Protein 8ZA7 (pdb70)

Secondary structure (DSSP, 8-state):
-TTGGGGGHHHHHHHHHHHHHHHHHHHHHHHHHHHHHHHHGGGTT--HHHHHHS---S---SSGGG--TT---HHHHHHHHHHHHHTT---HHHHHHHHHHHHHH-TT-SSS------HHHHHHHHHHHTT--TTT-SB-SGGG-BSTTGGG-THHHHHHTT---HHHHHHHHHHHHHTTB-SHHHHHHHHHHHHHHHHHHTT--HHHHHHHHHHHHHHHS-STTTTTTGGGGHHHHSS-GGG--GGG---SSBHHHHHHHHHHHHHT-SSHHHHHHHHHTT-SSHHHHHHHHHHHHHHHH-GGGS-HHHHTTSTTHHHHHHHHHHHHHHH-/--HHHHHHHHHHHHHHHHHT--HHHHHHHHHHTSHHHHHHHHHHHHTSS----HHHHHHHHHHHHHHHT---SS-EEEEEEE-GGGGGGGS-TTS--GGGGTT-EEEE-S-EEEES--SS--SSSEEEEEEEPTT-SEEEE-SSSS-TT--EEEEPTTEEEEEEEEEEETTEEEEEEEE-

B-factor: mean 31.27, std 11.16, range [12.21, 93.85]

Foldseek 3Di:
DVCPPVVVVVVVVVLVVLLVLLCQQLPLLLLLLLLLQLQQQQQAQPALVVCVVVARQDFDALHHLRGHRQFGAVLSQLQLLQLVQPLVHDDLVSSLVSLVCCVPFVRRGLVGDHSDDDDLSVQLSVQVVVPQDLQGSADADPVLQFQSLLSRCQVVLVLCPPVPDDDVCLVVLQSSSRSRHNHVLNSLLSLLLSQLLNLLSVPDDNVVSQQVSLVVSVVPQCDPPRVVNVVLQCCRNPDDLLVDDLVPQDPARRSNSLVSLLSNLQVNDDASSSSSSSQQSNHHRRSRSSSSNSSNRSSNRGDVRDDPSSLVRHRPSVVVVVSSSSSSVSSD/DDLVVLVVQQCVACVVLVVPQDPLLLVLLLLCLPVVLVCLLQCCLVVVDPDDDPVSVSSLVSPQVSLQSHWRQFKAKWKDADECVQCVVVAPVVDGDVQSLQFPKGKRSGKDKTFRDPPDDGPYQEMEIEGEGTGARWHWDAPSYPPRSGTIIIHRGIWMWHWHGWDDDPSRIYTYTYTD

Radius of gyration: 26.47 Å; Cα contacts (8 Å, |Δi|>4): 977; chains: 2; bounding box: 45×54×80 Å

InterPro domains:
  IPR005502 ADP-ribosylation/Crystallin J1 [PF03747] (24-302)
  IPR036705 ADP-ribosylation/Crystallin J1 superfamily [G3DSA:1.10.4080.10] (17-326)
  IPR036705 ADP-ribosylation/Crystallin J1 superfamily [SSF101478] (18-324)
  IPR050792 ADP-ribosylglycohydrolase-like [PTHR16222] (18-322)

Solvent-accessible surface area: 20642 Å² total; per-residue (Å²): 58,25,10,16,36,16,104,40,8,23,114,40,1,96,66,16,32,53,27,30,10,9,42,65,7,0,18,0,0,0,1,0,0,0,0,0,0,1,0,0,2,6,3,12,142,64,79,34,107,99,0,134,152,74,73,8,101,53,0,73,22,140,30,28,55,103,32,49,113,0,2,0,3,10,0,0,1,2,1,0,0,6,0,39,9,3,49,88,24,43,51,17,75,121,3,0,87,26,4,21,30,2,29,73,115,11,69,28,2,5,108,44,127,50,44,37,24,31,62,25,3,93,86,0,0,60,86,60,109,129,66,54,53,5,97,98,0,4,4,114,87,91,185,26,5,23,13,9,3,2,6,4,0,2,0,0,0,3,62,12,16,90,56,46,65,82,44,94,5,36,96,0,0,59,32,0,0,56,0,0,2,8,15,37,28,3,6,0,0,0,7,0,1,1,5,0,0,0,2,2,2,0,43,6,73,19,101,59,0,0,75,66,0,12,77,42,0,87,171,48,8,46,111,194,47,19,123,88,18,33,106,84,0,76,54,0,4,94,54,59,1,64,121,46,148,70,107,78,5,126,13,54,25,70,1,8,9,0,0,6,0,0,0,7,0,0,13,40,0,117,36,0,100,88,0,0,25,64,0,0,32,3,0,23,17,0,1,5,0,0,1,0,0,0,0,0,0,0,0,56,31,55,81,164,62,5,33,102,84,4,16,85,52,7,16,83,51,118,75,0,42,82,0,0,54,84,0,5,129,43,30,72,128,44,60,138,102,5,72,130,36,3,88,98,29,6,46,130,16,53,130,64,14,37,95,140,12,45,93,3,0,89,20,6,37,67,73,168,27,1,13,54,0,0,0,64,31,9,29,23,65,114,183,82,54,111,108,15,34,76,60,20,116,9,0,24,43,0,0,103,104,2,98,0,49,59,118,36,80,0,29,17,15,0,2,14,24,27,0,4,86,64,10,34,11,54,75,94,70,38,101,97,0,72,49,78,52,11,75,9,106,0,1,0,6,1,0,6,11,48,119,34,117,26,41,36,48,2,26,2,52,0,50,2,53,133,35,13,68,0,0,6,12,20,130,5,16,168,34,116,62,15,0,4,0,1,0,12,75,29,19,99,3,47,1,95,93,11,65,74,114,159,41,63,0,67,0,32,0,39,4,116

Structure (mmCIF, N/CA/C/O backbone):
data_8ZA7
#
_entry.id   8ZA7
#
_cell.length_a   84.020
_cell.length_b   84.020
_cell.length_c   82.810
_cell.angle_alpha   90.00
_cell.angle_beta   90.00
_cell.angle_gamma   120.00
#
_symmetry.space_group_name_H-M   'P 31'
#
loop_
_entity.id
_entity.type
_entity.pdbx_description
1 polymer 'Lmo0067 protein'
2 polymer 'Lmo0066 protein'
3 non-polymer '[(2R,3S,4R,5R)-5-(6-AMINOPURIN-9-YL)-3,4-DIHYDROXY-OXOLAN-2-YL]METHYL[HYDROXY-[[(2R,3S,4R,5S)-3,4,5-TRIHYDROXYOXOLAN-2-YL]METHOXY]PHOSPHORYL] HYDROGEN PHOSPHATE'
4 non-polymer 'MAGNESIUM ION'
5 water water
#
loop_
_atom_site.group_PDB
_atom_site.id
_atom_site.type_symbol
_atom_site.label_atom_id
_atom_site.label_alt_id
_atom_site.label_comp_id
_atom_site.label_asym_id
_atom_site.label_entity_id
_atom_site.label_seq_id
_atom_site.pdbx_PDB_ins_code
_atom_site.Cartn_x
_atom_site.Cartn_y
_atom_site.Cartn_z
_atom_site.occupancy
_atom_site.B_iso_or_equiv
_atom_site.auth_seq_id
_atom_site.auth_comp_id
_atom_site.auth_asym_id
_atom_site.auth_atom_id
_atom_site.pdbx_PDB_model_num
ATOM 1 N N . GLY A 1 1 ? 6.308 0.787 40.072 1.00 38.71 -4 GLY A N 1
ATOM 2 C CA . GLY A 1 1 ? 6.944 1.592 41.098 1.00 39.84 -4 GLY A CA 1
ATOM 3 C C . GLY A 1 1 ? 6.052 2.729 41.564 1.00 43.44 -4 GLY A C 1
ATOM 4 O O . GLY A 1 1 ? 4.857 2.747 41.268 1.00 44.88 -4 GLY A O 1
ATOM 5 N N . PRO A 1 2 ? 6.634 3.672 42.310 1.00 42.45 -3 PRO A N 1
ATOM 6 C CA . PRO A 1 2 ? 5.838 4.806 42.823 1.00 46.91 -3 PRO A CA 1
ATOM 7 C C . PRO A 1 2 ? 5.154 5.648 41.742 1.00 43.96 -3 PRO A C 1
ATOM 8 O O . PRO A 1 2 ? 4.169 6.323 42.046 1.00 30.59 -3 PRO A O 1
ATOM 12 N N . LEU A 1 3 ? 5.651 5.663 40.503 1.00 42.90 -2 LEU A N 1
ATOM 13 C CA . LEU A 1 3 ? 4.930 6.381 39.453 1.00 45.22 -2 LEU A CA 1
ATOM 14 C C . LEU A 1 3 ? 3.614 5.680 39.129 1.00 45.56 -2 LEU A C 1
ATOM 15 O O . LEU A 1 3 ? 2.582 6.337 38.920 1.00 34.83 -2 LEU A O 1
ATOM 20 N N . GLY A 1 4 ? 3.626 4.348 39.127 1.00 41.58 -1 GLY A N 1
ATOM 21 C CA . GLY A 1 4 ? 2.398 3.578 39.018 1.00 42.95 -1 GLY A CA 1
ATOM 22 C C . GLY A 1 4 ? 1.575 3.947 37.799 1.00 46.30 -1 GLY A C 1
ATOM 23 O O . GLY A 1 4 ? 2.098 4.066 36.683 1.00 38.37 -1 GLY A O 1
ATOM 24 N N . SER A 1 5 ? 0.270 4.152 38.033 1.00 41.06 0 SER A N 1
ATOM 25 C CA . SER A 1 5 ? -0.687 4.435 36.964 1.00 43.81 0 SER A CA 1
ATOM 26 C C . SER A 1 5 ? -0.390 5.732 36.223 1.00 47.99 0 SER A C 1
ATOM 27 O O . SER A 1 5 ? -0.909 5.934 35.118 1.00 44.18 0 SER A O 1
ATOM 30 N N . MET A 1 6 ? 0.397 6.633 36.814 1.00 41.35 1 MET A N 1
ATOM 31 C CA . MET A 1 6 ? 0.739 7.878 36.139 1.00 38.92 1 MET A CA 1
ATOM 32 C C . MET A 1 6 ? 1.645 7.653 34.936 1.00 40.67 1 MET A C 1
ATOM 33 O O . MET A 1 6 ? 1.723 8.522 34.061 1.00 36.32 1 MET A O 1
ATOM 47 N N . ARG A 1 7 ? 2.284 6.487 34.844 1.00 37.92 2 ARG A N 1
ATOM 48 C CA . ARG A 1 7 ? 3.276 6.272 33.793 1.00 43.46 2 ARG A CA 1
ATOM 49 C C . ARG A 1 7 ? 2.656 6.341 32.406 1.00 35.11 2 ARG A C 1
ATOM 50 O O . ARG A 1 7 ? 3.281 6.858 31.473 1.00 38.57 2 ARG A O 1
ATOM 71 N N . GLY A 1 8 ? 1.430 5.793 32.265 1.00 38.57 3 GLY A N 1
ATOM 72 C CA . GLY A 1 8 ? 0.579 5.744 31.059 1.00 37.78 3 GLY A CA 1
ATOM 73 C C . GLY A 1 8 ? 0.142 7.099 30.523 1.00 33.76 3 GLY A C 1
ATOM 74 O O . GLY A 1 8 ? -0.237 7.229 29.352 1.00 27.33 3 GLY A O 1
ATOM 78 N N . GLN A 1 9 ? 0.164 8.120 31.375 1.00 36.24 4 GLN A N 1
ATOM 79 C CA . GLN A 1 9 ? -0.462 9.376 31.011 1.00 31.48 4 GLN A CA 1
ATOM 80 C C . GLN A 1 9 ? 0.346 10.086 29.954 1.00 28.74 4 GLN A C 1
ATOM 81 O O . GLN A 1 9 ? -0.217 10.845 29.155 1.00 26.01 4 GLN A O 1
ATOM 95 N N . GLU A 1 10 ? 1.664 9.864 29.943 1.00 26.47 5 GLU A N 1
ATOM 96 C CA . GLU A 1 10 ? 2.539 10.661 29.097 1.00 31.96 5 GLU A CA 1
ATOM 97 C C . GLU A 1 10 ? 2.191 10.477 27.623 1.00 28.49 5 GLU A C 1
ATOM 98 O O . GLU A 1 10 ? 2.245 11.438 26.852 1.00 28.03 5 GLU A O 1
ATOM 110 N N . GLU A 1 11 ? 1.836 9.258 27.204 1.00 28.65 6 GLU A N 1
ATOM 111 C CA . GLU A 1 11 ? 1.513 9.034 25.793 1.00 27.01 6 GLU A CA 1
ATOM 112 C C . GLU A 1 11 ? 0.204 9.721 25.404 1.00 26.34 6 GLU A C 1
ATOM 113 O O . GLU A 1 11 ? 0.060 10.219 24.279 1.00 25.01 6 GLU A O 1
ATOM 121 N N . ILE A 1 12 ? -0.764 9.746 26.316 1.00 23.03 7 ILE A N 1
ATOM 122 C CA . ILE A 1 12 ? -2.006 10.462 26.078 1.00 22.36 7 ILE A CA 1
ATOM 123 C C . ILE A 1 12 ? -1.746 11.952 26.024 1.00 23.21 7 ILE A C 1
ATOM 124 O O . ILE A 1 12 ? -2.272 12.661 25.145 1.00 24.53 7 ILE A O 1
ATOM 140 N N . ASP A 1 13 ? -0.919 12.453 26.942 1.00 21.81 8 ASP A N 1
ATOM 141 C CA . ASP A 1 13 ? -0.600 13.877 26.974 1.00 21.17 8 ASP A CA 1
ATOM 142 C C . ASP A 1 13 ? 0.042 14.306 25.668 1.00 22.41 8 ASP A C 1
ATOM 143 O O . ASP A 1 13 ? -0.345 15.318 25.064 1.00 24.43 8 ASP A O 1
ATOM 152 N N . LYS A 1 14 ? 1.016 13.525 25.196 1.00 22.54 9 LYS A N 1
ATOM 153 C CA . LYS A 1 14 ? 1.667 13.828 23.926 1.00 25.45 9 LYS A CA 1
ATOM 154 C C . LYS A 1 14 ? 0.645 13.974 22.797 1.00 21.99 9 LYS A C 1
ATOM 155 O O . LYS A 1 14 ? 0.714 14.910 21.983 1.00 23.92 9 LYS A O 1
ATOM 174 N N . GLU A 1 15 ? -0.300 13.038 22.723 1.00 21.19 10 GLU A N 1
ATOM 175 C CA . GLU A 1 15 ? -1.298 13.060 21.660 1.00 22.12 10 GLU A CA 1
ATOM 176 C C . GLU A 1 15 ? -2.194 14.286 21.760 1.00 23.23 10 GLU A C 1
ATOM 177 O O . GLU A 1 15 ? -2.509 14.932 20.748 1.00 21.13 10 GLU A O 1
ATOM 189 N N . GLN A 1 16 ? -2.661 14.585 22.971 1.00 19.88 11 GLN A N 1
ATOM 190 C CA . GLN A 1 16 ? -3.560 15.714 23.185 1.00 17.95 11 GLN A CA 1
ATOM 191 C C . GLN A 1 16 ? -2.866 17.032 22.913 1.00 18.80 11 GLN A C 1
ATOM 192 O O . GLN A 1 16 ? -3.462 17.933 22.309 1.00 20.06 11 GLN A O 1
ATOM 206 N N . TYR A 1 17 ? -1.620 17.184 23.360 1.00 20.04 12 TYR A N 1
ATOM 207 C CA . TYR A 1 17 ? -0.947 18.441 23.071 1.00 20.10 12 TYR A CA 1
ATOM 208 C C . TYR A 1 17 ? -0.563 18.543 21.588 1.00 21.51 12 TYR A C 1
ATOM 209 O O . TYR A 1 17 ? -0.508 19.655 21.042 1.00 20.70 12 TYR A O 1
ATOM 227 N N . GLN A 1 18 ? -0.349 17.409 20.900 1.00 17.84 13 GLN A N 1
ATOM 228 C CA . GLN A 1 18 ? -0.183 17.479 19.441 1.00 20.74 13 GLN A CA 1
ATOM 229 C C . GLN A 1 18 ? -1.469 17.936 18.759 1.00 22.13 13 GLN A C 1
ATOM 230 O O . GLN A 1 18 ? -1.426 18.794 17.866 1.00 21.21 13 GLN A O 1
ATOM 244 N N . VAL A 1 19 ? -2.631 17.456 19.206 1.00 19.99 14 VAL A N 1
ATOM 245 C CA . VAL A 1 19 ? -3.891 17.936 18.626 1.00 20.30 14 VAL A CA 1
ATOM 246 C C . VAL A 1 19 ? -3.979 19.451 18.739 1.00 22.32 14 VAL A C 1
ATOM 247 O O . VAL A 1 19 ? -4.366 20.153 17.793 1.00 21.62 14 VAL A O 1
ATOM 260 N N . LEU A 1 20 ? -3.653 19.977 19.912 1.00 21.41 15 LEU A N 1
ATOM 261 C CA . LEU A 1 20 ? -3.790 21.409 20.128 1.00 20.35 15 LEU A CA 1
ATOM 262 C C . LEU A 1 20 ? -2.820 22.199 19.266 1.00 20.31 15 LEU A C 1
ATOM 263 O O . LEU A 1 20 ? -3.180 23.264 18.731 1.00 20.83 15 LEU A O 1
ATOM 279 N N . PHE A 1 21 ? -1.590 21.711 19.145 1.00 19.61 16 PHE A N 1
ATOM 280 C CA . PHE A 1 21 ? -0.572 22.400 18.366 1.00 21.82 16 PHE A CA 1
ATOM 281 C C . PHE A 1 21 ? -1.008 22.507 16.920 1.00 20.73 16 PHE A C 1
ATOM 282 O O . PHE A 1 21 ? -0.965 23.582 16.303 1.00 20.26 16 PHE A O 1
ATOM 299 N N . ILE A 1 22 ? -1.480 21.396 16.381 1.00 19.30 17 ILE A N 1
ATOM 300 C CA . ILE A 1 22 ? -1.904 21.386 14.987 1.00 18.58 17 ILE A CA 1
ATOM 301 C C . ILE A 1 22 ? -3.148 22.237 14.802 1.00 17.01 17 ILE A C 1
ATOM 302 O O . ILE A 1 22 ? -3.254 23.025 13.845 1.00 19.76 17 ILE A O 1
ATOM 318 N N . LYS A 1 23 ? -4.126 22.074 15.696 1.00 17.20 18 LYS A N 1
ATOM 319 C CA . LYS A 1 23 ? -5.400 22.751 15.539 1.00 19.80 18 LYS A CA 1
ATOM 320 C C . LYS A 1 23 ? -5.218 24.255 15.550 1.00 22.70 18 LYS A C 1
ATOM 321 O O . LYS A 1 23 ? -5.878 24.977 14.777 1.00 21.14 18 LYS A O 1
ATOM 340 N N . GLU A 1 24 ? -4.307 24.736 16.394 1.00 16.15 19 GLU A N 1
ATOM 341 C CA . GLU A 1 24 ? -4.047 26.158 16.532 1.00 16.44 19 GLU A CA 1
ATOM 342 C C . GLU A 1 24 ? -3.517 26.768 15.248 1.00 18.06 19 GLU A C 1
ATOM 343 O O . GLU A 1 24 ? -3.617 27.978 15.074 1.00 18.28 19 GLU A O 1
ATOM 355 N N . ARG A 1 25 ? -2.911 25.959 14.391 1.00 17.60 20 ARG A N 1
ATOM 356 C CA . ARG A 1 25 ? -2.329 26.413 13.142 1.00 17.54 20 ARG A CA 1
ATOM 357 C C . ARG A 1 25 ? -3.204 26.048 11.964 1.00 19.51 20 ARG A C 1
ATOM 358 O O . ARG A 1 25 ? -3.426 26.885 11.076 1.00 17.87 20 ARG A O 1
ATOM 379 N N . LEU A 1 26 ? -3.727 24.822 11.951 1.00 18.18 21 LEU A N 1
ATOM 380 C CA . LEU A 1 26 ? -4.454 24.335 10.781 1.00 18.08 21 LEU A CA 1
ATOM 381 C C . LEU A 1 26 ? -5.765 25.087 10.561 1.00 18.04 21 LEU A C 1
ATOM 382 O O . LEU A 1 26 ? -6.058 25.532 9.441 1.00 17.40 21 LEU A O 1
ATOM 398 N N . ILE A 1 27 ? -6.565 25.268 11.598 1.00 15.19 22 ILE A N 1
ATOM 399 C CA . ILE A 1 27 ? -7.894 25.842 11.406 1.00 15.21 22 ILE A CA 1
ATOM 400 C C . ILE A 1 27 ? -7.774 27.288 10.915 1.00 16.64 22 ILE A C 1
ATOM 401 O O . ILE A 1 27 ? -8.448 27.629 9.924 1.00 16.92 22 ILE A O 1
ATOM 417 N N . PRO A 1 28 ? -6.933 28.157 11.484 1.00 14.90 23 PRO A N 1
ATOM 418 C CA . PRO A 1 28 ? -6.871 29.526 10.920 1.00 16.14 23 PRO A CA 1
ATOM 419 C C . PRO A 1 28 ? -6.181 29.596 9.565 1.00 16.25 23 PRO A C 1
ATOM 420 O O . PRO A 1 28 ? -6.457 30.513 8.781 1.00 18.05 23 PRO A O 1
ATOM 431 N N . CYS A 1 29 ? -5.278 28.655 9.266 1.00 15.14 24 CYS A N 1
ATOM 432 C CA . CYS A 1 29 ? -4.687 28.605 7.942 1.00 16.45 24 CYS A CA 1
ATOM 433 C C . CYS A 1 29 ? -5.742 28.271 6.894 1.00 18.57 24 CYS A C 1
ATOM 434 O O . CYS A 1 29 ? -5.890 28.978 5.887 1.00 17.11 24 CYS A O 1
ATOM 442 N N . VAL A 1 30 ? -6.524 27.221 7.132 1.00 16.97 25 VAL A N 1
ATOM 443 C CA . VAL A 1 30 ? -7.585 26.846 6.193 1.00 15.32 25 VAL A CA 1
ATOM 444 C C . VAL A 1 30 ? -8.647 27.948 6.112 1.00 14.10 25 VAL A C 1
ATOM 445 O O . VAL A 1 30 ? -9.040 28.375 5.022 1.00 17.20 25 VAL A O 1
ATOM 458 N N . LEU A 1 31 ? -9.172 28.398 7.262 1.00 15.52 26 LEU A N 1
ATOM 459 C CA . LEU A 1 31 ? -10.231 29.399 7.206 1.00 15.55 26 LEU A CA 1
ATOM 460 C C . LEU A 1 31 ? -9.709 30.688 6.605 1.00 16.25 26 LEU A C 1
ATOM 461 O O . LEU A 1 31 ? -10.425 31.376 5.859 1.00 15.68 26 LEU A O 1
ATOM 477 N N . GLY A 1 32 ? -8.476 31.042 6.934 1.00 16.43 27 GLY A N 1
ATOM 478 C CA . GLY A 1 32 ? -7.908 32.273 6.417 1.00 15.34 27 GLY A CA 1
ATOM 479 C C . GLY A 1 32 ? -7.769 32.260 4.908 1.00 15.07 27 GLY A C 1
ATOM 480 O O . GLY A 1 32 ? -8.015 33.273 4.247 1.00 16.37 27 GLY A O 1
ATOM 484 N N . ALA A 1 33 ? -7.346 31.127 4.358 1.00 14.97 28 ALA A N 1
ATOM 485 C CA . ALA A 1 33 ? -7.259 30.938 2.902 1.00 12.21 28 ALA A CA 1
ATOM 486 C C . ALA A 1 33 ? -8.637 30.939 2.256 1.00 15.65 28 ALA A C 1
ATOM 487 O O . ALA A 1 33 ? -8.882 31.656 1.269 1.00 15.40 28 ALA A O 1
ATOM 494 N N . VAL A 1 34 ? -9.547 30.120 2.769 1.00 13.77 29 VAL A N 1
ATOM 495 C CA . VAL A 1 34 ? -10.898 30.034 2.225 1.00 13.50 29 VAL A CA 1
ATOM 496 C C . VAL A 1 34 ? -11.573 31.401 2.207 1.00 17.41 29 VAL A C 1
ATOM 497 O O . VAL A 1 34 ? -12.281 31.766 1.249 1.00 16.97 29 VAL A O 1
ATOM 510 N N . ILE A 1 35 ? -11.425 32.163 3.281 1.00 15.71 30 ILE A N 1
ATOM 511 C CA . ILE A 1 35 ? -12.038 33.489 3.283 1.00 14.49 30 ILE A CA 1
ATOM 512 C C . ILE A 1 35 ? -11.461 34.359 2.183 1.00 15.97 30 ILE A C 1
ATOM 513 O O . ILE A 1 35 ? -12.182 35.143 1.551 1.00 17.24 30 ILE A O 1
ATOM 529 N N . GLY A 1 36 ? -10.150 34.283 1.955 1.00 15.97 31 GLY A N 1
ATOM 530 C CA . GLY A 1 36 ? -9.569 35.063 0.880 1.00 14.85 31 GLY A CA 1
ATOM 531 C C . GLY A 1 36 ? -10.161 34.691 -0.468 1.00 15.93 31 GLY A C 1
ATOM 532 O O . GLY A 1 36 ? -10.447 35.558 -1.304 1.00 15.75 31 GLY A O 1
ATOM 536 N N . ASP A 1 37 ? -10.317 33.385 -0.708 1.00 16.28 32 ASP A N 1
ATOM 537 C CA . ASP A 1 37 ? -10.993 32.881 -1.906 1.00 15.34 32 ASP A CA 1
ATOM 538 C C . ASP A 1 37 ? -12.378 33.483 -2.023 1.00 17.40 32 ASP A C 1
ATOM 539 O O . ASP A 1 37 ? -12.725 34.067 -3.058 1.00 17.25 32 ASP A O 1
ATOM 548 N N . CYS A 1 38 ? -13.167 33.411 -0.955 1.00 16.77 33 CYS A N 1
ATOM 549 C CA . CYS A 1 38 ? -14.520 33.977 -0.965 1.00 17.72 33 CYS A CA 1
ATOM 550 C C . CYS A 1 38 ? -14.509 35.471 -1.261 1.00 16.67 33 CYS A C 1
ATOM 551 O O . CYS A 1 38 ? -15.411 35.978 -1.961 1.00 18.81 33 CYS A O 1
ATOM 559 N N . LEU A 1 39 ? -13.541 36.209 -0.680 1.00 16.01 34 LEU A N 1
ATOM 560 C CA . LEU A 1 39 ? -13.488 37.651 -0.891 1.00 13.86 34 LEU A CA 1
ATOM 561 C C . LEU A 1 39 ? -13.170 37.967 -2.342 1.00 18.87 34 LEU A C 1
ATOM 562 O O . LEU A 1 39 ? -13.690 38.938 -2.903 1.00 17.76 34 LEU A O 1
ATOM 578 N N . GLY A 1 40 ? -12.321 37.166 -2.970 1.00 16.52 35 GLY A N 1
ATOM 579 C CA . GLY A 1 40 ? -11.858 37.484 -4.298 1.00 15.90 35 GLY A CA 1
ATOM 580 C C . GLY A 1 40 ? -12.655 36.916 -5.444 1.00 17.75 35 GLY A C 1
ATOM 581 O O . GLY A 1 40 ? -12.565 37.455 -6.550 1.00 17.93 35 GLY A O 1
ATOM 585 N N . VAL A 1 41 ? -13.417 35.827 -5.214 1.00 15.39 36 VAL A N 1
ATOM 586 C CA . VAL A 1 41 ? -14.191 35.228 -6.297 1.00 16.62 36 VAL A CA 1
ATOM 587 C C . VAL A 1 41 ? -14.999 36.262 -7.059 1.00 18.38 36 VAL A C 1
ATOM 588 O O . VAL A 1 41 ? -14.918 36.285 -8.298 1.00 17.88 36 VAL A O 1
ATOM 601 N N . PRO A 1 42 ? -15.767 37.143 -6.419 1.00 15.92 37 PRO A N 1
ATOM 602 C CA . PRO A 1 42 ? -16.651 38.035 -7.202 1.00 16.70 37 PRO A CA 1
ATOM 603 C C . PRO A 1 42 ? -15.936 39.144 -7.937 1.00 18.33 37 PRO A C 1
ATOM 604 O O . PRO A 1 42 ? -16.580 39.816 -8.759 1.00 20.03 37 PRO A O 1
ATOM 615 N N . VAL A 1 43 ? -14.637 39.340 -7.710 1.00 16.59 38 VAL A N 1
ATOM 616 C CA . VAL A 1 43 ? -13.900 40.321 -8.484 1.00 15.98 38 VAL A CA 1
ATOM 617 C C . VAL A 1 43 ? -12.769 39.679 -9.298 1.00 18.24 38 VAL A C 1
ATOM 618 O O . VAL A 1 43 ? -11.905 40.385 -9.816 1.00 18.11 38 VAL A O 1
ATOM 631 N N . GLU A 1 44 ? -12.773 38.361 -9.486 1.00 16.95 39 GLU A N 1
ATOM 632 C CA . GLU A 1 44 ? -11.718 37.767 -10.305 1.00 16.40 39 GLU A CA 1
ATOM 633 C C . GLU A 1 44 ? -11.766 38.365 -11.710 1.00 19.97 39 GLU A C 1
ATOM 634 O O . GLU A 1 44 ? -12.842 38.583 -12.275 1.00 20.71 39 GLU A O 1
ATOM 646 N N . PHE A 1 45 ? -10.585 38.732 -12.208 1.00 18.37 40 PHE A N 1
ATOM 647 C CA . PHE A 1 45 ? -10.294 39.344 -13.488 1.00 20.48 40 PHE A CA 1
ATOM 648 C C . PHE A 1 45 ? -10.601 40.825 -13.536 1.00 24.63 40 PHE A C 1
ATOM 649 O O . PHE A 1 45 ? -10.313 41.448 -14.574 1.00 27.66 40 PHE A O 1
ATOM 666 N N . LYS A 1 46 ? -11.105 41.430 -12.477 1.00 19.28 41 LYS A N 1
ATOM 667 C CA . LYS A 1 46 ? -11.328 42.867 -12.501 1.00 20.29 41 LYS A CA 1
ATOM 668 C C . LYS A 1 46 ? -10.003 43.589 -12.376 1.00 25.38 41 LYS A C 1
ATOM 669 O O . LYS A 1 46 ? -9.086 43.132 -11.676 1.00 22.73 41 LYS A O 1
ATOM 688 N N . ASP A 1 47 ? -9.935 44.786 -12.952 1.00 20.09 42 ASP A N 1
ATOM 689 C CA . ASP A 1 47 ? -8.664 45.496 -12.955 1.00 19.78 42 ASP A CA 1
ATOM 690 C C . ASP A 1 47 ? -8.441 46.248 -11.646 1.00 18.38 42 ASP A C 1
ATOM 691 O O . ASP A 1 47 ? -9.367 46.605 -10.917 1.00 18.48 42 ASP A O 1
ATOM 700 N N . ARG A 1 48 ? -7.170 46.511 -11.371 1.00 17.99 43 ARG A N 1
ATOM 701 C CA . ARG A 1 48 ? -6.779 47.163 -10.140 1.00 16.63 43 ARG A CA 1
ATOM 702 C C . ARG A 1 48 ? -7.350 48.557 -10.032 1.00 20.16 43 ARG A C 1
ATOM 703 O O . ARG A 1 48 ? -7.614 49.043 -8.942 1.00 19.45 43 ARG A O 1
ATOM 724 N N . GLU A 1 49 ? -7.488 49.253 -11.151 1.00 21.12 44 GLU A N 1
ATOM 725 C CA . GLU A 1 49 ? -7.952 50.626 -11.080 1.00 18.03 44 GLU A CA 1
ATOM 726 C C . GLU A 1 49 ? -9.434 50.694 -10.734 1.00 18.76 44 GLU A C 1
ATOM 727 O O . GLU A 1 49 ? -9.868 51.582 -9.985 1.00 21.86 44 GLU A O 1
ATOM 739 N N . TYR A 1 50 ? -10.225 49.742 -11.244 1.00 19.02 45 TYR A N 1
ATOM 740 C CA . TYR A 1 50 ? -11.621 49.649 -10.843 1.00 16.74 45 TYR A CA 1
ATOM 741 C C . TYR A 1 50 ? -11.713 49.397 -9.348 1.00 19.14 45 TYR A C 1
ATOM 742 O O . TYR A 1 50 ? -12.513 50.025 -8.660 1.00 19.42 45 TYR A O 1
ATOM 760 N N . LEU A 1 51 ? -10.875 48.496 -8.828 1.00 17.78 46 LEU A N 1
ATOM 761 C CA . LEU A 1 51 ? -10.908 48.212 -7.386 1.00 16.14 46 LEU A CA 1
ATOM 762 C C . LEU A 1 51 ? -10.416 49.370 -6.533 1.00 20.99 46 LEU A C 1
ATOM 763 O O . LEU A 1 51 ? -10.857 49.496 -5.390 1.00 20.74 46 LEU A O 1
ATOM 779 N N . LYS A 1 52 ? -9.543 50.241 -7.041 1.00 19.85 47 LYS A N 1
ATOM 780 C CA . LYS A 1 52 ? -9.188 51.419 -6.263 1.00 18.44 47 LYS A CA 1
ATOM 781 C C . LYS A 1 52 ? -10.402 52.310 -6.046 1.00 20.61 47 LYS A C 1
ATOM 782 O O . LYS A 1 52 ? -10.579 52.901 -4.970 1.00 21.87 47 LYS A O 1
ATOM 790 N N . GLN A 1 53 ? -11.270 52.397 -7.045 1.00 18.75 48 GLN A N 1
ATOM 791 C CA . GLN A 1 5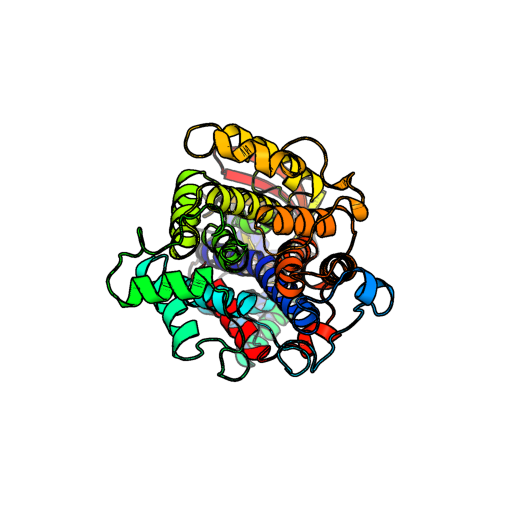3 ? -12.500 53.158 -6.918 1.00 18.91 48 GLN A CA 1
ATOM 792 C C . GLN A 1 53 ? -13.612 52.412 -6.192 1.00 22.50 48 GLN A C 1
ATOM 793 O O . GLN A 1 53 ? -14.510 53.065 -5.644 1.00 22.08 48 GLN A O 1
ATOM 807 N N . ASN A 1 54 ? -13.569 51.083 -6.175 1.00 21.82 49 ASN A N 1
ATOM 808 C CA . ASN A 1 54 ? -14.601 50.238 -5.569 1.00 22.95 49 ASN A CA 1
ATOM 809 C C . ASN A 1 54 ? -13.945 49.126 -4.776 1.00 22.88 49 ASN A C 1
ATOM 810 O O . ASN A 1 54 ? -14.040 47.949 -5.139 1.00 21.65 49 ASN A O 1
ATOM 821 N N . PRO A 1 55 ? -13.250 49.471 -3.685 1.00 22.40 50 PRO A N 1
ATOM 822 C CA . PRO A 1 55 ? -12.442 48.462 -2.989 1.00 22.49 50 PRO A CA 1
ATOM 823 C C . PRO A 1 55 ? -13.293 47.443 -2.244 1.00 21.49 50 PRO A C 1
ATOM 824 O O . PRO A 1 55 ? -14.363 47.751 -1.713 1.00 23.30 50 PRO A O 1
ATOM 835 N N . ILE A 1 56 ? -12.792 46.216 -2.223 1.00 19.73 51 ILE A N 1
ATOM 836 C CA . ILE A 1 56 ? -13.368 45.159 -1.405 1.00 17.81 51 ILE A CA 1
ATOM 837 C C . ILE A 1 56 ? -13.033 45.449 0.042 1.00 17.74 51 ILE A C 1
ATOM 838 O O . ILE A 1 56 ? -11.855 45.636 0.393 1.00 18.10 51 ILE A O 1
ATOM 854 N N . VAL A 1 57 ? -14.077 45.488 0.874 1.00 18.06 52 VAL A N 1
ATOM 855 C CA . VAL A 1 57 ? -13.975 45.625 2.319 1.00 18.17 52 VAL A CA 1
ATOM 856 C C . VAL A 1 57 ? -14.735 44.545 3.069 1.00 20.65 52 VAL A C 1
ATOM 857 O O . VAL A 1 57 ? -14.663 44.494 4.312 1.00 20.25 52 VAL A O 1
ATOM 870 N N . GLU A 1 58 ? -15.446 43.663 2.365 1.00 18.92 53 GLU A N 1
ATOM 871 C CA . GLU A 1 58 ? -16.411 42.718 2.907 1.00 20.35 53 GLU A CA 1
ATOM 872 C C . GLU A 1 58 ? -16.714 41.732 1.792 1.00 17.99 53 GLU A C 1
ATOM 873 O O . GLU A 1 58 ? -16.410 41.967 0.611 1.00 18.35 53 GLU A O 1
ATOM 885 N N . MET A 1 59 ? -17.327 40.629 2.170 1.00 18.30 54 MET A N 1
ATOM 886 C CA . MET A 1 59 ? -17.813 39.699 1.180 1.00 19.92 54 MET A CA 1
ATOM 887 C C . MET A 1 59 ? -18.972 40.299 0.363 1.00 20.19 54 MET A C 1
ATOM 888 O O . MET A 1 59 ? -19.968 40.790 0.912 1.00 20.28 54 MET A O 1
ATOM 902 N N . ILE A 1 60 ? -18.809 40.290 -0.959 1.00 19.20 55 ILE A N 1
ATOM 903 C CA . ILE A 1 60 ? -19.866 40.667 -1.885 1.00 19.31 55 ILE A CA 1
ATOM 904 C C . ILE A 1 60 ? -20.246 39.466 -2.746 1.00 21.01 55 ILE A C 1
ATOM 905 O O . ILE A 1 60 ? -19.546 38.444 -2.799 1.00 18.76 55 ILE A O 1
ATOM 921 N N . GLY A 1 61 ? -21.392 39.591 -3.412 1.00 21.47 56 GLY A N 1
ATOM 922 C CA . GLY A 1 61 ? -21.924 38.501 -4.193 1.00 20.55 56 GLY A CA 1
ATOM 923 C C . GLY A 1 61 ? -22.267 38.905 -5.610 1.00 21.46 56 GLY A C 1
ATOM 924 O O . GLY A 1 61 ? -22.348 40.084 -5.961 1.00 21.30 56 GLY A O 1
ATOM 928 N N . TYR A 1 62 ? -22.450 37.886 -6.417 1.00 19.09 57 TYR A N 1
ATOM 929 C CA . TYR A 1 62 ? -23.003 38.051 -7.745 1.00 21.28 57 TYR A CA 1
ATOM 930 C C . TYR A 1 62 ? -22.174 39.026 -8.556 1.00 21.85 57 TYR A C 1
ATOM 931 O O . TYR A 1 62 ? -22.686 39.947 -9.183 1.00 24.02 57 TYR A O 1
ATOM 949 N N . GLY A 1 63 ? -20.874 38.741 -8.610 1.00 19.28 58 GLY A N 1
ATOM 950 C CA . GLY A 1 63 ? -19.962 39.365 -9.545 1.00 21.18 58 GLY A CA 1
ATOM 951 C C . GLY A 1 63 ? -19.500 38.321 -10.537 1.00 21.27 58 GLY A C 1
ATOM 952 O O . GLY A 1 63 ? -20.334 37.642 -11.160 1.00 21.81 58 GLY A O 1
ATOM 956 N N . THR A 1 64 ? -18.185 38.167 -10.695 1.00 20.28 59 THR A N 1
ATOM 957 C CA . THR A 1 64 ? -17.662 37.114 -11.553 1.00 20.17 59 THR A CA 1
ATOM 958 C C . THR A 1 64 ? -18.216 35.764 -11.099 1.00 21.08 59 THR A C 1
ATOM 959 O O . THR A 1 64 ? -18.219 35.447 -9.909 1.00 20.99 59 THR A O 1
ATOM 970 N N . TYR A 1 65 ? -18.716 34.981 -12.045 1.00 23.37 60 TYR A N 1
ATOM 971 C CA . TYR A 1 65 ? -19.298 33.659 -11.852 1.00 21.36 60 TYR A CA 1
ATOM 972 C C . TYR A 1 65 ? -20.702 33.710 -11.270 1.00 22.10 60 TYR A C 1
ATOM 973 O O . TYR A 1 65 ? -21.343 32.654 -11.130 1.00 22.74 60 TYR A O 1
ATOM 991 N N . ASN A 1 66 ? -21.203 34.885 -10.906 1.00 21.91 61 ASN A N 1
ATOM 992 C CA . ASN A 1 66 ? -22.567 35.076 -10.419 1.00 22.67 61 ASN A CA 1
ATOM 993 C C . ASN A 1 66 ? -22.938 34.129 -9.286 1.00 23.98 61 ASN A C 1
ATOM 994 O O . ASN A 1 66 ? -23.932 33.404 -9.382 1.00 22.63 61 ASN A O 1
ATOM 1005 N N . GLN A 1 67 ? -22.163 34.179 -8.191 1.00 20.69 62 GLN A N 1
ATOM 1006 C CA . GLN A 1 67 ? -22.306 33.301 -7.036 1.00 22.05 62 GLN A CA 1
ATOM 1007 C C . GLN A 1 67 ? -22.712 34.095 -5.786 1.00 20.41 62 GLN A C 1
ATOM 1008 O O . GLN A 1 67 ? -22.404 35.294 -5.656 1.00 21.66 62 GLN A O 1
ATOM 1022 N N . PRO A 1 68 ? -23.390 33.451 -4.845 1.00 21.49 63 PRO A N 1
ATOM 1023 C CA . PRO A 1 68 ? -23.706 34.113 -3.572 1.00 23.43 63 PRO A CA 1
ATOM 1024 C C . PRO A 1 68 ? -22.471 34.600 -2.823 1.00 18.36 63 PRO A C 1
ATOM 1025 O O . PRO A 1 68 ? -21.351 34.173 -3.078 1.00 19.46 63 PRO A O 1
ATOM 1036 N N . LYS A 1 69 ? -22.688 35.510 -1.880 1.00 17.54 64 LYS A N 1
ATOM 1037 C CA . LYS A 1 69 ? -21.611 35.828 -0.951 1.00 20.61 64 LYS A CA 1
ATOM 1038 C C . LYS A 1 69 ? -21.091 34.557 -0.262 1.00 20.79 64 LYS A C 1
ATOM 1039 O O . LYS A 1 69 ? -21.844 33.642 0.070 1.00 20.33 64 LYS A O 1
ATOM 1058 N N . GLY A 1 70 ? -19.785 34.527 0.004 1.00 20.77 65 GLY A N 1
ATOM 1059 C CA . GLY A 1 70 ? -19.195 33.432 0.742 1.00 20.99 65 GLY A CA 1
ATOM 1060 C C . GLY A 1 70 ? -18.981 32.191 -0.070 1.00 18.31 65 GLY A C 1
ATOM 1061 O O . GLY A 1 70 ? -18.884 31.101 0.495 1.00 19.70 65 GLY A O 1
ATOM 1065 N N . THR A 1 71 ? -18.914 32.316 -1.381 1.00 17.04 66 THR A N 1
ATOM 1066 C CA . THR A 1 71 ? -18.698 31.185 -2.277 1.00 18.65 66 THR A CA 1
ATOM 1067 C C . THR A 1 71 ? -17.226 31.078 -2.630 1.00 18.29 66 THR A C 1
ATOM 1068 O O . THR A 1 71 ? -16.680 31.974 -3.293 1.00 19.58 66 THR A O 1
ATOM 1079 N N . TRP A 1 72 ? -16.615 29.951 -2.273 1.00 17.89 67 TRP A N 1
ATOM 1080 C CA . TRP A 1 72 ? -15.225 29.652 -2.573 1.00 16.33 67 TRP A CA 1
ATOM 1081 C C . TRP A 1 72 ? -15.147 28.799 -3.834 1.00 20.51 67 TRP A C 1
ATOM 1082 O O . TRP A 1 72 ? -16.135 28.194 -4.262 1.00 19.79 67 TRP A O 1
ATOM 1103 N N . SER A 1 73 ? -13.949 28.736 -4.401 1.00 16.82 68 SER A N 1
ATOM 1104 C CA . SER A 1 73 ? -13.773 28.308 -5.784 1.00 17.85 68 SER A CA 1
ATOM 1105 C C . SER A 1 73 ? -12.883 27.075 -5.803 1.00 19.27 68 SER A C 1
ATOM 1106 O O . SER A 1 73 ? -12.779 26.363 -4.798 1.00 17.59 68 SER A O 1
ATOM 1114 N N . ASP A 1 74 ? -12.249 26.809 -6.942 1.00 17.64 69 ASP A N 1
ATOM 1115 C CA . ASP A 1 74 ? -11.388 25.648 -7.097 1.00 17.65 69 ASP A CA 1
ATOM 1116 C C . ASP A 1 74 ? -10.197 25.655 -6.135 1.00 17.26 69 ASP A C 1
ATOM 1117 O O . ASP A 1 74 ? -9.682 24.588 -5.769 1.00 17.98 69 ASP A O 1
ATOM 1126 N N . ASP A 1 75 ? -9.718 26.839 -5.723 1.00 17.00 70 ASP A N 1
ATOM 1127 C CA . ASP A 1 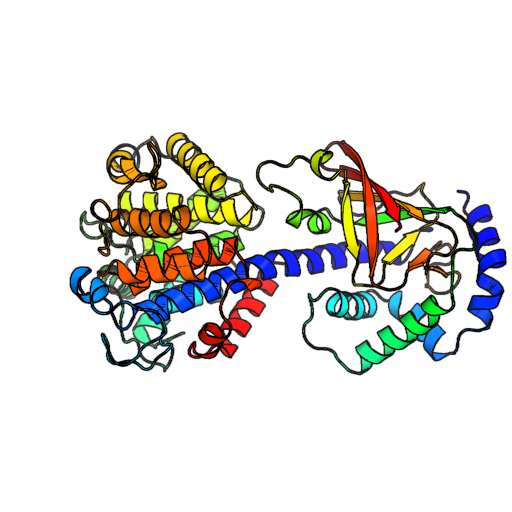75 ? -8.607 26.900 -4.779 1.00 18.31 70 ASP A CA 1
ATOM 1128 C C . ASP A 1 75 ? -8.936 26.141 -3.511 1.00 17.06 70 ASP A C 1
ATOM 1129 O O . ASP A 1 75 ? -8.198 25.235 -3.091 1.00 18.92 70 ASP A O 1
ATOM 1138 N N . SER A 1 76 ? -10.067 26.477 -2.911 1.00 16.30 71 SER A N 1
ATOM 1139 C CA . SER A 1 76 ? -10.516 25.796 -1.701 1.00 14.35 71 SER A CA 1
ATOM 1140 C C . SER A 1 76 ? -10.943 24.351 -1.981 1.00 14.92 71 SER A C 1
ATOM 1141 O O . SER A 1 76 ? -10.573 23.432 -1.246 1.00 17.17 71 SER A O 1
ATOM 1149 N N . SER A 1 77 ? -11.688 24.128 -3.062 1.00 16.24 72 SER A N 1
ATOM 1150 C CA . SER A 1 77 ? -12.130 22.767 -3.390 1.00 18.48 72 SER A CA 1
ATOM 1151 C C . SER A 1 77 ? -10.971 21.781 -3.482 1.00 16.20 72 SER A C 1
ATOM 1152 O O . SER A 1 77 ? -11.041 20.673 -2.935 1.00 18.91 72 SER A O 1
ATOM 1160 N N . LEU A 1 78 ? -9.923 22.120 -4.254 1.00 16.32 73 LEU A N 1
ATOM 1161 C CA . LEU A 1 78 ? -8.806 21.204 -4.435 1.00 17.98 73 LEU A CA 1
ATOM 1162 C C . LEU A 1 78 ? -7.957 21.076 -3.195 1.00 18.49 73 LEU A C 1
ATOM 1163 O O . LEU A 1 78 ? -7.355 20.018 -2.952 1.00 19.28 73 LEU A O 1
ATOM 1179 N N . THR A 1 79 ? -7.915 22.116 -2.359 1.00 15.82 74 THR A N 1
ATOM 1180 C CA . THR A 1 79 ? -7.295 21.994 -1.044 1.00 16.13 74 THR A CA 1
ATOM 1181 C C . THR A 1 79 ? -8.043 20.983 -0.174 1.00 15.72 74 THR A C 1
ATOM 1182 O O . THR A 1 79 ? -7.419 20.112 0.447 1.00 17.52 74 THR A O 1
ATOM 1193 N N . PHE A 1 80 ? -9.371 21.067 -0.165 1.00 15.98 75 PHE A N 1
ATOM 1194 C CA . PHE A 1 80 ? -10.165 20.111 0.597 1.00 16.76 75 PHE A CA 1
ATOM 1195 C C . PHE A 1 80 ? -9.974 18.712 0.041 1.00 21.34 75 PHE A C 1
ATOM 1196 O O . PHE A 1 80 ? -9.836 17.751 0.798 1.00 20.05 75 PHE A O 1
ATOM 1213 N N . ALA A 1 81 ? -9.903 18.581 -1.283 1.00 17.67 76 ALA A N 1
ATOM 1214 C CA . ALA A 1 81 ? -9.702 17.262 -1.871 1.00 17.97 76 ALA A CA 1
ATOM 1215 C C . ALA A 1 81 ? -8.371 16.648 -1.458 1.00 19.40 76 ALA A C 1
ATOM 1216 O O . ALA A 1 81 ? -8.263 15.425 -1.278 1.00 21.30 76 ALA A O 1
ATOM 1223 N N . LEU A 1 82 ? -7.330 17.464 -1.296 1.00 16.48 77 LEU A N 1
ATOM 1224 C CA . LEU A 1 82 ? -6.066 16.939 -0.824 1.00 16.32 77 LEU A CA 1
ATOM 1225 C C . LEU A 1 82 ? -6.148 16.532 0.645 1.00 19.92 77 LEU A C 1
ATOM 1226 O O . LEU A 1 82 ? -5.671 15.451 1.012 1.00 20.50 77 LEU A O 1
ATOM 1242 N N . MET A 1 83 ? -6.750 17.372 1.501 1.00 18.82 78 MET A N 1
ATOM 1243 C CA . MET A 1 83 ? -6.953 16.953 2.898 1.00 19.00 78 MET A CA 1
ATOM 1244 C C . MET A 1 83 ? -7.676 15.627 3.000 1.00 20.43 78 MET A C 1
ATOM 1245 O O . MET A 1 83 ? -7.246 14.726 3.733 1.00 21.04 78 MET A O 1
ATOM 1259 N N . GLU A 1 84 ? -8.752 15.478 2.251 1.00 17.54 79 GLU A N 1
ATOM 1260 C CA . GLU A 1 84 ? -9.495 14.217 2.268 1.00 18.81 79 GLU A CA 1
ATOM 1261 C C . GLU A 1 84 ? -8.598 13.033 1.886 1.00 23.85 79 GLU A C 1
ATOM 1262 O O . GLU A 1 84 ? -8.624 11.980 2.540 1.00 23.44 79 GLU A O 1
ATOM 1274 N N . SER A 1 85 ? -7.780 13.189 0.840 1.00 23.69 80 SER A N 1
ATOM 1275 C CA . SER A 1 85 ? -6.937 12.073 0.408 1.00 22.17 80 SER A CA 1
ATOM 1276 C C . SER A 1 85 ? -5.884 11.703 1.437 1.00 27.39 80 SER A C 1
ATOM 1277 O O . SER A 1 85 ? -5.495 10.529 1.532 1.00 28.22 80 SER A O 1
ATOM 1285 N N . LEU A 1 86 ? -5.398 12.685 2.215 1.00 23.32 81 LEU A N 1
ATOM 1286 C CA . LEU A 1 86 ? -4.280 12.468 3.102 1.00 19.04 81 LEU A CA 1
ATOM 1287 C C . LEU A 1 86 ? -4.672 11.784 4.411 1.00 20.57 81 LEU A C 1
ATOM 1288 O O . LEU A 1 86 ? -3.797 11.284 5.116 1.00 25.96 81 LEU A O 1
ATOM 1304 N N . ILE A 1 87 ? -5.957 11.777 4.731 1.00 22.91 82 ILE A N 1
ATOM 1305 C CA . ILE A 1 87 ? -6.410 11.237 6.004 1.00 24.64 82 ILE A CA 1
ATOM 1306 C C . ILE A 1 87 ? -5.956 9.789 6.161 1.00 29.58 82 ILE A C 1
ATOM 1307 O O . ILE A 1 87 ? -5.519 9.375 7.246 1.00 30.81 82 ILE A O 1
ATOM 1323 N N . SER A 1 88 ? -5.997 9.008 5.086 1.00 29.50 83 SER A N 1
ATOM 1324 C CA . SER A 1 88 ? -5.547 7.627 5.184 1.00 32.11 83 SER A CA 1
ATOM 1325 C C . SER A 1 88 ? -4.111 7.438 4.735 1.00 34.74 83 SER A C 1
ATOM 1326 O O . SER A 1 88 ? -3.645 6.291 4.618 1.00 34.91 83 SER A O 1
ATOM 1334 N N . GLY A 1 89 ? -3.399 8.522 4.490 1.00 28.02 84 GLY A N 1
ATOM 1335 C CA . GLY A 1 89 ? -1.978 8.420 4.263 1.00 24.27 84 GLY A CA 1
ATOM 1336 C C . GLY A 1 89 ? -1.630 8.918 2.888 1.00 26.60 84 GLY A C 1
ATOM 1337 O O . GLY A 1 89 ? -2.494 8.940 2.029 1.00 30.06 84 GLY A O 1
ATOM 1341 N N . TYR A 1 90 ? -0.383 9.308 2.679 1.00 27.16 85 TYR A N 1
ATOM 1342 C CA . TYR A 1 90 ? 0.025 9.853 1.388 1.00 23.76 85 TYR A CA 1
ATOM 1343 C C . TYR A 1 90 ? -0.007 8.761 0.329 1.00 30.71 85 TYR A C 1
ATOM 1344 O O . TYR A 1 90 ? 0.628 7.710 0.487 1.00 30.49 85 TYR A O 1
ATOM 1362 N N . ASP A 1 91 ? -0.718 9.031 -0.756 1.00 27.89 86 ASP A N 1
ATOM 1363 C CA . ASP A 1 91 ? -0.811 8.105 -1.888 1.00 31.52 86 ASP A CA 1
ATOM 1364 C C . ASP A 1 91 ? -1.157 8.927 -3.118 1.00 27.86 86 ASP A C 1
ATOM 1365 O O . ASP A 1 91 ? -2.292 9.392 -3.254 1.00 28.26 86 ASP A O 1
ATOM 1374 N N . ILE A 1 92 ? -0.185 9.095 -4.025 1.00 25.90 87 ILE A N 1
ATOM 1375 C CA . ILE A 1 92 ? -0.383 10.000 -5.160 1.00 24.10 87 ILE A CA 1
ATOM 1376 C C . ILE A 1 92 ? -1.584 9.593 -6.020 1.00 25.04 87 ILE A C 1
ATOM 1377 O O . ILE A 1 92 ? -2.251 10.433 -6.637 1.00 24.72 87 ILE A O 1
ATOM 1393 N N . ASN A 1 93 ? -1.904 8.315 -6.075 1.00 27.14 88 ASN A N 1
ATOM 1394 C CA . ASN A 1 93 ? -3.024 7.936 -6.912 1.00 27.25 88 ASN A CA 1
ATOM 1395 C C . ASN A 1 93 ? -4.361 8.259 -6.281 1.00 26.91 88 ASN A C 1
ATOM 1396 O O . ASN A 1 93 ? -5.305 8.550 -7.008 1.00 25.18 88 ASN A O 1
ATOM 1407 N N . ARG A 1 94 ? -4.449 8.265 -4.947 1.00 28.20 89 ARG A N 1
ATOM 1408 C CA . ARG A 1 94 ? -5.667 8.756 -4.307 1.00 27.69 89 ARG A CA 1
ATOM 1409 C C . ARG A 1 94 ? -5.794 10.274 -4.448 1.00 21.36 89 ARG A C 1
ATOM 1410 O O . ARG A 1 94 ? -6.904 10.794 -4.614 1.00 23.55 89 ARG A O 1
ATOM 1431 N N . ILE A 1 95 ? -4.671 10.990 -4.454 1.00 24.74 90 ILE A N 1
ATOM 1432 C CA . ILE A 1 95 ? -4.726 12.445 -4.605 1.00 24.32 90 ILE A CA 1
ATOM 1433 C C . ILE A 1 95 ? -5.316 12.812 -5.960 1.00 22.06 90 ILE A C 1
ATOM 1434 O O . ILE A 1 95 ? -6.299 13.566 -6.061 1.00 21.77 90 ILE A O 1
ATOM 1450 N N . VAL A 1 96 ? -4.766 12.252 -7.039 1.00 24.98 91 VAL A N 1
ATOM 1451 C CA . VAL A 1 96 ? -5.286 12.621 -8.348 1.00 24.29 91 VAL A CA 1
ATOM 1452 C C . VAL A 1 96 ? -6.733 12.135 -8.524 1.00 22.95 91 VAL A C 1
ATOM 1453 O O . VAL A 1 96 ? -7.573 12.836 -9.092 1.00 21.02 91 VAL A O 1
ATOM 1466 N N . ASN A 1 97 ? -7.066 10.971 -7.956 1.00 24.46 92 ASN A N 1
ATOM 1467 C CA . ASN A 1 97 ? -8.438 10.485 -7.985 1.00 24.05 92 ASN A CA 1
ATOM 1468 C C . ASN A 1 97 ? -9.411 11.521 -7.409 1.00 21.94 92 ASN A C 1
ATOM 1469 O O . ASN A 1 97 ? -10.446 11.831 -8.012 1.00 22.65 92 ASN A O 1
ATOM 1480 N N . ASN A 1 98 ? -9.084 12.080 -6.244 1.00 25.30 93 ASN A N 1
ATOM 1481 C CA . ASN A 1 98 ? -9.994 13.067 -5.662 1.00 21.79 93 ASN A CA 1
ATOM 1482 C C . ASN A 1 98 ? -10.080 14.333 -6.520 1.00 18.12 93 ASN A C 1
ATOM 1483 O O . ASN A 1 98 ? -11.122 14.998 -6.548 1.00 20.61 93 ASN A O 1
ATOM 1494 N N . MET A 1 99 ? -8.992 14.704 -7.203 1.00 19.97 94 MET A N 1
ATOM 1495 C CA . MET A 1 99 ? -9.054 15.898 -8.051 1.00 20.14 94 MET A CA 1
ATOM 1496 C C . MET A 1 99 ? -9.975 15.661 -9.236 1.00 20.53 94 MET A C 1
ATOM 1497 O O . MET A 1 99 ? -10.788 16.523 -9.595 1.00 22.07 94 MET A O 1
ATOM 1511 N N . VAL A 1 100 ? -9.930 14.452 -9.800 1.00 24.62 95 VAL A N 1
ATOM 1512 C CA . VAL A 1 100 ? -10.846 14.130 -10.885 1.00 24.58 95 VAL A CA 1
ATOM 1513 C C . VAL A 1 100 ? -12.286 14.142 -10.384 1.00 23.85 95 VAL A C 1
ATOM 1514 O O . VAL A 1 100 ? -13.190 14.600 -11.087 1.00 24.11 95 VAL A O 1
ATOM 1527 N N . SER A 1 101 ? -12.524 13.699 -9.127 1.00 24.16 96 SER A N 1
ATOM 1528 C CA . SER A 1 101 ? -13.892 13.743 -8.621 1.00 24.31 96 SER A CA 1
ATOM 1529 C C . SER A 1 101 ? -14.391 15.157 -8.442 1.00 24.29 96 SER A C 1
ATOM 1530 O O . SER A 1 101 ? -15.579 15.412 -8.622 1.00 21.59 96 SER A O 1
ATOM 1538 N N . PHE A 1 102 ? -13.521 16.091 -8.053 1.00 22.38 97 PHE A N 1
ATOM 1539 C CA . PHE A 1 102 ? -13.936 17.493 -8.051 1.00 19.50 97 PHE A CA 1
ATOM 1540 C C . PHE A 1 102 ? -14.385 17.916 -9.448 1.00 21.96 97 PHE A C 1
ATOM 1541 O O . PHE A 1 102 ? -15.474 18.469 -9.633 1.00 22.40 97 PHE A O 1
ATOM 1558 N N . MET A 1 103 ? -13.519 17.704 -10.426 1.00 21.91 98 MET A N 1
ATOM 1559 C CA . MET A 1 103 ? -13.787 18.141 -11.792 1.00 24.82 98 MET A CA 1
ATOM 1560 C C . MET A 1 103 ? -15.056 17.521 -12.354 1.00 24.71 98 MET A C 1
ATOM 1561 O O . MET A 1 103 ? -15.881 18.228 -12.951 1.00 26.72 98 MET A O 1
ATOM 1575 N N . ASP A 1 104 ? -15.190 16.192 -12.228 1.00 25.98 99 ASP A N 1
ATOM 1576 C CA . ASP A 1 104 ? -16.273 15.456 -12.896 1.00 26.44 99 ASP A CA 1
ATOM 1577 C C . ASP A 1 104 ? -17.591 15.535 -12.128 1.00 31.03 99 ASP A C 1
ATOM 1578 O O . ASP A 1 104 ? -18.673 15.641 -12.730 1.00 28.83 99 ASP A O 1
ATOM 1587 N N . ASP A 1 105 ? -17.524 15.433 -10.803 1.00 25.91 100 ASP A N 1
ATOM 1588 C CA . ASP A 1 105 ? -18.705 15.208 -9.976 1.00 28.61 100 ASP A CA 1
ATOM 1589 C C . ASP A 1 105 ? -18.954 16.301 -8.947 1.00 28.13 100 ASP A C 1
ATOM 1590 O O . ASP A 1 105 ? -19.905 16.194 -8.164 1.00 28.37 100 ASP A O 1
ATOM 1599 N N . GLY A 1 106 ? -18.148 17.348 -8.931 1.00 26.27 101 GLY A N 1
ATOM 1600 C CA . GLY A 1 106 ? -18.392 18.394 -7.968 1.00 24.64 101 GLY A CA 1
ATOM 1601 C C . GLY A 1 106 ? -18.095 18.009 -6.554 1.00 23.17 101 GLY A C 1
ATOM 1602 O O . GLY A 1 106 ? -18.657 18.606 -5.643 1.00 23.84 101 GLY A O 1
ATOM 1606 N N . PHE A 1 107 ? -17.233 17.028 -6.337 1.00 23.03 102 PHE A N 1
ATOM 1607 C CA . PHE A 1 107 ? -16.748 16.714 -5.003 1.00 22.66 102 PHE A CA 1
ATOM 1608 C C . PHE A 1 107 ? -16.173 17.970 -4.367 1.00 22.42 102 PHE A C 1
ATOM 1609 O O . PHE A 1 107 ? -15.368 18.673 -4.984 1.00 21.19 102 PHE A O 1
ATOM 1626 N N . TRP A 1 108 ? -16.642 18.276 -3.151 1.00 22.57 103 TRP A N 1
ATOM 1627 C CA . TRP A 1 108 ? -16.180 19.424 -2.365 1.00 23.04 103 TRP A CA 1
ATOM 1628 C C . TRP A 1 108 ? -16.305 20.750 -3.117 1.00 22.68 103 TRP A C 1
ATOM 1629 O O . TRP A 1 108 ? -15.375 21.574 -3.149 1.00 23.56 103 TRP A O 1
ATOM 1650 N N . THR A 1 109 ? -17.485 20.964 -3.720 1.00 23.98 104 THR A N 1
ATOM 1651 C CA . THR A 1 109 ? -17.897 22.262 -4.207 1.00 21.12 104 THR A CA 1
ATOM 1652 C C . THR A 1 109 ? -18.913 22.852 -3.253 1.00 24.68 104 THR A C 1
ATOM 1653 O O . THR A 1 109 ? -19.535 22.124 -2.465 1.00 23.64 104 THR A O 1
ATOM 1664 N N . PRO A 1 110 ? -19.128 24.169 -3.307 1.00 20.20 105 PRO A N 1
ATOM 1665 C CA . PRO A 1 110 ? -20.009 24.780 -2.309 1.00 24.94 105 PRO A CA 1
ATOM 1666 C C . PRO A 1 110 ? -21.462 24.406 -2.475 1.00 28.79 105 PRO A C 1
ATOM 1667 O O . PRO A 1 110 ? -22.163 24.298 -1.472 1.00 26.67 105 PRO A O 1
ATOM 1678 N N . TYR A 1 111 ? -21.955 24.264 -3.705 1.00 25.53 106 TYR A N 1
ATOM 1679 C CA . TYR A 1 111 ? -23.360 23.950 -3.948 1.00 26.63 106 TYR A CA 1
ATOM 1680 C C . TYR A 1 111 ? -23.512 22.784 -4.906 1.00 28.07 106 TYR A C 1
ATOM 1681 O O . TYR A 1 111 ? -24.587 22.604 -5.495 1.00 33.99 106 TYR A O 1
ATOM 1699 N N . GLY A 1 112 ? -22.458 22.006 -5.093 1.00 28.93 107 GLY A N 1
ATOM 1700 C CA . GLY A 1 112 ? -22.508 20.815 -5.908 1.00 32.77 107 GLY A CA 1
ATOM 1701 C C . GLY A 1 112 ? -22.081 20.985 -7.343 1.00 32.06 107 GLY A C 1
ATOM 1702 O O . GLY A 1 112 ? -22.014 19.990 -8.066 1.00 36.47 107 GLY A O 1
ATOM 1706 N N . GLU A 1 113 ? -21.742 22.196 -7.759 1.00 29.27 108 GLU A N 1
ATOM 1707 C CA . GLU A 1 113 ? -21.396 22.493 -9.133 1.00 31.15 108 GLU A CA 1
ATOM 1708 C C . GLU A 1 113 ? -19.995 23.060 -9.204 1.00 31.46 108 GLU A C 1
ATOM 1709 O O . GLU A 1 113 ? -19.591 23.852 -8.349 1.00 27.44 108 GLU A O 1
ATOM 1721 N N . VAL A 1 114 ? -19.269 22.668 -10.244 1.00 30.08 109 VAL A N 1
ATOM 1722 C CA . VAL A 1 114 ? -17.978 23.267 -10.557 1.00 22.87 109 VAL A CA 1
ATOM 1723 C C . VAL A 1 114 ? -18.247 24.525 -11.367 1.00 31.44 109 VAL A C 1
ATOM 1724 O O . VAL A 1 114 ? -18.602 24.440 -12.545 1.00 33.89 109 VAL A O 1
ATOM 1737 N N . PHE A 1 115 ? -18.084 25.701 -10.754 1.00 24.80 110 PHE A N 1
ATOM 1738 C CA . PHE A 1 115 ? -18.277 26.935 -11.508 1.00 25.01 110 PHE A CA 1
ATOM 1739 C C . PHE A 1 115 ? -16.966 27.480 -12.054 1.00 25.43 110 PHE A C 1
ATOM 1740 O O . PHE A 1 115 ? -16.986 28.383 -12.899 1.00 29.85 110 PHE A O 1
ATOM 1757 N N . ASP A 1 116 ? -15.830 26.931 -11.633 1.00 22.97 111 ASP A N 1
ATOM 1758 C CA . ASP A 1 116 ? -14.558 27.362 -12.186 1.00 21.77 111 ASP A CA 1
ATOM 1759 C C . ASP A 1 116 ? -13.478 26.341 -11.895 1.00 25.39 111 ASP A C 1
ATOM 1760 O O . ASP A 1 116 ? -13.417 25.754 -10.808 1.00 24.05 111 ASP A O 1
ATOM 1769 N N . ILE A 1 117 ? -12.632 26.138 -12.898 1.00 22.21 112 ILE A N 1
ATOM 1770 C CA . ILE A 1 117 ? -11.465 25.294 -12.809 1.00 19.03 112 ILE A CA 1
ATOM 1771 C C . ILE A 1 117 ? -10.482 25.888 -13.808 1.00 25.62 112 ILE A C 1
ATOM 1772 O O . ILE A 1 117 ? -10.887 26.430 -14.848 1.00 26.07 112 ILE A O 1
ATOM 1788 N N . GLY A 1 118 ? -9.200 25.832 -13.472 1.00 24.37 113 GLY A N 1
ATOM 1789 C CA . GLY A 1 118 ? -8.184 26.395 -14.343 1.00 27.18 113 GLY A CA 1
ATOM 1790 C C . GLY A 1 118 ? -7.947 25.524 -15.563 1.00 26.36 113 GLY A C 1
ATOM 1791 O O . GLY A 1 118 ? -8.200 24.322 -15.562 1.00 25.81 113 GLY A O 1
ATOM 1795 N N . SER A 1 119 ? -7.430 26.146 -16.624 1.00 25.42 114 SER A N 1
ATOM 1796 C CA . SER A 1 119 ? -7.292 25.427 -17.887 1.00 24.64 114 SER A CA 1
ATOM 1797 C C . SER A 1 119 ? -6.165 24.400 -17.841 1.00 25.24 114 SER A C 1
ATOM 1798 O O . SER A 1 119 ? -6.346 23.265 -18.285 1.00 25.26 114 SER A O 1
ATOM 1806 N N . VAL A 1 120 ? -4.987 24.769 -17.327 1.00 21.57 115 VAL A N 1
ATOM 1807 C CA . VAL A 1 120 ? -3.924 23.789 -17.140 1.00 23.84 115 VAL A CA 1
ATOM 1808 C C . VAL A 1 120 ? -4.400 22.623 -16.293 1.00 26.82 115 VAL A C 1
ATOM 1809 O O . VAL A 1 120 ? -4.085 21.459 -16.569 1.00 24.42 115 VAL A O 1
ATOM 1822 N N . THR A 1 121 ? -5.100 22.924 -15.205 1.00 23.15 116 THR A N 1
ATOM 1823 C CA . THR A 1 121 ? -5.616 21.866 -14.345 1.00 22.39 116 THR A CA 1
ATOM 1824 C C . THR A 1 121 ? -6.557 20.931 -15.107 1.00 22.62 116 THR A C 1
ATOM 1825 O O . THR A 1 121 ? -6.413 19.703 -15.055 1.00 25.18 116 THR A O 1
ATOM 1836 N N . ARG A 1 122 ? -7.524 21.496 -15.810 1.00 23.16 117 ARG A N 1
ATOM 1837 C CA . ARG A 1 122 ? -8.485 20.670 -16.536 1.00 28.77 117 ARG A CA 1
ATOM 1838 C C . ARG A 1 122 ? -7.786 19.834 -17.596 1.00 29.06 117 ARG A C 1
ATOM 1839 O O . ARG A 1 122 ? -7.997 18.625 -17.688 1.00 25.35 117 ARG A O 1
ATOM 1860 N N . GLU A 1 123 ? -6.918 20.451 -18.389 1.00 30.67 118 GLU A N 1
ATOM 1861 C CA . GLU A 1 123 ? -6.242 19.688 -19.440 1.00 28.49 118 GLU A CA 1
ATOM 1862 C C . GLU A 1 123 ? -5.416 18.560 -18.841 1.00 28.25 118 GLU A C 1
ATOM 1863 O O . GLU A 1 123 ? -5.366 17.454 -19.391 1.00 24.90 118 GLU A O 1
ATOM 1875 N N . SER A 1 124 ? -4.787 18.793 -17.677 1.00 22.82 119 SER A N 1
ATOM 1876 C CA . SER A 1 124 ? -3.935 17.765 -17.112 1.00 20.14 119 SER A CA 1
ATOM 1877 C C . SER A 1 124 ? -4.759 16.609 -16.568 1.00 24.57 119 SER A C 1
ATOM 1878 O O . SER A 1 124 ? -4.328 15.445 -16.634 1.00 22.94 119 SER A O 1
ATOM 1886 N N . LEU A 1 125 ? -5.880 16.920 -15.900 1.00 25.32 120 LEU A N 1
ATOM 1887 C CA . LEU A 1 125 ? -6.700 15.854 -15.335 1.00 21.55 120 LEU A CA 1
ATOM 1888 C C . LEU A 1 125 ? -7.365 15.037 -16.442 1.00 25.66 120 LEU A C 1
ATOM 1889 O O . LEU A 1 125 ? -7.547 13.822 -16.299 1.00 22.63 120 LEU A O 1
ATOM 1905 N N . ASN A 1 126 ? -7.760 15.703 -17.530 1.00 25.85 121 ASN A N 1
ATOM 1906 C CA . ASN A 1 126 ? -8.303 14.980 -18.690 1.00 28.74 121 ASN A CA 1
ATOM 1907 C C . ASN A 1 126 ? -7.278 14.012 -19.280 1.00 31.43 121 ASN A C 1
ATOM 1908 O O . ASN A 1 126 ? -7.627 12.895 -19.679 1.00 29.26 121 ASN A O 1
ATOM 1919 N N . ARG A 1 127 ? -6.006 14.416 -19.361 1.00 23.75 122 ARG A N 1
ATOM 1920 C CA . ARG A 1 127 ? -4.978 13.469 -19.767 1.00 27.64 122 ARG A CA 1
ATOM 1921 C C . ARG A 1 127 ? -4.914 12.262 -18.832 1.00 31.00 122 ARG A C 1
ATOM 1922 O O . ARG A 1 127 ? -4.715 11.133 -19.278 1.00 28.40 122 ARG A O 1
ATOM 1943 N N . TYR A 1 128 ? -5.029 12.470 -17.515 1.00 24.31 123 TYR A N 1
ATOM 1944 C CA . TYR A 1 128 ? -4.947 11.327 -16.597 1.00 27.93 123 TYR A CA 1
ATOM 1945 C C . TYR A 1 128 ? -6.109 10.367 -16.821 1.00 23.43 123 TYR A C 1
ATOM 1946 O O . TYR A 1 128 ? -5.952 9.137 -16.728 1.00 28.16 123 TYR A O 1
ATOM 1964 N N . LYS A 1 129 ? -7.284 10.914 -17.077 1.00 22.63 124 LYS A N 1
ATOM 1965 C CA . LYS A 1 129 ? -8.454 10.098 -17.309 1.00 26.75 124 LYS A CA 1
ATOM 1966 C C . LYS A 1 129 ? -8.263 9.205 -18.523 1.00 33.20 124 LYS A C 1
ATOM 1967 O O . LYS A 1 129 ? -8.897 8.153 -18.614 1.00 29.31 124 LYS A O 1
ATOM 1986 N N . ASN A 1 130 ? -7.409 9.620 -19.466 1.00 31.02 125 ASN A N 1
ATOM 1987 C CA . ASN A 1 130 ? -7.194 8.879 -20.696 1.00 26.07 125 ASN A CA 1
ATOM 1988 C C . ASN A 1 130 ? -6.020 7.926 -20.632 1.00 32.76 125 ASN A C 1
ATOM 1989 O O . ASN A 1 130 ? -5.859 7.205 -21.567 1.00 35.57 125 ASN A O 1
ATOM 2000 N N . GLY A 1 131 ? -5.323 7.793 -19.517 1.00 32.77 126 GLY A N 1
ATOM 2001 C CA . GLY A 1 131 ? -4.264 6.829 -19.356 1.00 27.58 126 GLY A CA 1
ATOM 2002 C C . GLY A 1 131 ? -2.894 7.397 -19.182 1.00 34.61 126 GLY A C 1
ATOM 2003 O O . GLY A 1 131 ? -1.956 6.623 -18.929 1.00 35.94 126 GLY A O 1
ATOM 2007 N N . VAL A 1 132 ? -2.727 8.714 -19.298 1.00 32.78 127 VAL A N 1
ATOM 2008 C CA . VAL A 1 132 ? -1.425 9.300 -19.039 1.00 32.87 127 VAL A CA 1
ATOM 2009 C C . VAL A 1 132 ? -1.131 9.160 -17.550 1.00 30.66 127 VAL A C 1
ATOM 2010 O O . VAL A 1 132 ? -1.994 9.444 -16.709 1.00 36.69 127 VAL A O 1
ATOM 2023 N N . SER A 1 133 ? 0.063 8.663 -17.214 1.00 31.05 128 SER A N 1
ATOM 2024 C CA . SER A 1 133 ? 0.340 8.390 -15.819 1.00 33.17 128 SER A CA 1
ATOM 2025 C C . SER A 1 133 ? 0.408 9.693 -15.028 1.00 37.87 128 SER A C 1
ATOM 2026 O O . SER A 1 133 ? 0.604 10.782 -15.572 1.00 29.57 128 SER A O 1
ATOM 2034 N N . VAL A 1 134 ? 0.294 9.555 -13.707 1.00 37.46 129 VAL A N 1
ATOM 2035 C CA . VAL A 1 134 ? 0.246 10.723 -12.843 1.00 36.03 129 VAL A CA 1
ATOM 2036 C C . VAL A 1 134 ? 1.578 11.442 -12.847 1.00 39.12 129 VAL A C 1
ATOM 2037 O O . VAL A 1 134 ? 1.660 12.594 -12.415 1.00 37.35 129 VAL A O 1
ATOM 2050 N N . PHE A 1 135 ? 2.631 10.792 -13.327 1.00 35.69 130 PHE A N 1
ATOM 2051 C CA . PHE A 1 135 ? 3.933 11.413 -13.435 1.00 39.43 130 PHE A CA 1
ATOM 2052 C C . PHE A 1 135 ? 4.160 12.061 -14.789 1.00 34.56 130 PHE A C 1
ATOM 2053 O O . PHE A 1 135 ? 5.202 12.689 -14.974 1.00 40.23 130 PHE A O 1
ATOM 2070 N N . GLU A 1 136 ? 3.190 11.971 -15.706 1.00 34.59 131 GLU A N 1
ATOM 2071 C CA . GLU A 1 136 ? 3.335 12.537 -17.042 1.00 34.42 131 GLU A CA 1
ATOM 2072 C C . GLU A 1 136 ? 2.170 13.391 -17.511 1.00 32.00 131 GLU A C 1
ATOM 2073 O O . GLU A 1 136 ? 2.243 13.934 -18.618 1.00 33.01 131 GLU A O 1
ATOM 2085 N N . CYS A 1 137 ? 1.102 13.520 -16.736 1.00 26.94 132 CYS A N 1
ATOM 2086 C CA . CYS A 1 137 ? -0.089 14.194 -17.220 1.00 27.63 132 CYS A CA 1
ATOM 2087 C C . CYS A 1 137 ? -0.028 15.715 -17.044 1.00 22.27 132 CYS A C 1
ATOM 2088 O O . CYS A 1 137 ? -0.846 16.426 -17.631 1.00 23.02 132 CYS A O 1
ATOM 2096 N N . GLY A 1 138 ? 0.890 16.221 -16.229 1.00 25.54 133 GLY A N 1
ATOM 2097 C CA . GLY A 1 138 ? 0.921 17.647 -15.964 1.00 24.48 133 GLY A CA 1
ATOM 2098 C C . GLY A 1 138 ? 1.459 18.456 -17.131 1.00 26.11 133 GLY A C 1
ATOM 2099 O O . GLY A 1 138 ? 2.265 17.980 -17.930 1.00 28.13 133 GLY A O 1
ATOM 2103 N N . GLY A 1 139 ? 0.996 19.703 -17.211 1.00 23.04 134 GLY A N 1
ATOM 2104 C CA . GLY A 1 139 ? 1.405 20.583 -18.303 1.00 23.22 134 GLY A CA 1
ATOM 2105 C C . GLY A 1 139 ? 2.843 21.037 -18.142 1.00 24.31 134 GLY A C 1
ATOM 2106 O O . GLY A 1 139 ? 3.271 21.449 -17.065 1.00 23.69 134 GLY A O 1
ATOM 2110 N N . LYS A 1 140 ? 3.600 20.971 -19.240 1.00 26.09 135 LYS A N 1
ATOM 2111 C CA . LYS A 1 140 ? 5.020 21.309 -19.243 1.00 28.11 135 LYS A CA 1
ATOM 2112 C C . LYS A 1 140 ? 5.377 22.544 -20.071 1.00 23.70 135 LYS A C 1
ATOM 2113 O O . LYS A 1 140 ? 6.561 22.895 -20.146 1.00 33.05 135 LYS A O 1
ATOM 2132 N N . ASP A 1 141 ? 4.418 23.173 -20.727 1.00 26.10 136 ASP A N 1
ATOM 2133 C CA . ASP A 1 141 ? 4.716 24.295 -21.607 1.00 32.37 136 ASP A CA 1
ATOM 2134 C C . ASP A 1 141 ? 5.151 25.512 -20.794 1.00 36.05 136 ASP A C 1
ATOM 2135 O O . ASP A 1 141 ? 4.783 25.668 -19.631 1.00 28.54 136 ASP A O 1
ATOM 2144 N N . ASN A 1 142 ? 5.944 26.385 -21.412 1.00 33.23 137 ASN A N 1
ATOM 2145 C CA . ASN A 1 142 ? 6.343 27.617 -20.735 1.00 36.15 137 ASN A CA 1
ATOM 2146 C C . ASN A 1 142 ? 5.146 28.436 -20.276 1.00 32.21 137 ASN A C 1
ATOM 2147 O O . ASN A 1 142 ? 5.253 29.194 -19.313 1.00 31.39 137 ASN A O 1
ATOM 2158 N N . PHE A 1 143 ? 4.012 28.341 -20.962 1.00 27.50 138 PHE A N 1
ATOM 2159 C CA . PHE A 1 143 ? 2.816 29.056 -20.544 1.00 28.44 138 PHE A CA 1
ATOM 2160 C C . PHE A 1 143 ? 1.842 28.176 -19.788 1.00 25.05 138 PHE A C 1
ATOM 2161 O O . PHE A 1 143 ? 0.657 28.517 -19.658 1.00 26.62 138 PHE A O 1
ATOM 2178 N N . ASP A 1 144 ? 2.341 27.087 -19.226 1.00 24.19 139 ASP A N 1
ATOM 2179 C CA . ASP A 1 144 ? 1.585 26.302 -18.270 1.00 25.95 139 ASP A CA 1
ATOM 2180 C C . ASP A 1 144 ? 1.959 26.663 -16.841 1.00 26.53 139 ASP A C 1
ATOM 2181 O O . ASP A 1 144 ? 1.599 25.928 -15.926 1.00 26.75 139 ASP A O 1
ATOM 2190 N N . ASN A 1 145 ? 2.678 27.763 -16.645 1.00 24.13 140 ASN A N 1
ATOM 2191 C CA . ASN A 1 145 ? 3.160 28.178 -15.321 1.00 22.50 140 ASN A CA 1
ATOM 2192 C C . ASN A 1 145 ? 2.152 29.031 -14.576 1.00 23.79 140 ASN A C 1
ATOM 2193 O O . ASN A 1 145 ? 2.473 30.107 -14.075 1.00 23.55 140 ASN A O 1
ATOM 2204 N N . GLY A 1 146 ? 0.931 28.525 -14.477 1.00 20.99 141 GLY A N 1
ATOM 2205 C CA . GLY A 1 146 ? -0.089 29.170 -13.691 1.00 20.18 141 GLY A CA 1
ATOM 2206 C C . GLY A 1 146 ? 0.116 28.845 -12.208 1.00 18.76 141 GLY A C 1
ATOM 2207 O O . GLY A 1 146 ? 0.991 28.079 -11.822 1.00 20.71 141 GLY A O 1
ATOM 2211 N N . ASN A 1 147 ? -0.749 29.411 -11.395 1.00 18.35 142 ASN A N 1
ATOM 2212 C CA . ASN A 1 147 ? -0.690 29.267 -9.943 1.00 16.49 142 ASN A CA 1
ATOM 2213 C C . ASN A 1 147 ? -1.583 28.157 -9.414 1.00 21.10 142 ASN A C 1
ATOM 2214 O O . ASN A 1 147 ? -1.818 28.090 -8.195 1.00 19.31 142 ASN A O 1
ATOM 2225 N N . GLY A 1 148 ? -2.088 27.279 -10.283 1.00 20.60 143 GLY A N 1
ATOM 2226 C CA . GLY A 1 148 ? -3.046 26.275 -9.839 1.00 21.47 143 GLY A CA 1
ATOM 2227 C C . GLY A 1 148 ? -2.492 25.154 -8.993 1.00 24.27 143 GLY A C 1
ATOM 2228 O O . GLY A 1 148 ? -3.301 24.405 -8.429 1.00 24.76 143 GLY A O 1
ATOM 2232 N N . ALA A 1 149 ? -1.169 24.991 -8.907 1.00 18.27 144 ALA A N 1
ATOM 2233 C CA . ALA A 1 149 ? -0.617 24.031 -7.962 1.00 17.72 144 ALA A CA 1
ATOM 2234 C C . ALA A 1 149 ? -0.355 24.681 -6.611 1.00 18.40 144 ALA A C 1
ATOM 2235 O O . ALA A 1 149 ? -0.634 24.082 -5.562 1.00 19.23 144 ALA A O 1
ATOM 2242 N N . ILE A 1 150 ? 0.147 25.919 -6.588 1.00 17.05 145 ILE A N 1
ATOM 2243 C CA . ILE A 1 150 ? 0.444 26.462 -5.263 1.00 17.09 145 ILE A CA 1
ATOM 2244 C C . ILE A 1 150 ? -0.812 26.665 -4.444 1.00 17.98 145 ILE A C 1
ATOM 2245 O O . ILE A 1 150 ? -0.732 26.603 -3.198 1.00 19.67 145 ILE A O 1
ATOM 2261 N N . MET A 1 151 ? -1.976 26.817 -5.099 1.00 19.32 146 MET A N 1
ATOM 2262 C CA . MET A 1 151 ? -3.202 27.095 -4.384 1.00 17.99 146 MET A CA 1
ATOM 2263 C C . MET A 1 151 ? -3.782 25.846 -3.668 1.00 19.30 146 MET A C 1
ATOM 2264 O O . MET A 1 151 ? -4.841 25.936 -3.037 1.00 20.71 146 MET A O 1
ATOM 2278 N N . ARG A 1 152 ? -3.195 24.668 -3.849 1.00 18.42 147 ARG A N 1
ATOM 2279 C CA . ARG A 1 152 ? -3.818 23.422 -3.416 1.00 18.46 147 ARG A CA 1
ATOM 2280 C C . ARG A 1 152 ? -2.855 22.530 -2.654 1.00 17.79 147 ARG A C 1
ATOM 2281 O O . ARG A 1 152 ? -3.179 21.353 -2.444 1.00 20.62 147 ARG A O 1
ATOM 2302 N N . ILE A 1 153 ? -1.697 23.038 -2.230 1.00 17.45 148 ILE A N 1
ATOM 2303 C CA . ILE A 1 153 ? -0.694 22.201 -1.589 1.00 17.69 148 ILE A CA 1
ATOM 2304 C C . ILE A 1 153 ? -0.433 22.535 -0.124 1.00 16.49 148 ILE A C 1
ATOM 2305 O O . ILE A 1 153 ? 0.451 21.905 0.468 1.00 17.28 148 ILE A O 1
ATOM 2321 N N . MET A 1 154 ? -1.131 23.508 0.467 1.00 16.99 149 MET A N 1
ATOM 2322 C CA . MET A 1 154 ? -0.834 23.870 1.843 1.00 15.41 149 MET A CA 1
ATOM 2323 C C . MET A 1 154 ? -1.032 22.699 2.801 1.00 17.25 149 MET A C 1
ATOM 2324 O O . MET A 1 154 ? -0.275 22.623 3.787 1.00 17.16 149 MET A O 1
ATOM 2338 N N . PRO A 1 155 ? -1.943 21.753 2.572 1.00 17.90 150 PRO A N 1
ATOM 2339 C CA . PRO A 1 155 ? -2.043 20.637 3.520 1.00 16.46 150 PRO A CA 1
ATOM 2340 C C . PRO A 1 155 ? -0.773 19.823 3.614 1.00 19.80 150 PRO A C 1
ATOM 2341 O O . PRO A 1 155 ? -0.576 19.127 4.625 1.00 19.33 150 PRO A O 1
ATOM 2352 N N . LEU A 1 156 ? 0.105 19.874 2.606 1.00 17.63 151 LEU A N 1
ATOM 2353 C CA . LEU A 1 156 ? 1.363 19.126 2.712 1.00 18.25 151 LEU A CA 1
ATOM 2354 C C . LEU A 1 156 ? 2.216 19.581 3.898 1.00 20.74 151 LEU A C 1
ATOM 2355 O O . LEU A 1 156 ? 2.957 18.784 4.485 1.00 19.93 151 LEU A O 1
ATOM 2371 N N . VAL A 1 157 ? 2.155 20.860 4.269 1.00 18.23 152 VAL A N 1
ATOM 2372 C CA . VAL A 1 157 ? 2.954 21.293 5.413 1.00 16.37 152 VAL A CA 1
ATOM 2373 C C . VAL A 1 157 ? 2.488 20.604 6.675 1.00 18.70 152 VAL A C 1
ATOM 2374 O O . VAL A 1 157 ? 3.302 20.207 7.519 1.00 19.07 152 VAL A O 1
ATOM 2387 N N . PHE A 1 158 ? 1.172 20.451 6.839 1.00 18.71 153 PHE A N 1
ATOM 2388 C CA . PHE A 1 158 ? 0.623 19.794 8.021 1.00 19.42 153 PHE A CA 1
ATOM 2389 C C . PHE A 1 158 ? 0.890 18.291 8.009 1.00 19.91 153 PHE A C 1
ATOM 2390 O O . PHE A 1 158 ? 1.156 17.694 9.072 1.00 19.46 153 PHE A O 1
ATOM 2407 N N . TYR A 1 159 ? 0.875 17.687 6.828 1.00 19.82 154 TYR A N 1
ATOM 2408 C CA . TYR A 1 159 ? 1.214 16.274 6.705 1.00 20.20 154 TYR A CA 1
ATOM 2409 C C . TYR A 1 159 ? 2.651 16.023 7.133 1.00 22.00 154 TYR A C 1
ATOM 2410 O O . TYR A 1 159 ? 2.959 15.008 7.772 1.00 22.30 154 TYR A O 1
ATOM 2428 N N . LEU A 1 160 ? 3.558 16.924 6.767 1.00 21.55 155 LEU A N 1
ATOM 2429 C CA . LEU A 1 160 ? 4.945 16.758 7.163 1.00 18.44 155 LEU A CA 1
ATOM 2430 C C . LEU A 1 160 ? 5.100 16.992 8.655 1.00 22.52 155 LEU A C 1
ATOM 2431 O O . LEU A 1 160 ? 5.940 16.363 9.302 1.00 24.69 155 LEU A O 1
ATOM 2447 N N . GLY A 1 161 ? 4.324 17.905 9.209 1.00 21.31 156 GLY A N 1
ATOM 2448 C CA . GLY A 1 161 ? 4.391 18.129 10.646 1.00 24.18 156 GLY A CA 1
ATOM 2449 C C . GLY A 1 161 ? 5.770 18.568 11.104 1.00 22.96 156 GLY A C 1
ATOM 2450 O O . GLY A 1 161 ? 6.410 19.461 10.534 1.00 23.74 156 GLY A O 1
ATOM 2454 N N . LYS A 1 162 ? 6.269 17.955 12.174 1.00 22.06 157 LYS A N 1
ATOM 2455 C CA . LYS A 1 162 ? 7.551 18.360 12.705 1.00 22.90 157 LYS A CA 1
ATOM 2456 C C . LYS A 1 162 ? 8.692 17.589 12.056 1.00 22.14 157 LYS A C 1
ATOM 2457 O O . LYS A 1 162 ? 9.827 17.696 12.513 1.00 25.52 157 LYS A O 1
ATOM 2476 N N . ASP A 1 163 ? 8.430 16.896 10.944 1.00 23.29 158 ASP A N 1
ATOM 2477 C CA . ASP A 1 163 ? 9.496 16.447 10.054 1.00 24.74 158 ASP A CA 1
ATOM 2478 C C . ASP A 1 163 ? 9.934 17.648 9.235 1.00 24.96 158 ASP A C 1
ATOM 2479 O O . ASP A 1 163 ? 9.281 18.000 8.254 1.00 26.10 158 ASP A O 1
ATOM 2488 N N . PHE A 1 164 ? 11.022 18.293 9.638 1.00 25.23 159 PHE A N 1
ATOM 2489 C CA . PHE A 1 164 ? 11.560 19.441 8.924 1.00 25.09 159 PHE A CA 1
ATOM 2490 C C . PHE A 1 164 ? 12.745 19.085 8.041 1.00 27.77 159 PHE A C 1
ATOM 2491 O O . PHE A 1 164 ? 13.522 19.967 7.644 1.00 29.55 159 PHE A O 1
ATOM 2508 N N . SER A 1 165 ? 12.899 17.814 7.718 1.00 28.34 160 SER A N 1
ATOM 2509 C CA . SER A 1 165 ? 14.003 17.404 6.870 1.00 29.76 160 SER A CA 1
ATOM 2510 C C . SER A 1 165 ? 13.647 17.620 5.399 1.00 29.22 160 SER A C 1
ATOM 2511 O O . SER A 1 165 ? 12.497 17.865 5.026 1.00 26.00 160 SER A O 1
ATOM 2519 N N . PHE A 1 166 ? 14.672 17.491 4.565 1.00 27.42 161 PHE A N 1
ATOM 2520 C CA . PHE A 1 166 ? 14.583 17.798 3.136 1.00 25.98 161 PHE A CA 1
ATOM 2521 C C . PHE A 1 166 ? 13.879 16.725 2.323 1.00 24.49 161 PHE A C 1
ATOM 2522 O O . PHE A 1 166 ? 13.048 17.050 1.470 1.00 24.83 161 PHE A O 1
ATOM 2539 N N . GLY A 1 167 ? 14.179 15.448 2.575 1.00 27.38 162 GLY A N 1
ATOM 2540 C CA . GLY A 1 167 ? 13.923 14.423 1.576 1.00 28.74 162 GLY A CA 1
ATOM 2541 C C . GLY A 1 167 ? 12.457 14.213 1.269 1.00 25.76 162 GLY A C 1
ATOM 2542 O O . GLY A 1 167 ? 12.048 14.212 0.101 1.00 27.17 162 GLY A O 1
ATOM 2546 N N . LYS A 1 168 ? 11.651 13.959 2.308 1.00 23.95 163 LYS A N 1
ATOM 2547 C CA . LYS A 1 168 ? 10.238 13.690 2.088 1.00 23.85 163 LYS A CA 1
ATOM 2548 C C . LYS A 1 168 ? 9.531 14.922 1.522 1.00 24.57 163 LYS A C 1
ATOM 2549 O O . LYS A 1 168 ? 8.752 14.827 0.565 1.00 22.57 163 LYS A O 1
ATOM 2568 N N . LYS A 1 169 ? 9.817 16.088 2.107 1.00 22.92 164 LYS A N 1
ATOM 2569 C C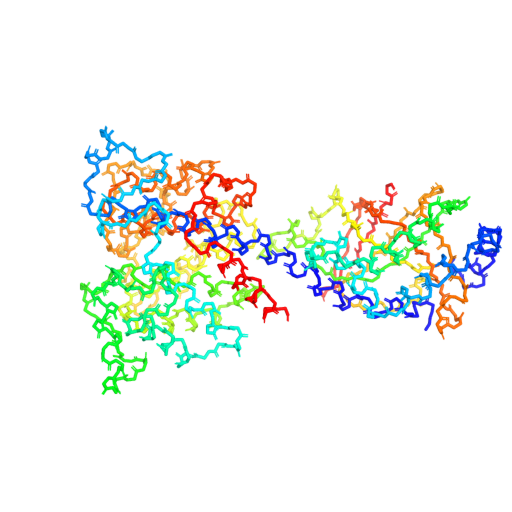A . LYS A 1 169 ? 9.258 17.346 1.619 1.00 20.86 164 LYS A CA 1
ATOM 2570 C C . LYS A 1 169 ? 9.561 17.554 0.143 1.00 20.42 164 LYS A C 1
ATOM 2571 O O . LYS A 1 169 ? 8.665 17.863 -0.652 1.00 24.14 164 LYS A O 1
ATOM 2590 N N . ASN A 1 170 ? 10.826 17.392 -0.228 1.00 21.20 165 ASN A N 1
ATOM 2591 C CA . ASN A 1 170 ? 11.253 17.567 -1.617 1.00 20.85 165 ASN A CA 1
ATOM 2592 C C . ASN A 1 170 ? 10.494 16.646 -2.552 1.00 25.73 165 ASN A C 1
ATOM 2593 O O . ASN A 1 170 ? 10.109 17.044 -3.658 1.00 25.55 165 ASN A O 1
ATOM 2604 N N . LYS A 1 171 ? 10.284 15.396 -2.140 1.00 24.61 166 LYS A N 1
ATOM 2605 C CA . LYS A 1 171 ? 9.631 14.442 -3.022 1.00 24.85 166 LYS A CA 1
ATOM 2606 C C . LYS A 1 171 ? 8.152 14.759 -3.176 1.00 25.43 166 LYS A C 1
ATOM 2607 O O . LYS A 1 171 ? 7.644 14.826 -4.301 1.00 25.32 166 LYS A O 1
ATOM 2626 N N . ILE A 1 172 ? 7.427 14.906 -2.062 1.00 24.58 167 ILE A N 1
ATOM 2627 C CA . ILE A 1 172 ? 5.978 14.966 -2.194 1.00 23.72 167 ILE A CA 1
ATOM 2628 C C . ILE A 1 172 ? 5.537 16.293 -2.791 1.00 20.51 167 ILE A C 1
ATOM 2629 O O . ILE A 1 172 ? 4.490 16.357 -3.448 1.00 22.51 167 ILE A O 1
ATOM 2645 N N . THR A 1 173 ? 6.266 17.377 -2.501 1.00 20.34 168 THR A N 1
ATOM 2646 C CA . THR A 1 173 ? 5.888 18.670 -3.059 1.00 18.57 168 THR A CA 1
ATOM 2647 C C . THR A 1 173 ? 6.005 18.636 -4.574 1.00 19.19 168 THR A C 1
ATOM 2648 O O . THR A 1 173 ? 5.115 19.119 -5.282 1.00 22.30 168 THR A O 1
ATOM 2659 N N . GLU A 1 174 ? 7.091 18.049 -5.084 1.00 21.84 169 GLU A N 1
ATOM 2660 C CA . GLU A 1 174 ? 7.207 17.865 -6.540 1.00 22.27 169 GLU A CA 1
ATOM 2661 C C . GLU A 1 174 ? 6.109 16.956 -7.094 1.00 22.14 169 GLU A C 1
ATOM 2662 O O . GLU A 1 174 ? 5.470 17.272 -8.103 1.00 21.03 169 GLU A O 1
ATOM 2674 N N . GLU A 1 175 ? 5.896 15.797 -6.468 1.00 25.52 170 GLU A N 1
ATOM 2675 C CA . GLU A 1 175 ? 4.940 14.837 -7.002 1.00 22.22 170 GLU A CA 1
ATOM 2676 C C . GLU A 1 175 ? 3.543 15.434 -7.090 1.00 23.49 170 GLU A C 1
ATOM 2677 O O . GLU A 1 175 ? 2.823 15.222 -8.062 1.00 21.68 170 GLU A O 1
ATOM 2689 N N . VAL A 1 176 ? 3.106 16.110 -6.028 1.00 21.07 171 VAL A N 1
ATOM 2690 C CA . VAL A 1 176 ? 1.752 16.645 -6.006 1.00 18.03 171 VAL A CA 1
ATOM 2691 C C . VAL A 1 176 ? 1.605 17.821 -6.961 1.00 18.40 171 VAL A C 1
ATOM 2692 O O . VAL A 1 176 ? 0.572 17.980 -7.606 1.00 21.83 171 VAL A O 1
ATOM 2705 N N . THR A 1 177 ? 2.640 18.650 -7.073 1.00 19.23 172 THR A N 1
ATOM 2706 C CA . THR A 1 177 ? 2.603 19.758 -8.016 1.00 17.45 172 THR A CA 1
ATOM 2707 C C . THR A 1 177 ? 2.488 19.272 -9.458 1.00 16.69 172 THR A C 1
ATOM 2708 O O . THR A 1 177 ? 1.632 19.744 -10.217 1.00 20.20 172 THR A O 1
ATOM 2719 N N . ARG A 1 178 ? 3.271 18.256 -9.791 1.00 19.90 173 ARG A N 1
ATOM 2720 C CA . ARG A 1 178 ? 3.440 17.804 -11.165 1.00 22.45 173 ARG A CA 1
ATOM 2721 C C . ARG A 1 178 ? 2.190 17.156 -11.720 1.00 25.07 173 ARG A C 1
ATOM 2722 O O . ARG A 1 178 ? 2.107 16.939 -12.946 1.00 21.91 173 ARG A O 1
ATOM 2743 N N . ILE A 1 179 ? 1.226 16.800 -10.870 1.00 20.99 174 ILE A N 1
ATOM 2744 C CA . ILE A 1 179 ? -0.045 16.309 -11.411 1.00 23.73 174 ILE A CA 1
ATOM 2745 C C . ILE A 1 179 ? -0.613 17.282 -12.441 1.00 24.73 174 ILE A C 1
ATOM 2746 O O . ILE A 1 179 ? -1.187 16.882 -13.469 1.00 24.23 174 ILE A O 1
ATOM 2762 N N . THR A 1 180 ? -0.523 18.577 -12.162 1.00 20.44 175 THR A N 1
ATOM 2763 C CA . THR A 1 180 ? -1.023 19.574 -13.083 1.00 19.04 175 THR A CA 1
ATOM 2764 C C . THR A 1 180 ? 0.049 20.493 -13.648 1.00 26.40 175 THR A C 1
ATOM 2765 O O . THR A 1 180 ? -0.056 20.878 -14.810 1.00 24.78 175 THR A O 1
ATOM 2776 N N . HIS A 1 181 ? 1.068 20.849 -12.876 1.00 21.33 176 HIS A N 1
ATOM 2777 C CA . HIS A 1 181 ? 2.045 21.870 -13.249 1.00 24.10 176 HIS A CA 1
ATOM 2778 C C . HIS A 1 181 ? 3.411 21.213 -13.243 1.00 24.62 176 HIS A C 1
ATOM 2779 O O . HIS A 1 181 ? 4.035 21.064 -12.185 1.00 24.26 176 HIS A O 1
ATOM 2793 N N . ALA A 1 182 ? 3.900 20.802 -14.432 1.00 21.23 177 ALA A N 1
ATOM 2794 C CA . ALA A 1 182 ? 5.122 20.024 -14.481 1.00 23.25 177 ALA A CA 1
ATOM 2795 C C . ALA A 1 182 ? 6.331 20.824 -14.948 1.00 24.54 177 ALA A C 1
ATOM 2796 O O . ALA A 1 182 ? 7.440 20.276 -15.013 1.00 27.56 177 ALA A O 1
ATOM 2803 N N . HIS A 1 183 ? 6.163 22.105 -15.258 1.00 23.36 178 HIS A N 1
ATOM 2804 C CA . HIS A 1 183 ? 7.312 22.920 -15.617 1.00 24.05 178 HIS A CA 1
ATOM 2805 C C . HIS A 1 183 ? 8.162 23.222 -14.385 1.00 28.32 178 HIS A C 1
ATOM 2806 O O . HIS A 1 183 ? 7.617 23.533 -13.307 1.00 25.48 178 HIS A O 1
ATOM 2820 N N . PRO A 1 184 ? 9.494 23.151 -14.506 1.00 21.94 179 PRO A N 1
ATOM 2821 C CA . PRO A 1 184 ? 10.347 23.380 -13.333 1.00 24.56 179 PRO A CA 1
ATOM 2822 C C . PRO A 1 184 ? 10.162 24.742 -12.703 1.00 24.74 179 PRO A C 1
ATOM 2823 O O . PRO A 1 184 ? 10.386 24.878 -11.485 1.00 22.25 179 PRO A O 1
ATOM 2834 N N . ARG A 1 185 ? 9.772 25.751 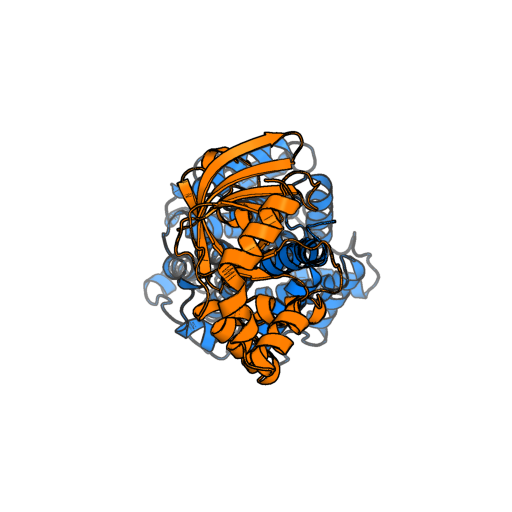-13.480 1.00 23.99 180 ARG A N 1
ATOM 2835 C CA . ARG A 1 185 ? 9.484 27.046 -12.886 1.00 21.09 180 ARG A CA 1
ATOM 2836 C C . ARG A 1 185 ? 8.348 26.939 -11.895 1.00 21.95 180 ARG A C 1
ATOM 2837 O O . ARG A 1 185 ? 8.384 27.584 -10.842 1.00 21.68 180 ARG A O 1
ATOM 2858 N N . SER A 1 186 ? 7.311 26.165 -12.227 1.00 21.53 181 SER A N 1
ATOM 2859 C CA . SER A 1 186 ? 6.195 25.978 -11.296 1.00 22.86 181 SER A CA 1
ATOM 2860 C C . SER A 1 186 ? 6.605 25.139 -10.089 1.00 20.94 181 SER A C 1
ATOM 2861 O O . SER A 1 186 ? 6.225 25.439 -8.943 1.00 20.11 181 SER A O 1
ATOM 2869 N N . ILE A 1 187 ? 7.373 24.070 -10.313 1.00 19.46 182 ILE A N 1
ATOM 2870 C CA . ILE A 1 187 ? 7.809 23.245 -9.184 1.00 19.38 182 ILE A CA 1
ATOM 2871 C C . ILE A 1 187 ? 8.635 24.078 -8.208 1.00 17.24 182 ILE A C 1
ATOM 2872 O O . ILE A 1 187 ? 8.490 23.967 -6.978 1.00 19.84 182 ILE A O 1
ATOM 2888 N N . LEU A 1 188 ? 9.530 24.914 -8.735 1.00 20.33 183 LEU A N 1
ATOM 2889 C CA . LEU A 1 188 ? 10.319 25.757 -7.839 1.00 20.19 183 LEU A CA 1
ATOM 2890 C C . LEU A 1 188 ? 9.415 26.661 -7.024 1.00 20.50 183 LEU A C 1
ATOM 2891 O O . LEU A 1 188 ? 9.654 26.874 -5.821 1.00 19.34 183 LEU A O 1
ATOM 2907 N N . GLY A 1 189 ? 8.382 27.213 -7.658 1.00 19.65 184 GLY A N 1
ATOM 2908 C CA . GLY A 1 189 ? 7.394 28.003 -6.920 1.00 17.20 184 GLY A CA 1
ATOM 2909 C C . GLY A 1 189 ? 6.771 27.236 -5.771 1.00 19.55 184 GLY A C 1
ATOM 2910 O O . GLY A 1 189 ? 6.598 27.769 -4.661 1.00 19.06 184 GLY A O 1
ATOM 2914 N N . SER A 1 190 ? 6.390 25.987 -6.019 1.00 16.26 185 SER A N 1
ATOM 2915 C CA . SER A 1 190 ? 5.847 25.187 -4.927 1.00 19.77 185 SER A CA 1
ATOM 2916 C C . SER A 1 190 ? 6.838 25.058 -3.783 1.00 18.30 185 SER A C 1
ATOM 2917 O O . SER A 1 190 ? 6.439 25.124 -2.613 1.00 17.55 185 SER A O 1
ATOM 2925 N N . TYR A 1 191 ? 8.130 24.862 -4.074 1.00 16.45 186 TYR A N 1
ATOM 2926 C CA . TYR A 1 191 ? 9.085 24.724 -2.977 1.00 18.36 186 TYR A CA 1
ATOM 2927 C C . TYR A 1 191 ? 9.193 26.026 -2.180 1.00 19.08 186 TYR A C 1
ATOM 2928 O O . TYR A 1 191 ? 9.290 26.012 -0.944 1.00 18.27 186 TYR A O 1
ATOM 2946 N N . VAL A 1 192 ? 9.165 27.164 -2.873 1.00 20.30 187 VAL A N 1
ATOM 2947 C CA . VAL A 1 192 ? 9.169 28.465 -2.207 1.00 15.55 187 VAL A CA 1
ATOM 2948 C C . VAL A 1 192 ? 7.994 28.592 -1.241 1.00 16.60 187 VAL A C 1
ATOM 2949 O O . VAL A 1 192 ? 8.155 28.982 -0.064 1.00 17.83 187 VAL A O 1
ATOM 2962 N N . TYR A 1 193 ? 6.795 28.259 -1.707 1.00 17.14 188 TYR A N 1
ATOM 2963 C CA . TYR A 1 193 ? 5.621 28.450 -0.874 1.00 16.53 188 TYR A CA 1
ATOM 2964 C C . TYR A 1 193 ? 5.624 27.514 0.313 1.00 19.17 188 TYR A C 1
ATOM 2965 O O . TYR A 1 193 ? 5.351 27.929 1.445 1.00 16.93 188 TYR A O 1
ATOM 2983 N N . ILE A 1 194 ? 5.890 26.230 0.065 1.00 18.00 189 ILE A N 1
ATOM 2984 C CA . ILE A 1 194 ? 5.936 25.248 1.144 1.00 18.40 189 ILE A CA 1
ATOM 2985 C C . ILE A 1 194 ? 6.962 25.642 2.201 1.00 18.28 189 ILE A C 1
ATOM 2986 O O . ILE A 1 194 ? 6.716 25.523 3.404 1.00 18.53 189 ILE A O 1
ATOM 3002 N N . GLU A 1 195 ? 8.127 26.128 1.772 1.00 15.98 190 GLU A N 1
ATOM 3003 C CA . GLU A 1 195 ? 9.170 26.463 2.727 1.00 16.17 190 GLU A CA 1
ATOM 3004 C C . GLU A 1 195 ? 8.751 27.627 3.617 1.00 16.73 190 GLU A C 1
ATOM 3005 O O . GLU A 1 195 ? 8.929 27.580 4.846 1.00 16.58 190 GLU A O 1
ATOM 3017 N N . LEU A 1 196 ? 8.168 28.667 3.020 1.00 17.24 191 LEU A N 1
ATOM 3018 C CA . LEU A 1 196 ? 7.701 29.811 3.797 1.00 16.89 191 LEU A CA 1
ATOM 3019 C C . LEU A 1 196 ? 6.604 29.403 4.768 1.00 15.87 191 LEU A C 1
ATOM 3020 O O . LEU A 1 196 ? 6.658 29.749 5.954 1.00 17.20 191 LEU A O 1
ATOM 3036 N N . LEU A 1 197 ? 5.615 28.648 4.286 1.00 16.55 192 LEU A N 1
ATOM 3037 C CA . LEU A 1 197 ? 4.524 28.226 5.143 1.00 16.59 192 LEU A CA 1
ATOM 3038 C C . LEU A 1 197 ? 5.042 27.324 6.257 1.00 16.05 192 LEU A C 1
ATOM 3039 O O . LEU A 1 197 ? 4.612 27.441 7.414 1.00 16.79 192 LEU A O 1
ATOM 3055 N N . GLN A 1 198 ? 5.981 26.423 5.931 1.00 16.83 193 GLN A N 1
ATOM 3056 C CA . GLN A 1 198 ? 6.564 25.573 6.973 1.00 18.62 193 GLN A CA 1
ATOM 3057 C C . GLN A 1 198 ? 7.281 26.379 8.048 1.00 16.82 193 GLN A C 1
ATOM 3058 O O . GLN A 1 198 ? 7.221 26.039 9.245 1.00 17.39 193 GLN A O 1
ATOM 3072 N N . ASN A 1 199 ? 7.994 27.435 7.647 1.00 15.54 194 ASN A N 1
ATOM 3073 C CA . ASN A 1 199 ? 8.708 28.266 8.609 1.00 17.11 194 ASN A CA 1
ATOM 3074 C C . ASN A 1 199 ? 7.751 29.029 9.513 1.00 17.85 194 ASN A C 1
ATOM 3075 O O . ASN A 1 199 ? 8.053 29.274 10.703 1.00 16.20 194 ASN A O 1
ATOM 3086 N N . LEU A 1 200 ? 6.587 29.408 8.987 1.00 15.63 195 LEU A N 1
ATOM 3087 C CA . LEU A 1 200 ? 5.581 30.056 9.824 1.00 15.14 195 LEU A CA 1
ATOM 3088 C C . LEU A 1 200 ? 4.937 29.032 10.755 1.00 17.49 195 LEU A C 1
ATOM 3089 O O . LEU A 1 200 ? 4.717 29.320 11.929 1.00 16.21 195 LEU A O 1
ATOM 3105 N N . PHE A 1 201 ? 4.635 27.830 10.242 1.00 17.38 196 PHE A N 1
ATOM 3106 C CA . PHE A 1 201 ? 4.179 26.708 11.078 1.00 17.98 196 PHE A CA 1
ATOM 3107 C C . PHE A 1 201 ? 5.104 26.450 12.254 1.00 18.59 196 PHE A C 1
ATOM 3108 O O . PHE A 1 201 ? 4.640 26.210 13.384 1.00 17.59 196 PHE A O 1
ATOM 3125 N N . ALA A 1 202 ? 6.414 26.559 12.028 1.00 17.45 197 ALA A N 1
ATOM 3126 C CA . ALA A 1 202 ? 7.469 26.337 13.011 1.00 19.04 197 ALA A CA 1
ATOM 3127 C C . ALA A 1 202 ? 7.689 27.498 13.997 1.00 20.22 197 ALA A C 1
ATOM 3128 O O . ALA A 1 202 ? 8.605 27.417 14.831 1.00 20.22 197 ALA A O 1
ATOM 3135 N N . ASN A 1 203 ? 6.881 28.554 13.908 1.00 18.86 198 ASN A N 1
ATOM 3136 C CA . ASN A 1 203 ? 6.805 29.671 14.832 1.00 17.71 198 ASN A CA 1
ATOM 3137 C C . ASN A 1 203 ? 7.828 30.768 14.582 1.00 20.07 198 ASN A C 1
ATOM 3138 O O . ASN A 1 203 ? 8.084 31.587 15.469 1.00 22.93 198 ASN A O 1
ATOM 3149 N N . MET A 1 204 ? 8.361 30.856 13.369 1.00 18.77 199 MET A N 1
ATOM 3150 C CA . MET A 1 204 ? 9.277 31.935 13.083 1.00 17.59 199 MET A CA 1
ATOM 3151 C C . MET A 1 204 ? 8.524 33.245 12.872 1.00 17.74 199 MET A C 1
ATOM 3152 O O . MET A 1 204 ? 7.420 33.265 12.319 1.00 19.88 199 MET A O 1
ATOM 3166 N N . ASP A 1 205 ? 9.137 34.358 13.291 1.00 18.35 200 ASP A N 1
ATOM 3167 C CA . ASP A 1 205 ? 8.559 35.664 12.966 1.00 16.96 200 ASP A CA 1
ATOM 3168 C C . ASP A 1 205 ? 8.581 35.789 11.449 1.00 18.10 200 ASP A C 1
ATOM 3169 O O . ASP A 1 205 ? 9.391 35.149 10.785 1.00 17.93 200 ASP A O 1
ATOM 3178 N N . LYS A 1 206 ? 7.697 36.615 10.885 1.00 15.57 201 LYS A N 1
ATOM 3179 C CA . LYS A 1 206 ? 7.474 36.522 9.436 1.00 17.95 201 LYS A CA 1
ATOM 3180 C C . LYS A 1 206 ? 8.695 36.924 8.626 1.00 18.00 201 LYS A C 1
ATOM 3181 O O . LYS A 1 206 ? 8.945 36.343 7.570 1.00 18.01 201 LYS A O 1
ATOM 3200 N N . LYS A 1 207 ? 9.452 37.917 9.079 1.00 19.14 202 LYS A N 1
ATOM 3201 C CA . LYS A 1 207 ? 10.638 38.304 8.321 1.00 19.21 202 LYS A CA 1
ATOM 3202 C C . LYS A 1 207 ? 11.715 37.228 8.375 1.00 20.42 202 LYS A C 1
ATOM 3203 O O . LYS A 1 207 ? 12.356 36.943 7.363 1.00 19.04 202 LYS A O 1
ATOM 3222 N N . LEU A 1 208 ? 11.905 36.596 9.533 1.00 19.37 203 LEU A N 1
ATOM 3223 C CA . LEU A 1 208 ? 12.862 35.500 9.612 1.00 18.68 203 LEU A CA 1
ATOM 3224 C C . LEU A 1 208 ? 12.423 34.333 8.739 1.00 17.95 203 LEU A C 1
ATOM 3225 O O . LEU A 1 208 ? 13.250 33.700 8.073 1.00 18.43 203 LEU A O 1
ATOM 3241 N N . ALA A 1 209 ? 11.126 34.033 8.745 1.00 16.42 204 ALA A N 1
ATOM 3242 C CA . ALA A 1 209 ? 10.588 32.936 7.934 1.00 15.36 204 ALA A CA 1
ATOM 3243 C C . ALA A 1 209 ? 10.895 33.152 6.459 1.00 17.53 204 ALA A C 1
ATOM 3244 O O . ALA A 1 209 ? 11.295 32.229 5.742 1.00 18.35 204 ALA A O 1
ATOM 3251 N N . TYR A 1 210 ? 10.718 34.385 6.012 1.00 16.11 205 TYR A N 1
ATOM 3252 C CA . TYR A 1 210 ? 11.049 34.806 4.654 1.00 17.08 205 TYR A CA 1
ATOM 3253 C C . TYR A 1 210 ? 12.539 34.685 4.394 1.00 20.54 205 TYR A C 1
ATOM 3254 O O . TYR A 1 210 ? 12.948 34.065 3.417 1.00 19.47 205 TYR A O 1
ATOM 3272 N N . GLU A 1 211 ? 13.367 35.210 5.300 1.00 17.05 206 GLU A N 1
ATOM 3273 C CA . GLU A 1 211 ? 14.814 35.200 5.061 1.00 20.33 206 GLU A CA 1
ATOM 3274 C C . GLU A 1 211 ? 15.358 33.775 5.060 1.00 20.20 206 GLU A C 1
ATOM 3275 O O . GLU A 1 211 ? 16.218 33.421 4.239 1.00 21.93 206 GLU A O 1
ATOM 3287 N N . GLU A 1 212 ? 14.866 32.935 5.977 1.00 19.78 207 GLU A N 1
ATOM 3288 C CA . GLU A 1 212 ? 15.333 31.557 6.011 1.00 18.31 207 GLU A CA 1
ATOM 3289 C C . GLU A 1 212 ? 14.913 30.813 4.752 1.00 20.51 207 GLU A C 1
ATOM 3290 O O . GLU A 1 212 ? 15.683 29.995 4.221 1.00 21.90 207 GLU A O 1
ATOM 3302 N N . MET A 1 213 ? 13.697 31.069 4.251 1.00 18.93 208 MET A N 1
ATOM 3303 C CA . MET A 1 213 ? 13.288 30.463 2.983 1.00 18.81 208 MET A CA 1
ATOM 3304 C C . MET A 1 213 ? 14.213 30.857 1.843 1.00 21.13 208 MET A C 1
ATOM 3305 O O . MET A 1 213 ? 14.550 30.018 1.004 1.00 21.41 208 MET A O 1
ATOM 3319 N N . GLN A 1 214 ? 14.634 32.118 1.777 1.00 19.03 209 GLN A N 1
ATOM 3320 C CA . GLN A 1 214 ? 15.482 32.548 0.667 1.00 19.69 209 GLN A CA 1
ATOM 3321 C C . GLN A 1 214 ? 16.780 31.753 0.669 1.00 26.23 209 GLN A C 1
ATOM 3322 O O . GLN A 1 214 ? 17.244 31.265 -0.369 1.00 26.36 209 GLN A O 1
ATOM 3336 N N . ASN A 1 215 ? 17.388 31.613 1.847 1.00 23.95 210 ASN A N 1
ATOM 3337 C CA . ASN A 1 215 ? 18.656 30.894 1.942 1.00 28.92 210 ASN A CA 1
ATOM 3338 C C . ASN A 1 215 ? 18.477 29.422 1.610 1.00 27.88 210 ASN A C 1
ATOM 3339 O O . ASN A 1 215 ? 19.302 28.825 0.912 1.00 28.00 210 ASN A O 1
ATOM 3350 N N . TYR A 1 216 ? 17.383 28.832 2.075 1.00 22.40 211 TYR A N 1
ATOM 3351 C CA . TYR A 1 216 ? 17.117 27.422 1.842 1.00 22.15 211 TYR A CA 1
ATOM 3352 C C . TYR A 1 216 ? 16.948 27.115 0.363 1.00 25.91 211 TYR A C 1
ATOM 3353 O O . TYR A 1 216 ? 17.466 26.107 -0.134 1.00 24.06 211 TYR A O 1
ATOM 3371 N N . ILE A 1 217 ? 16.134 27.914 -0.329 1.00 21.48 212 ILE A N 1
ATOM 3372 C CA . ILE A 1 217 ? 15.884 27.667 -1.745 1.00 21.60 212 ILE A CA 1
ATOM 3373 C C . ILE A 1 217 ? 17.158 27.845 -2.555 1.00 24.78 212 ILE A C 1
ATOM 3374 O O . ILE A 1 217 ? 17.407 27.088 -3.499 1.00 24.69 212 ILE A O 1
ATOM 3390 N N . ARG A 1 218 ? 17.942 28.886 -2.264 1.00 25.96 213 ARG A N 1
ATOM 3391 C CA . ARG A 1 218 ? 19.190 29.061 -2.996 1.00 27.54 213 ARG A CA 1
ATOM 3392 C C . ARG A 1 218 ? 20.132 27.890 -2.742 1.00 29.14 213 ARG A C 1
ATOM 3393 O O . ARG A 1 218 ? 20.843 27.443 -3.650 1.00 31.93 213 ARG A O 1
ATOM 3414 N N . LYS A 1 219 ? 20.174 27.402 -1.496 1.00 26.54 214 LYS A N 1
ATOM 3415 C CA . LYS A 1 219 ? 21.069 26.298 -1.149 1.00 28.22 214 LYS A CA 1
ATOM 3416 C C . LYS A 1 219 ? 20.694 25.016 -1.880 1.00 33.74 214 LYS A C 1
ATOM 3417 O O . LYS A 1 219 ? 21.572 24.317 -2.405 1.00 33.72 214 LYS A O 1
ATOM 3436 N N . ASN A 1 220 ? 19.401 24.686 -1.940 1.00 29.13 215 ASN A N 1
ATOM 3437 C CA . ASN A 1 220 ? 18.976 23.369 -2.401 1.00 27.59 215 ASN A CA 1
ATOM 3438 C C . ASN A 1 220 ? 18.537 23.305 -3.863 1.00 31.40 215 ASN A C 1
ATOM 3439 O O . ASN A 1 220 ? 18.435 22.199 -4.418 1.00 30.07 215 ASN A O 1
ATOM 3450 N N . TYR A 1 221 ? 18.273 24.429 -4.509 1.00 25.84 216 TYR A N 1
ATOM 3451 C CA . TYR A 1 221 ? 17.679 24.381 -5.834 1.00 27.95 216 TYR A CA 1
ATOM 3452 C C . TYR A 1 221 ? 18.463 25.230 -6.815 1.00 29.95 216 TYR A C 1
ATOM 3453 O O . TYR A 1 221 ? 17.886 25.900 -7.676 1.00 32.56 216 TYR A O 1
ATOM 3471 N N . SER A 1 222 ? 19.793 25.152 -6.737 1.00 34.54 217 SER A N 1
ATOM 3472 C CA . SER A 1 222 ? 20.680 25.858 -7.654 1.00 38.51 217 SER A CA 1
ATOM 3473 C C . SER A 1 222 ? 21.284 24.937 -8.714 1.00 41.33 217 SER A C 1
ATOM 3474 O O . SER A 1 222 ? 22.154 25.370 -9.476 1.00 42.65 217 SER A O 1
ATOM 3482 N N . ASP A 1 223 ? 20.828 23.698 -8.787 1.00 38.81 218 ASP A N 1
ATOM 3483 C CA . ASP A 1 223 ? 21.293 22.753 -9.827 1.00 39.82 218 ASP A CA 1
ATOM 3484 C C . ASP A 1 223 ? 20.165 22.522 -10.827 1.00 37.33 218 ASP A C 1
ATOM 3485 O O . ASP A 1 223 ? 19.028 22.862 -10.520 1.00 31.13 218 ASP A O 1
ATOM 3494 N N . TYR A 1 224 ? 20.490 21.981 -12.004 1.00 36.01 219 TYR A N 1
ATOM 3495 C CA . TYR A 1 224 ? 19.514 21.674 -13.008 1.00 33.23 219 TYR A CA 1
ATOM 3496 C C . TYR A 1 224 ? 18.459 20.753 -12.417 1.00 32.97 219 TYR A C 1
ATOM 3497 O O . TYR A 1 224 ? 18.819 19.829 -11.731 1.00 34.54 219 TYR A O 1
ATOM 3515 N N . PRO A 1 225 ? 17.164 20.968 -12.715 1.00 32.81 220 PRO A N 1
ATOM 3516 C CA . PRO A 1 225 ? 16.509 21.858 -13.675 1.00 30.29 220 PRO A CA 1
ATOM 3517 C C . PRO A 1 225 ? 16.115 23.216 -13.116 1.00 29.34 220 PRO A C 1
ATOM 3518 O O . PRO A 1 225 ? 15.460 23.940 -13.799 1.00 28.63 220 PRO A O 1
ATOM 3529 N N . PHE A 1 226 ? 16.529 23.541 -11.910 1.00 32.01 221 PHE A N 1
ATOM 3530 C CA . PHE A 1 226 ? 16.098 24.785 -11.253 1.00 32.50 221 PHE A CA 1
ATOM 3531 C C . PHE A 1 226 ? 17.064 25.948 -11.368 1.00 36.35 221 PHE A C 1
ATOM 3532 O O . PHE A 1 226 ? 16.654 27.061 -11.194 1.00 31.94 221 PHE A O 1
ATOM 3549 N N . LYS A 1 227 ? 18.343 25.675 -11.631 1.00 37.13 222 LYS A N 1
ATOM 3550 C CA . LYS A 1 227 ? 19.333 26.736 -11.763 1.00 40.01 222 LYS A CA 1
ATOM 3551 C C . LYS A 1 227 ? 18.889 27.810 -12.739 1.00 38.07 222 LYS A C 1
ATOM 3552 O O . LYS A 1 227 ? 19.031 29.006 -12.462 1.00 39.85 222 LYS A O 1
ATOM 3571 N N . ASP A 1 228 ? 18.362 27.410 -13.886 1.00 32.60 223 ASP A N 1
ATOM 3572 C CA . ASP A 1 228 ? 17.951 28.366 -14.897 1.00 38.34 223 ASP A CA 1
ATOM 3573 C C . ASP A 1 228 ? 16.628 29.044 -14.588 1.00 37.68 223 ASP A C 1
ATOM 3574 O O . ASP A 1 228 ? 16.258 29.999 -15.287 1.00 34.41 223 ASP A O 1
ATOM 3583 N N . GLU A 1 229 ? 15.897 28.560 -13.590 1.00 33.29 224 GLU A N 1
ATOM 3584 C CA . GLU A 1 229 ? 14.625 29.155 -13.225 1.00 31.05 224 GLU A CA 1
ATOM 3585 C C . GLU A 1 229 ? 14.753 30.141 -12.082 1.00 29.31 224 GLU A C 1
ATOM 3586 O O . GLU A 1 229 ? 13.856 30.958 -11.893 1.00 24.88 224 GLU A O 1
ATOM 3598 N N . LEU A 1 230 ? 15.846 30.100 -11.324 1.00 30.80 225 LEU A N 1
ATOM 3599 C CA . LEU A 1 230 ? 15.979 31.015 -10.193 1.00 27.69 225 LEU A CA 1
ATOM 3600 C C . LEU A 1 230 ? 15.840 32.482 -10.586 1.00 30.01 225 LEU A C 1
ATOM 3601 O O . LEU A 1 230 ? 15.338 33.283 -9.784 1.00 26.89 225 LEU A O 1
ATOM 3617 N N . GLN A 1 231 ? 16.294 32.858 -11.788 1.00 29.30 226 GLN A N 1
ATOM 3618 C CA . GLN A 1 231 ? 16.251 34.260 -12.222 1.00 31.13 226 GLN A CA 1
ATOM 3619 C C . GLN A 1 231 ? 14.831 34.825 -12.195 1.00 30.34 226 GLN A C 1
ATOM 3620 O O . GLN A 1 231 ? 14.633 36.026 -11.964 1.00 28.91 226 GLN A O 1
ATOM 3634 N N . TYR A 1 232 ? 13.832 33.989 -12.505 1.00 26.04 227 TYR A N 1
ATOM 3635 C CA . TYR A 1 232 ? 12.460 34.466 -12.515 1.00 25.16 227 TYR A CA 1
ATOM 3636 C C . TYR A 1 232 ? 11.967 34.749 -11.109 1.00 22.27 227 TYR A C 1
ATOM 3637 O O . TYR A 1 232 ? 10.974 35.459 -10.946 1.00 24.87 227 TYR A O 1
ATOM 3655 N N . TYR A 1 233 ? 12.665 34.224 -10.100 1.00 24.28 228 TYR A N 1
ATOM 3656 C CA . TYR A 1 233 ? 12.299 34.409 -8.700 1.00 22.24 228 TYR A CA 1
ATOM 3657 C C . TYR A 1 233 ? 13.166 35.439 -7.987 1.00 23.14 228 TYR A C 1
ATOM 3658 O O . TYR A 1 233 ? 13.138 35.517 -6.751 1.00 23.22 228 TYR A O 1
ATOM 3676 N N . ASN A 1 234 ? 13.826 36.319 -8.737 1.00 24.52 229 ASN A N 1
ATOM 3677 C CA . ASN A 1 234 ? 14.824 37.197 -8.136 1.00 24.51 229 ASN A CA 1
ATOM 3678 C C . ASN A 1 234 ? 14.214 38.181 -7.155 1.00 25.74 229 ASN A C 1
ATOM 3679 O O . ASN A 1 234 ? 14.838 38.503 -6.147 1.00 26.77 229 ASN A O 1
ATOM 3690 N N . ASN A 1 235 ? 13.002 38.675 -7.426 1.00 21.84 230 ASN A N 1
ATOM 3691 C CA . ASN A 1 235 ? 12.371 39.616 -6.496 1.00 25.07 230 ASN A CA 1
ATOM 3692 C C . ASN A 1 235 ? 12.007 38.942 -5.177 1.00 25.56 230 ASN A C 1
ATOM 3693 O O . ASN A 1 235 ? 11.902 39.601 -4.137 1.00 24.70 230 ASN A O 1
ATOM 3704 N N . ILE A 1 236 ? 11.753 37.643 -5.209 1.00 22.48 231 ILE A N 1
ATOM 3705 C CA . ILE A 1 236 ? 11.448 36.930 -3.975 1.00 21.95 231 ILE A CA 1
ATOM 3706 C C . ILE A 1 236 ? 12.714 36.469 -3.275 1.00 21.78 231 ILE A C 1
ATOM 3707 O O . ILE A 1 236 ? 12.869 36.645 -2.059 1.00 24.98 231 ILE A O 1
ATOM 3723 N N . LEU A 1 237 ? 13.632 35.883 -4.041 1.00 21.12 232 LEU A N 1
ATOM 3724 C CA . LEU A 1 237 ? 14.778 35.191 -3.477 1.00 26.44 232 LEU A CA 1
ATOM 3725 C C . LEU A 1 237 ? 15.984 36.082 -3.239 1.00 28.27 232 LEU A C 1
ATOM 3726 O O . LEU A 1 237 ? 16.876 35.698 -2.485 1.00 27.07 232 LEU A O 1
ATOM 3742 N N . GLU A 1 238 ? 16.043 37.239 -3.876 1.00 27.30 233 GLU A N 1
ATOM 3743 C CA . GLU A 1 238 ? 17.166 38.190 -3.702 1.00 34.56 233 GLU A CA 1
ATOM 3744 C C . GLU A 1 238 ? 16.589 39.528 -3.239 1.00 40.81 233 GLU A C 1
ATOM 3745 O O . GLU A 1 238 ? 15.540 39.920 -3.737 1.00 46.56 233 GLU A O 1
ATOM 3757 N N . GLY A 1 239 ? 17.236 40.175 -2.278 1.00 35.25 234 GLY A N 1
ATOM 3758 C CA . GLY A 1 239 ? 16.750 41.460 -1.744 1.00 45.48 234 GLY A CA 1
ATOM 3759 C C . GLY A 1 239 ? 15.526 41.320 -0.867 1.00 45.28 234 GLY A C 1
ATOM 3760 O O . GLY A 1 239 ? 15.301 40.230 -0.380 1.00 43.84 234 GLY A O 1
ATOM 3764 N N . ASN A 1 240 ? 14.771 42.394 -0.654 1.00 43.16 235 ASN A N 1
ATOM 3765 C CA . ASN A 1 240 ? 13.606 42.394 0.258 1.00 37.87 235 ASN A CA 1
ATOM 3766 C C . ASN A 1 240 ? 12.343 42.664 -0.553 1.00 33.88 235 ASN A C 1
ATOM 3767 O O . ASN A 1 240 ? 12.173 43.782 -1.006 1.00 32.32 235 ASN A O 1
ATOM 3778 N N . LEU A 1 241 ? 11.538 41.647 -0.787 1.00 28.08 236 LEU A N 1
ATOM 3779 C CA . LEU A 1 241 ? 10.256 41.835 -1.450 1.00 28.79 236 LEU A CA 1
ATOM 3780 C C . LEU A 1 241 ? 9.449 42.926 -0.774 1.00 27.99 236 LEU A C 1
ATOM 3781 O O . LEU A 1 241 ? 8.764 43.709 -1.445 1.00 29.85 236 LEU A O 1
ATOM 3797 N N . TYR A 1 242 ? 9.522 43.012 0.554 1.00 30.94 237 TYR A N 1
ATOM 3798 C CA . TYR A 1 242 ? 8.675 43.995 1.213 1.00 30.47 237 TYR A CA 1
ATOM 3799 C C . TYR A 1 242 ? 9.099 45.443 0.949 1.00 33.15 237 TYR A C 1
ATOM 3800 O O . TYR A 1 242 ? 8.394 46.346 1.399 1.00 33.04 237 TYR A O 1
ATOM 3818 N N . GLU A 1 243 ? 10.178 45.706 0.209 1.00 30.13 238 GLU A N 1
ATOM 3819 C CA . GLU A 1 243 ? 10.506 47.071 -0.188 1.00 28.68 238 GLU A CA 1
ATOM 3820 C C . GLU A 1 243 ? 9.863 47.457 -1.515 1.00 33.26 238 GLU A C 1
ATOM 3821 O O . GLU A 1 243 ? 9.935 48.618 -1.911 1.00 30.99 238 GLU A O 1
ATOM 3833 N N . LEU A 1 244 ? 9.208 46.531 -2.200 1.00 27.54 239 LEU A N 1
ATOM 3834 C CA . LEU A 1 244 ? 8.556 46.874 -3.447 1.00 28.87 239 LEU A CA 1
ATOM 3835 C C . LEU A 1 244 ? 7.311 47.726 -3.204 1.00 25.39 239 LEU A C 1
ATOM 3836 O O . LEU A 1 244 ? 6.646 47.63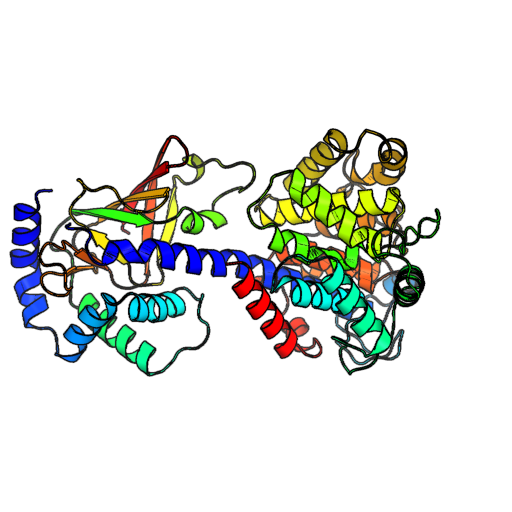3 -2.168 1.00 25.50 239 LEU A O 1
ATOM 3852 N N . LYS A 1 245 ? 7.011 48.578 -4.192 1.00 31.27 240 LYS A N 1
ATOM 3853 C CA . LYS A 1 245 ? 5.812 49.393 -4.184 1.00 34.99 240 LYS A CA 1
ATOM 3854 C C . LYS A 1 245 ? 4.694 48.676 -4.936 1.00 25.03 240 LYS A C 1
ATOM 3855 O O . LYS A 1 245 ? 4.931 47.865 -5.828 1.00 25.64 240 LYS A O 1
ATOM 3874 N N . GLU A 1 246 ? 3.459 49.015 -4.586 1.00 27.69 241 GLU A N 1
ATOM 3875 C CA . GLU A 1 246 ? 2.321 48.422 -5.290 1.00 27.80 241 GLU A CA 1
ATOM 3876 C C . GLU A 1 246 ? 2.469 48.465 -6.802 1.00 28.57 241 GLU A C 1
ATOM 3877 O O . GLU A 1 246 ? 2.130 47.500 -7.505 1.00 23.89 241 GLU A O 1
ATOM 3889 N N . SER A 1 247 ? 2.974 49.576 -7.336 1.00 25.53 242 SER A N 1
ATOM 3890 C CA . SER A 1 247 ? 3.061 49.715 -8.777 1.00 24.99 242 SER A CA 1
ATOM 3891 C C . SER A 1 247 ? 4.046 48.727 -9.398 1.00 25.25 242 SER A C 1
ATOM 3892 O O . SER A 1 247 ? 3.991 48.493 -10.607 1.00 29.79 242 SER A O 1
ATOM 3900 N N . ASN A 1 248 ? 4.919 48.132 -8.592 1.00 24.17 243 ASN A N 1
ATOM 3901 C CA . ASN A 1 248 ? 5.848 47.099 -9.028 1.00 27.70 243 ASN A CA 1
ATOM 3902 C C . ASN A 1 248 ? 5.266 45.697 -8.884 1.00 25.63 243 ASN A C 1
ATOM 3903 O O . ASN A 1 248 ? 5.928 44.725 -9.265 1.00 27.64 243 ASN A O 1
ATOM 3914 N N . ILE A 1 249 ? 4.102 45.571 -8.267 1.00 20.41 244 ILE A N 1
ATOM 3915 C CA . ILE A 1 249 ? 3.476 44.267 -8.019 1.00 20.19 244 ILE A CA 1
ATOM 3916 C C . ILE A 1 249 ? 2.510 43.947 -9.156 1.00 20.07 244 ILE A C 1
ATOM 3917 O O . ILE A 1 249 ? 1.625 44.754 -9.481 1.00 22.72 244 ILE A O 1
ATOM 3933 N N . LYS A 1 250 ? 2.676 42.772 -9.757 1.00 19.38 245 LYS A N 1
ATOM 3934 C CA . LYS A 1 250 ? 1.809 42.244 -10.804 1.00 19.99 245 LYS A CA 1
ATOM 3935 C C . LYS A 1 250 ? 0.945 41.151 -10.196 1.00 21.02 245 LYS A C 1
ATOM 3936 O O . LYS A 1 250 ? 1.408 40.410 -9.332 1.00 23.70 245 LYS A O 1
ATOM 3955 N N . SER A 1 251 ? -0.325 41.090 -10.583 1.00 19.70 246 SER A N 1
ATOM 3956 C CA . SER A 1 251 ? -1.268 40.197 -9.901 1.00 19.49 246 SER A CA 1
ATOM 3957 C C . SER A 1 251 ? -2.017 39.312 -10.879 1.00 19.60 246 SER A C 1
ATOM 3958 O O . SER A 1 251 ? -3.215 39.044 -10.718 1.00 20.98 246 SER A O 1
ATOM 3966 N N . SER A 1 252 ? -1.316 38.813 -11.897 1.00 21.05 247 SER A N 1
ATOM 3967 C CA . SER A 1 252 ? -1.882 37.814 -12.797 1.00 20.21 247 SER A CA 1
ATOM 3968 C C . SER A 1 252 ? -1.763 36.419 -12.180 1.00 19.90 247 SER A C 1
ATOM 3969 O O . SER A 1 252 ? -1.174 36.235 -11.106 1.00 21.10 247 SER A O 1
ATOM 3977 N N . GLY A 1 253 ? -2.342 35.425 -12.870 1.00 19.87 248 GLY A N 1
ATOM 3978 C CA . GLY A 1 253 ? -2.275 34.035 -12.471 1.00 21.35 248 GLY A CA 1
ATOM 3979 C C . GLY A 1 253 ? -0.950 33.363 -12.703 1.00 19.01 248 GLY A C 1
ATOM 3980 O O . GLY A 1 253 ? -0.807 32.195 -12.342 1.00 21.59 248 GLY A O 1
ATOM 3984 N N . TYR A 1 254 ? 0.008 34.034 -13.338 1.00 21.01 249 TYR A N 1
ATOM 3985 C CA . TYR A 1 254 ? 1.372 33.538 -13.428 1.00 19.32 249 TYR A CA 1
ATOM 3986 C C . TYR A 1 254 ? 1.899 33.203 -12.039 1.00 18.51 249 TYR A C 1
ATOM 3987 O O . TYR A 1 254 ? 1.709 33.965 -11.087 1.00 19.77 249 TYR A O 1
ATOM 4005 N N . VAL A 1 255 ? 2.552 32.042 -11.926 1.00 17.95 250 VAL A N 1
ATOM 4006 C CA . VAL A 1 255 ? 2.963 31.574 -10.607 1.00 18.88 250 VAL A CA 1
ATOM 4007 C C . VAL A 1 255 ? 3.927 32.553 -9.960 1.00 20.01 250 VAL A C 1
ATOM 4008 O O . VAL A 1 255 ? 3.887 32.739 -8.742 1.00 19.19 250 VAL A O 1
ATOM 4021 N N . VAL A 1 256 ? 4.801 33.198 -10.738 1.00 17.79 251 VAL A N 1
ATOM 4022 C CA . VAL A 1 256 ? 5.726 34.177 -10.162 1.00 21.30 251 VAL A CA 1
ATOM 4023 C C . VAL A 1 256 ? 4.978 35.420 -9.685 1.00 22.09 251 VAL A C 1
ATOM 4024 O O . VAL A 1 256 ? 5.195 35.914 -8.562 1.00 19.80 251 VAL A O 1
ATOM 4037 N N . ASP A 1 257 ? 4.114 35.967 -10.531 1.00 19.05 252 ASP A N 1
ATOM 4038 C CA . ASP A 1 257 ? 3.344 37.146 -10.117 1.00 18.56 252 ASP A CA 1
ATOM 4039 C C . ASP A 1 257 ? 2.587 36.859 -8.832 1.00 19.17 252 ASP A C 1
ATOM 4040 O O . ASP A 1 257 ? 2.496 37.711 -7.934 1.00 19.56 252 ASP A O 1
ATOM 4049 N N . THR A 1 258 ? 1.946 35.678 -8.777 1.00 20.19 253 THR A N 1
ATOM 4050 C CA . THR A 1 258 ? 1.082 35.336 -7.658 1.00 17.53 253 THR A CA 1
ATOM 4051 C C . THR A 1 258 ? 1.874 35.198 -6.383 1.00 18.33 253 THR A C 1
ATOM 4052 O O . THR A 1 258 ? 1.440 35.664 -5.319 1.00 17.75 253 THR A O 1
ATOM 4063 N N . LEU A 1 259 ? 3.030 34.543 -6.442 1.00 15.91 254 LEU A N 1
ATOM 4064 C CA . LEU A 1 259 ? 3.812 34.408 -5.209 1.00 17.36 254 LEU A CA 1
ATOM 4065 C C . LEU A 1 259 ? 4.398 35.732 -4.750 1.00 19.64 254 LEU A C 1
ATOM 4066 O O . LEU A 1 259 ? 4.405 36.027 -3.542 1.00 20.49 254 LEU A O 1
ATOM 4082 N N . GLU A 1 260 ? 4.912 36.535 -5.679 1.00 18.14 255 GLU A N 1
ATOM 4083 C CA . GLU A 1 260 ? 5.342 37.896 -5.337 1.00 19.13 255 GLU A CA 1
ATOM 4084 C C . GLU A 1 260 ? 4.223 38.669 -4.652 1.00 17.86 255 GLU A C 1
ATOM 4085 O O . GLU A 1 260 ? 4.400 39.255 -3.571 1.00 18.84 255 GLU A O 1
ATOM 4097 N N . ALA A 1 261 ? 3.045 38.674 -5.257 1.00 16.98 256 ALA A N 1
ATOM 4098 C CA . ALA A 1 261 ? 1.972 39.486 -4.735 1.00 16.03 256 ALA A CA 1
ATOM 4099 C C . ALA A 1 261 ? 1.519 38.998 -3.365 1.00 15.53 256 ALA A C 1
ATOM 4100 O O . ALA A 1 261 ? 1.255 39.799 -2.464 1.00 17.41 256 ALA A O 1
ATOM 4107 N N . SER A 1 262 ? 1.356 37.686 -3.211 1.00 17.11 257 SER A N 1
ATOM 4108 C CA . SER A 1 262 ? 0.778 37.193 -1.967 1.00 14.67 257 SER A CA 1
ATOM 4109 C C . SER A 1 262 ? 1.780 37.347 -0.819 1.00 16.13 257 SER A C 1
ATOM 4110 O O . SER A 1 262 ? 1.406 37.712 0.308 1.00 18.69 257 SER A O 1
ATOM 4118 N N . ILE A 1 263 ? 3.064 37.064 -1.080 1.00 16.51 258 ILE A N 1
ATOM 4119 C CA . ILE A 1 263 ? 4.047 37.200 -0.015 1.00 16.33 258 ILE A CA 1
ATOM 4120 C C . ILE A 1 263 ? 4.238 38.675 0.322 1.00 18.24 258 ILE A C 1
ATOM 4121 O O . ILE A 1 263 ? 4.379 39.054 1.484 1.00 18.62 258 ILE A O 1
ATOM 4137 N N . TRP A 1 264 ? 4.200 39.532 -0.688 1.00 17.36 259 TRP A N 1
ATOM 4138 C CA . TRP A 1 264 ? 4.283 40.972 -0.436 1.00 19.30 259 TRP A CA 1
ATOM 4139 C C . TRP A 1 264 ? 3.127 41.474 0.412 1.00 20.34 259 TRP A C 1
ATOM 4140 O O . TRP A 1 264 ? 3.324 42.249 1.362 1.00 16.51 259 TRP A O 1
ATOM 4161 N N . ALA A 1 265 ? 1.903 41.074 0.062 1.00 17.40 260 ALA A N 1
ATOM 4162 C CA . ALA A 1 265 ? 0.741 41.474 0.833 1.00 16.57 260 ALA A CA 1
ATOM 4163 C C . ALA A 1 265 ? 0.888 41.055 2.292 1.00 18.88 260 ALA A C 1
ATOM 4164 O O . ALA A 1 265 ? 0.523 41.806 3.188 1.00 18.76 260 ALA A O 1
ATOM 4171 N N . PHE A 1 266 ? 1.441 39.862 2.540 1.00 14.26 261 PHE A N 1
ATOM 4172 C CA . PHE A 1 266 ? 1.634 39.360 3.894 1.00 15.85 261 PHE A CA 1
ATOM 4173 C C . PHE A 1 266 ? 2.739 40.117 4.620 1.00 18.90 261 PHE A C 1
ATOM 4174 O O . PHE A 1 266 ? 2.566 40.503 5.795 1.00 17.77 261 PHE A O 1
ATOM 4191 N N . LEU A 1 267 ? 3.868 40.352 3.954 1.00 18.13 262 LEU A N 1
ATOM 4192 C CA . LEU A 1 267 ? 4.997 40.943 4.664 1.00 21.36 262 LEU A CA 1
ATOM 4193 C C . LEU A 1 267 ? 4.792 42.437 4.900 1.00 22.48 262 LEU A C 1
ATOM 4194 O O . LEU A 1 267 ? 5.315 42.967 5.889 1.00 22.99 262 LEU A O 1
ATOM 4210 N N . THR A 1 268 ? 3.961 43.107 4.101 1.00 18.97 263 THR A N 1
ATOM 4211 C CA . THR A 1 268 ? 3.827 44.568 4.215 1.00 18.69 263 THR A CA 1
ATOM 4212 C C . THR A 1 268 ? 2.597 45.020 5.020 1.00 22.93 263 THR A C 1
ATOM 4213 O O . THR A 1 268 ? 2.286 46.221 5.051 1.00 23.52 263 THR A O 1
ATOM 4224 N N . THR A 1 269 ? 1.885 44.101 5.652 1.00 19.93 264 THR A N 1
ATOM 4225 C CA . THR A 1 269 ? 0.717 44.410 6.466 1.00 19.78 264 THR A CA 1
ATOM 4226 C C . THR A 1 269 ? 0.936 43.810 7.846 1.00 18.91 264 THR A C 1
ATOM 4227 O O . THR A 1 269 ? 1.904 43.082 8.064 1.00 21.04 264 THR A O 1
ATOM 4238 N N . ASN A 1 270 ? 0.043 44.154 8.799 1.00 17.84 265 ASN A N 1
ATOM 4239 C CA . ASN A 1 270 ? 0.231 43.777 10.194 1.00 21.99 265 ASN A CA 1
ATOM 4240 C C . ASN A 1 270 ? -0.980 43.120 10.841 1.00 19.80 265 ASN A C 1
ATOM 4241 O O . ASN A 1 270 ? -1.013 42.988 12.082 1.00 19.55 265 ASN A O 1
ATOM 4252 N N . SER A 1 271 ? -1.942 42.666 10.053 1.00 17.22 266 SER A N 1
ATOM 4253 C CA . SER A 1 271 ? -3.059 41.892 10.562 1.00 15.35 266 SER A CA 1
ATOM 4254 C C . SER A 1 271 ? -3.586 40.997 9.447 1.00 15.57 266 SER A C 1
ATOM 4255 O O . SER A 1 271 ? -3.304 41.206 8.258 1.00 18.54 266 SER A O 1
ATOM 4263 N N . TYR A 1 272 ? -4.388 40.007 9.857 1.00 17.07 267 TYR A N 1
ATOM 4264 C CA . TYR A 1 272 ? -5.008 39.108 8.876 1.00 19.54 267 TYR A CA 1
ATOM 4265 C C . TYR A 1 272 ? -5.921 39.893 7.927 1.00 17.78 267 TYR A C 1
ATOM 4266 O O . TYR A 1 272 ? -5.828 39.795 6.692 1.00 16.82 267 TYR A O 1
ATOM 4284 N N . LYS A 1 273 ? -6.820 40.696 8.499 1.00 19.13 268 LYS A N 1
ATOM 4285 C CA . LYS A 1 273 ? -7.754 41.422 7.650 1.00 19.85 268 LYS A CA 1
ATOM 4286 C C . LYS A 1 273 ? -7.031 42.350 6.688 1.00 16.50 268 LYS A C 1
ATOM 4287 O O . LYS A 1 273 ? -7.387 42.438 5.502 1.00 17.71 268 LYS A O 1
ATOM 4306 N N . GLU A 1 274 ? -6.028 43.078 7.177 1.00 17.00 269 GLU A N 1
ATOM 4307 C CA . GLU A 1 274 ? -5.284 43.970 6.293 1.00 18.49 269 GLU A CA 1
ATOM 4308 C C . GLU A 1 274 ? -4.628 43.214 5.161 1.00 17.15 269 GLU A C 1
ATOM 4309 O O . GLU A 1 274 ? -4.644 43.676 4.014 1.00 19.45 269 GLU A O 1
ATOM 4321 N N . ALA A 1 275 ? -4.050 42.041 5.466 1.00 16.81 270 ALA A N 1
ATOM 4322 C CA . ALA A 1 275 ? -3.322 41.271 4.462 1.00 16.99 270 ALA A CA 1
ATOM 4323 C C . ALA A 1 275 ? -4.251 40.811 3.355 1.00 16.01 270 ALA A C 1
ATOM 4324 O O . ALA A 1 275 ? -3.943 40.943 2.162 1.00 18.08 270 ALA A O 1
ATOM 4331 N N . VAL A 1 276 ? -5.387 40.205 3.721 1.00 14.61 271 VAL A N 1
ATOM 4332 C CA . VAL A 1 276 ? -6.179 39.602 2.647 1.00 17.81 271 VAL A CA 1
ATOM 4333 C C . VAL A 1 276 ? -6.903 40.670 1.828 1.00 16.89 271 VAL A C 1
ATOM 4334 O O . VAL A 1 276 ? -7.077 40.521 0.610 1.00 17.45 271 VAL A O 1
ATOM 4347 N N . LEU A 1 277 ? -7.301 41.779 2.456 1.00 16.33 272 LEU A N 1
ATOM 4348 C CA . LEU A 1 277 ? -7.924 42.856 1.691 1.00 16.64 272 LEU A CA 1
ATOM 4349 C C . LEU A 1 277 ? -6.920 43.531 0.770 1.00 19.56 272 LEU A C 1
ATOM 4350 O O . LEU A 1 277 ? -7.255 43.874 -0.379 1.00 19.67 272 LEU A O 1
ATOM 4366 N N . LYS A 1 278 ? -5.685 43.710 1.225 1.00 17.38 273 LYS A N 1
ATOM 4367 C CA . LYS A 1 278 ? -4.645 44.234 0.343 1.00 17.53 273 LYS A CA 1
ATOM 4368 C C . LYS A 1 278 ? -4.447 43.332 -0.867 1.00 19.16 273 LYS A C 1
ATOM 4369 O O . LYS A 1 278 ? -4.344 43.812 -2.000 1.00 18.14 273 LYS A O 1
ATOM 4388 N N . ALA A 1 279 ? -4.389 42.009 -0.638 1.00 17.02 274 ALA A N 1
ATOM 4389 C CA . ALA A 1 279 ? -4.216 41.070 -1.732 1.00 16.55 274 ALA A CA 1
ATOM 4390 C C . ALA A 1 279 ? -5.373 41.148 -2.718 1.00 14.81 274 ALA A C 1
ATOM 4391 O O . ALA A 1 279 ? -5.173 41.200 -3.946 1.00 16.76 274 ALA A O 1
ATOM 4398 N N . VAL A 1 280 ? -6.610 41.110 -2.209 1.00 15.98 275 VAL A N 1
ATOM 4399 C CA . VAL A 1 280 ? -7.761 41.090 -3.109 1.00 16.53 275 VAL A CA 1
ATOM 4400 C C . VAL A 1 280 ? -7.804 42.339 -3.975 1.00 17.91 275 VAL A C 1
ATOM 4401 O O . VAL A 1 280 ? -8.139 42.276 -5.163 1.00 17.35 275 VAL A O 1
ATOM 4414 N N . ASN A 1 281 ? -7.483 43.491 -3.403 1.00 18.88 276 ASN A N 1
ATOM 4415 C CA . ASN A 1 281 ? -7.611 44.745 -4.128 1.00 18.46 276 ASN A CA 1
ATOM 4416 C C . ASN A 1 281 ? -6.491 45.008 -5.115 1.00 20.86 276 ASN A C 1
ATOM 4417 O O . ASN A 1 281 ? -6.510 46.037 -5.791 1.00 18.36 276 ASN A O 1
ATOM 4428 N N . LEU A 1 282 ? -5.587 44.070 -5.329 1.00 16.50 277 LEU A N 1
ATOM 4429 C CA . LEU A 1 282 ? -4.651 44.179 -6.437 1.00 16.92 277 LEU A CA 1
ATOM 4430 C C . LEU A 1 282 ? -5.290 43.866 -7.780 1.00 16.97 277 LEU A C 1
ATOM 4431 O O . LEU A 1 282 ? -4.713 44.186 -8.820 1.00 18.50 277 LEU A O 1
ATOM 4447 N N . GLY A 1 283 ? -6.475 43.298 -7.794 1.00 18.25 278 GLY A N 1
ATOM 4448 C CA . GLY A 1 283 ? -7.112 42.934 -9.034 1.00 17.81 278 GLY A CA 1
ATOM 4449 C C . GLY A 1 283 ? -6.436 41.732 -9.660 1.00 18.05 278 GLY A C 1
ATOM 4450 O O . GLY A 1 283 ? -5.483 41.156 -9.132 1.00 19.15 278 GLY A O 1
ATOM 4454 N N . GLY A 1 284 ? -6.922 41.366 -10.838 1.00 17.90 279 GLY A N 1
ATOM 4455 C CA . GLY A 1 284 ? -6.368 40.210 -11.498 1.00 17.79 279 GLY A CA 1
ATOM 4456 C C . GLY A 1 284 ? -6.876 38.911 -10.917 1.00 17.07 279 GLY A C 1
ATOM 4457 O O . GLY A 1 284 ? -8.078 38.680 -10.842 1.00 18.80 279 GLY A O 1
ATOM 4461 N N . ASP A 1 285 ? -5.950 38.030 -10.553 1.00 17.60 280 ASP A N 1
ATOM 4462 C CA . ASP A 1 285 ? -6.319 36.728 -9.984 1.00 17.22 280 ASP A CA 1
ATOM 4463 C C . ASP A 1 285 ? -6.577 36.862 -8.488 1.00 17.00 280 ASP A C 1
ATOM 4464 O O . ASP A 1 285 ? -5.842 36.344 -7.626 1.00 18.98 280 ASP A O 1
ATOM 4473 N N . THR A 1 286 ? -7.705 37.509 -8.198 1.00 17.61 281 THR A N 1
ATOM 4474 C CA . THR A 1 286 ? -7.979 38.019 -6.866 1.00 14.98 281 THR A CA 1
ATOM 4475 C C . THR A 1 286 ? -8.287 36.911 -5.880 1.00 17.04 281 THR A C 1
ATOM 4476 O O . THR A 1 286 ? -7.915 37.012 -4.696 1.00 15.85 281 THR A O 1
ATOM 4487 N N . ASP A 1 287 ? -9.037 35.873 -6.306 1.00 16.21 282 ASP A N 1
ATOM 4488 C CA . ASP A 1 287 ? -9.377 34.803 -5.368 1.00 16.39 282 ASP A CA 1
ATOM 4489 C C . ASP A 1 287 ? -8.142 34.000 -4.966 1.00 17.33 282 ASP A C 1
ATOM 4490 O O . ASP A 1 287 ? -7.956 33.680 -3.775 1.00 16.21 282 ASP A O 1
ATOM 4499 N N . THR A 1 288 ? -7.264 33.715 -5.919 1.00 15.17 283 THR A N 1
ATOM 4500 C CA . THR A 1 288 ? -6.107 32.873 -5.670 1.00 15.20 283 THR A CA 1
ATOM 4501 C C . THR A 1 288 ? -5.016 33.638 -4.930 1.00 16.21 283 THR A C 1
ATOM 4502 O O . THR A 1 288 ? -4.403 33.093 -3.999 1.00 15.67 283 THR A O 1
ATOM 4513 N N . ILE A 1 289 ? -4.762 34.900 -5.312 1.00 16.09 284 ILE A N 1
ATOM 4514 C CA . ILE A 1 289 ? -3.759 35.665 -4.583 1.00 16.33 284 ILE A CA 1
ATOM 4515 C C . ILE A 1 289 ? -4.238 35.861 -3.156 1.00 15.76 284 ILE A C 1
ATOM 4516 O O . ILE A 1 289 ? -3.453 35.754 -2.208 1.00 16.13 284 ILE A O 1
ATOM 4532 N N . ALA A 1 290 ? -5.544 36.080 -2.965 1.00 12.57 285 ALA A N 1
ATOM 4533 C CA . ALA A 1 290 ? -6.033 36.259 -1.611 1.00 16.49 285 ALA A CA 1
ATOM 4534 C C . ALA A 1 290 ? -6.077 34.939 -0.835 1.00 16.43 285 ALA A C 1
ATOM 4535 O O . ALA A 1 290 ? -5.835 34.923 0.378 1.00 15.57 285 ALA A O 1
ATOM 4542 N N . PHE A 1 291 ? -6.358 33.819 -1.491 1.00 15.70 286 PHE A N 1
ATOM 4543 C CA . PHE A 1 291 ? -6.263 32.525 -0.809 1.00 14.44 286 PHE A CA 1
ATOM 4544 C C . PHE A 1 291 ? -4.846 32.253 -0.282 1.00 15.36 286 PHE A C 1
ATOM 4545 O O . PHE A 1 291 ? -4.658 31.916 0.906 1.00 16.56 286 PHE A O 1
ATOM 4562 N N . ILE A 1 292 ? -3.840 32.447 -1.131 1.00 14.72 287 ILE A N 1
ATOM 4563 C CA . ILE A 1 292 ? -2.454 32.228 -0.741 1.00 13.99 287 ILE A CA 1
ATOM 4564 C C . ILE A 1 292 ? -2.063 33.167 0.393 1.00 15.79 287 ILE A C 1
ATOM 4565 O O . ILE A 1 292 ? -1.529 32.735 1.422 1.00 16.32 287 ILE A O 1
ATOM 4581 N N . THR A 1 293 ? -2.359 34.457 0.243 1.00 14.19 288 THR A N 1
ATOM 4582 C CA . THR A 1 293 ? -2.082 35.396 1.317 1.00 12.96 288 THR A CA 1
ATOM 4583 C C . THR A 1 293 ? -2.794 34.969 2.590 1.00 15.64 288 THR A C 1
ATOM 4584 O O . THR A 1 293 ? -2.214 35.034 3.681 1.00 15.61 288 THR A O 1
ATOM 4595 N N . GLY A 1 294 ? -4.071 34.561 2.479 1.00 13.71 289 GLY A N 1
ATOM 4596 C CA . GLY A 1 294 ? -4.833 34.180 3.664 1.00 14.94 289 GLY A CA 1
ATOM 4597 C C . GLY A 1 294 ? -4.309 32.930 4.358 1.00 15.52 289 GLY A C 1
ATOM 4598 O O . GLY A 1 294 ? -4.402 32.827 5.591 1.00 13.79 289 GLY A O 1
ATOM 4602 N N . SER A 1 295 ? -3.748 31.985 3.602 1.00 15.49 290 SER A N 1
ATOM 4603 C CA . SER A 1 295 ? -3.074 30.841 4.226 1.00 13.87 290 SER A CA 1
ATOM 4604 C C . SER A 1 295 ? -1.881 31.304 5.067 1.00 15.23 290 SER A C 1
ATOM 4605 O O . SER A 1 295 ? -1.657 30.818 6.198 1.00 15.49 290 SER A O 1
ATOM 4613 N N . LEU A 1 296 ? -1.102 32.248 4.535 1.00 15.15 291 LEU A N 1
ATOM 4614 C CA . LEU A 1 296 ? 0.085 32.720 5.245 1.00 13.98 291 LEU A CA 1
ATOM 4615 C C . LEU A 1 296 ? -0.316 33.543 6.456 1.00 14.59 291 LEU A C 1
ATOM 4616 O O . LEU A 1 296 ? 0.196 33.337 7.576 1.00 16.64 291 LEU A O 1
ATOM 4632 N N . ALA A 1 297 ? -1.234 34.495 6.264 1.00 13.37 292 ALA A N 1
ATOM 4633 C CA . ALA A 1 297 ? -1.655 35.324 7.386 1.00 14.64 292 ALA A CA 1
ATOM 4634 C C . ALA A 1 297 ? -2.434 34.527 8.409 1.00 16.99 292 ALA A C 1
ATOM 4635 O O . ALA A 1 297 ? -2.336 34.778 9.620 1.00 16.15 292 ALA A O 1
ATOM 4642 N N . GLY A 1 298 ? -3.279 33.606 7.943 1.00 14.69 293 GLY A N 1
ATOM 4643 C CA . GLY A 1 298 ? -4.042 32.776 8.854 1.00 15.18 293 GLY A CA 1
ATOM 4644 C C . GLY A 1 298 ? -3.174 31.974 9.790 1.00 14.89 293 GLY A C 1
ATOM 4645 O O . GLY A 1 298 ? -3.378 31.974 11.013 1.00 15.67 293 GLY A O 1
ATOM 4649 N N . ILE A 1 299 ? -2.205 31.258 9.252 1.00 14.38 294 ILE A N 1
ATOM 4650 C CA . ILE A 1 299 ? -1.360 30.488 10.160 1.00 16.78 294 ILE A CA 1
ATOM 4651 C C . ILE A 1 299 ? -0.529 31.372 11.064 1.00 18.78 294 ILE A C 1
ATOM 4652 O O . ILE A 1 299 ? -0.167 30.964 12.170 1.00 18.69 294 ILE A O 1
ATOM 4668 N N . TYR A 1 300 ? -0.231 32.591 10.643 1.00 14.09 295 TYR A N 1
ATOM 4669 C CA . TYR A 1 300 ? 0.661 33.442 11.416 1.00 16.42 295 TYR A CA 1
ATOM 4670 C C . TYR A 1 300 ? -0.073 34.131 12.551 1.00 16.38 295 TYR A C 1
ATOM 4671 O O . TYR A 1 300 ? 0.355 34.074 13.720 1.00 18.66 295 TYR A O 1
ATOM 4689 N N . TYR A 1 301 ? -1.178 34.812 12.220 1.00 16.16 296 TYR A N 1
ATOM 4690 C CA . TYR A 1 301 ? -1.906 35.583 13.226 1.00 18.37 296 TYR A CA 1
ATOM 4691 C C . TYR A 1 301 ? -2.882 34.742 14.036 1.00 21.42 296 TYR A C 1
ATOM 4692 O O . TYR A 1 301 ? -3.253 35.140 15.157 1.00 18.65 296 TYR A O 1
ATOM 4710 N N . LYS A 1 302 ? -3.356 33.632 13.478 1.00 18.44 297 LYS A N 1
ATOM 4711 C CA . LYS A 1 302 ? -4.162 32.615 14.143 1.00 17.74 297 LYS A CA 1
ATOM 4712 C C . LYS A 1 302 ? -5.560 33.106 14.459 1.00 19.67 297 LYS A C 1
ATOM 4713 O O . LYS A 1 302 ? -6.002 34.133 13.933 1.00 18.94 297 LYS A O 1
ATOM 4732 N N . MET A 1 303 ? -6.324 32.291 15.179 1.00 20.91 298 MET A N 1
ATOM 4733 C CA . MET A 1 303 ? -7.775 32.429 15.120 1.00 21.57 298 MET A CA 1
ATOM 4734 C C . MET A 1 303 ? -8.276 33.767 15.640 1.00 21.45 298 MET A C 1
ATOM 4735 O O . MET A 1 303 ? -9.305 34.259 15.156 1.00 22.30 298 MET A O 1
ATOM 4749 N N . GLU A 1 304 ? -7.582 34.389 16.601 1.00 23.61 299 GLU A N 1
ATOM 4750 C CA . GLU A 1 304 ? -8.156 35.609 17.152 1.00 26.57 299 GLU A CA 1
ATOM 4751 C C . GLU A 1 304 ? -8.232 36.732 16.126 1.00 27.85 299 GLU A C 1
ATOM 4752 O O . GLU A 1 304 ? -8.984 37.689 16.331 1.00 24.26 299 GLU A O 1
ATOM 4764 N N . GLN A 1 305 ? -7.504 36.636 15.014 1.00 19.29 300 GLN A N 1
ATOM 4765 C CA . GLN A 1 305 ? -7.503 37.697 14.013 1.00 21.29 300 GLN A CA 1
ATOM 4766 C C . GLN A 1 305 ? -8.369 37.390 12.802 1.00 21.21 300 GLN A C 1
ATOM 4767 O O . GLN A 1 305 ? -8.418 38.207 11.890 1.00 21.69 300 GLN A O 1
ATOM 4781 N N . ILE A 1 306 ? -9.066 36.259 12.781 1.00 20.90 301 ILE A N 1
ATOM 4782 C CA . ILE A 1 306 ? -9.943 35.909 11.676 1.00 19.28 301 ILE A CA 1
ATOM 4783 C C . ILE A 1 306 ? -11.358 36.375 12.019 1.00 20.87 301 ILE A C 1
ATOM 4784 O O . ILE A 1 306 ? -11.950 35.836 12.974 1.00 22.94 301 ILE A O 1
ATOM 4800 N N . PRO A 1 307 ? -11.900 37.373 11.319 1.00 23.88 302 PRO A N 1
ATOM 4801 C CA . PRO A 1 307 ? -13.203 37.935 11.697 1.00 23.34 302 PRO A CA 1
ATOM 4802 C C . PRO A 1 307 ? -14.319 36.908 11.690 1.00 22.75 302 PRO A C 1
ATOM 4803 O O . PRO A 1 307 ? -14.579 36.239 10.681 1.00 22.08 302 PRO A O 1
ATOM 4814 N N . VAL A 1 308 ? -15.024 36.831 12.815 1.00 20.55 303 VAL A N 1
ATOM 4815 C CA . VAL A 1 308 ? -16.151 35.914 12.909 1.00 19.36 303 VAL A CA 1
ATOM 4816 C C . VAL A 1 308 ? -17.225 36.240 11.887 1.00 20.46 303 VAL A C 1
ATOM 4817 O O . VAL A 1 308 ? -17.906 35.346 11.404 1.00 24.73 303 VAL A O 1
ATOM 4830 N N . ASN A 1 309 ? -17.376 37.527 11.547 1.00 23.59 304 ASN A N 1
ATOM 4831 C CA . ASN A 1 309 ? -18.301 37.992 10.525 1.00 22.75 304 ASN A CA 1
ATOM 4832 C C . ASN A 1 309 ? -18.036 37.291 9.199 1.00 21.46 304 ASN A C 1
ATOM 4833 O O . ASN A 1 309 ? -18.979 36.909 8.489 1.00 24.46 304 ASN A O 1
ATOM 4844 N N . TRP A 1 310 ? -16.758 37.049 8.889 1.00 20.11 305 TRP A N 1
ATOM 4845 C CA . TRP A 1 310 ? -16.393 36.374 7.645 1.00 19.94 305 TRP A CA 1
ATOM 4846 C C . TRP A 1 310 ? -16.505 34.851 7.761 1.00 18.67 305 TRP A C 1
ATOM 4847 O O . TRP A 1 310 ? -17.013 34.191 6.846 1.00 20.00 305 TRP A O 1
ATOM 4868 N N . ILE A 1 311 ? -16.093 34.278 8.895 1.00 18.12 306 ILE A N 1
ATOM 4869 C CA . ILE A 1 311 ? -16.212 32.837 9.069 1.00 21.37 306 ILE A CA 1
ATOM 4870 C C . ILE A 1 311 ? -17.656 32.399 8.888 1.00 19.47 306 ILE A C 1
ATOM 4871 O O . ILE A 1 311 ? -17.945 31.391 8.223 1.00 22.42 306 ILE A O 1
ATOM 4887 N N . ASP A 1 312 ? -18.594 33.178 9.439 1.00 22.27 307 ASP A N 1
ATOM 4888 C CA . ASP A 1 312 ? -19.979 32.743 9.435 1.00 23.41 307 ASP A CA 1
ATOM 4889 C C . ASP A 1 312 ? -20.618 32.851 8.064 1.00 25.39 307 ASP A C 1
ATOM 4890 O O . ASP A 1 312 ? -21.700 32.293 7.852 1.00 25.77 307 ASP A O 1
ATOM 4899 N N . GLN A 1 313 ? -20.007 33.578 7.145 1.00 20.82 308 GLN A N 1
ATOM 4900 C CA . GLN A 1 313 ? -20.557 33.668 5.799 1.00 21.28 308 GLN A CA 1
ATOM 4901 C C . GLN A 1 313 ? -20.023 32.598 4.839 1.00 20.82 308 GLN A C 1
ATOM 4902 O O . GLN A 1 313 ? -20.534 32.486 3.713 1.00 21.60 308 GLN A O 1
ATOM 4916 N N . ILE A 1 314 ? -19.025 31.803 5.239 1.00 19.64 309 ILE A N 1
ATOM 4917 C CA . ILE A 1 314 ? -18.439 30.807 4.337 1.00 19.64 309 ILE A CA 1
ATOM 4918 C C . ILE A 1 314 ? -19.445 29.701 4.037 1.00 18.41 309 ILE A C 1
ATOM 4919 O O . ILE A 1 314 ? -19.998 29.082 4.945 1.00 21.60 309 ILE A O 1
ATOM 4935 N N . ALA A 1 315 ? -19.626 29.377 2.767 1.00 18.56 310 ALA A N 1
ATOM 4936 C CA . ALA A 1 315 ? -20.503 28.262 2.450 1.00 20.09 310 ALA A CA 1
ATOM 4937 C C . ALA A 1 315 ? -19.969 26.969 3.043 1.00 18.98 310 ALA A C 1
ATOM 4938 O O . ALA A 1 315 ? -18.761 26.700 3.022 1.00 18.77 310 ALA A O 1
ATOM 4945 N N . LYS A 1 316 ? -20.886 26.144 3.565 1.00 20.97 311 LYS A N 1
ATOM 4946 C CA . LYS A 1 316 ? -20.530 24.839 4.139 1.00 20.29 311 LYS A CA 1
ATOM 4947 C C . LYS A 1 316 ? -19.508 24.943 5.277 1.00 23.11 311 LYS A C 1
ATOM 4948 O O . LYS A 1 316 ? -18.666 24.062 5.436 1.00 22.35 311 LYS A O 1
ATOM 4967 N N . LYS A 1 317 ? -19.576 26.006 6.078 1.00 20.94 312 LYS A N 1
ATOM 4968 C CA . LYS A 1 317 ? -18.612 26.203 7.160 1.00 20.72 312 LYS A CA 1
ATOM 4969 C C . LYS A 1 317 ? -18.522 24.972 8.059 1.00 21.32 312 LYS A C 1
ATOM 4970 O O . LYS A 1 317 ? -17.425 24.534 8.421 1.00 22.22 312 LYS A O 1
ATOM 4989 N N . GLU A 1 318 ? -19.665 24.418 8.462 1.00 22.31 313 GLU A N 1
ATOM 4990 C CA . GLU A 1 318 ? -19.627 23.284 9.381 1.00 24.80 313 GLU A CA 1
ATOM 4991 C C . GLU A 1 318 ? -18.945 22.070 8.756 1.00 20.95 313 GLU A C 1
ATOM 4992 O O . GLU A 1 318 ? -18.183 21.362 9.421 1.00 22.28 313 GLU A O 1
ATOM 5004 N N . ASP A 1 319 ? -19.190 21.810 7.462 1.00 22.00 314 ASP A N 1
ATOM 5005 C CA . ASP A 1 319 ? -18.507 20.679 6.832 1.00 20.96 314 ASP A CA 1
ATOM 5006 C C . ASP A 1 319 ? -17.003 20.908 6.735 1.00 18.02 314 ASP A C 1
ATOM 5007 O O . ASP A 1 319 ? -16.216 19.963 6.848 1.00 18.87 314 ASP A O 1
ATOM 5016 N N . ILE A 1 320 ? -16.586 22.158 6.515 1.00 20.45 315 ILE A N 1
ATOM 5017 C CA . ILE A 1 320 ? -15.161 22.454 6.423 1.00 17.54 315 ILE A CA 1
ATOM 5018 C C . ILE A 1 320 ? -14.483 22.226 7.773 1.00 18.15 315 ILE A C 1
ATOM 5019 O O . ILE A 1 320 ? -13.391 21.651 7.858 1.00 20.16 315 ILE A O 1
ATOM 5035 N N . LEU A 1 321 ? -15.124 22.670 8.847 1.00 20.21 316 LEU A N 1
ATOM 5036 C CA . LEU A 1 321 ? -14.565 22.450 10.178 1.00 24.62 316 LEU A CA 1
ATOM 5037 C C . LEU A 1 321 ? -14.511 20.965 10.519 1.00 22.64 316 LEU A C 1
ATOM 5038 O O . LEU A 1 321 ? -13.539 20.493 11.126 1.00 22.89 316 LEU A O 1
ATOM 5054 N N . ASN A 1 322 ? -15.524 20.207 10.105 1.00 22.17 317 ASN A N 1
ATOM 5055 C CA . ASN A 1 322 ? -15.485 18.757 10.304 1.00 19.64 317 ASN A CA 1
ATOM 5056 C C . ASN A 1 322 ? -14.331 18.121 9.549 1.00 22.06 317 ASN A C 1
ATOM 5057 O O . ASN A 1 322 ? -13.609 17.286 10.100 1.00 21.83 317 ASN A O 1
ATOM 5068 N N . LEU A 1 323 ? -14.103 18.533 8.293 1.00 20.12 318 LEU A N 1
ATOM 5069 C CA . LEU A 1 323 ? -12.947 18.029 7.573 1.00 19.50 318 LEU A CA 1
ATOM 5070 C C . LEU A 1 323 ? -11.652 18.417 8.254 1.00 18.90 318 LEU A C 1
ATOM 5071 O O . LEU A 1 323 ? -10.724 17.617 8.328 1.00 19.97 318 LEU A O 1
ATOM 5087 N N . CYS A 1 324 ? -11.555 19.648 8.743 1.00 20.04 319 CYS A N 1
ATOM 5088 C CA . CYS A 1 324 ? -10.349 20.035 9.461 1.00 20.23 319 CYS A CA 1
ATOM 5089 C C . CYS A 1 324 ? -10.087 19.107 10.642 1.00 16.70 319 CYS A C 1
ATOM 5090 O O . CYS A 1 324 ? -8.954 18.656 10.854 1.00 19.02 319 CYS A O 1
ATOM 5098 N N . ASN A 1 325 ? -11.134 18.790 11.399 1.00 21.61 320 ASN A N 1
ATOM 5099 C CA . ASN A 1 325 ? -10.950 17.976 12.591 1.00 24.50 320 ASN A CA 1
ATOM 5100 C C . ASN A 1 325 ? -10.618 16.539 12.234 1.00 18.79 320 ASN A C 1
ATOM 5101 O O . ASN A 1 325 ? -9.774 15.925 12.895 1.00 21.77 320 ASN A O 1
ATOM 5112 N N . ARG A 1 326 ? -11.185 16.022 11.134 1.00 20.84 321 ARG A N 1
ATOM 5113 C CA . ARG A 1 326 ? -10.822 14.679 10.697 1.00 21.59 321 ARG A CA 1
ATOM 5114 C C . ARG A 1 326 ? -9.381 14.632 10.223 1.00 22.73 321 ARG A C 1
ATOM 5115 O O . ARG A 1 326 ? -8.666 13.655 10.477 1.00 20.03 321 ARG A O 1
ATOM 5136 N N . PHE A 1 327 ? -8.934 15.676 9.509 1.00 20.49 322 PHE A N 1
ATOM 5137 C CA . PHE A 1 327 ? -7.543 15.747 9.094 1.00 19.02 322 PHE A CA 1
ATOM 5138 C C . PHE A 1 327 ? -6.607 15.808 10.294 1.00 21.69 322 PHE A C 1
ATOM 5139 O O . PHE A 1 327 ? -5.613 15.078 10.350 1.00 21.94 322 PHE A O 1
ATOM 5156 N N . ILE A 1 328 ? -6.912 16.671 11.267 1.00 22.59 323 ILE A N 1
ATOM 5157 C CA . ILE A 1 328 ? -6.084 16.778 12.461 1.00 21.07 323 ILE A CA 1
ATOM 5158 C C . ILE A 1 328 ? -5.954 15.416 13.147 1.00 19.68 323 ILE A C 1
ATOM 5159 O O . ILE A 1 328 ? -4.852 14.985 13.514 1.00 22.12 323 ILE A O 1
ATOM 5175 N N . GLU A 1 329 ? -7.078 14.731 13.337 1.00 23.20 324 GLU A N 1
ATOM 5176 C CA . GLU A 1 329 ? -7.068 13.412 13.966 1.00 24.30 324 GLU A CA 1
ATOM 5177 C C . GLU A 1 329 ? -6.141 12.457 13.234 1.00 26.29 324 GLU A C 1
ATOM 5178 O O . GLU A 1 329 ? -5.398 11.697 13.856 1.00 25.86 324 GLU A O 1
ATOM 5190 N N . SER A 1 330 ? -6.117 12.524 11.904 1.00 23.93 325 SER A N 1
ATOM 5191 C CA . SER A 1 330 ? -5.292 11.601 11.146 1.00 21.12 325 SER A CA 1
ATOM 5192 C C . SER A 1 330 ? -3.808 11.888 11.279 1.00 25.03 325 SER A C 1
ATOM 5193 O O . SER A 1 330 ? -2.984 11.015 10.970 1.00 25.46 325 SER A O 1
ATOM 5201 N N . LEU A 1 331 ? -3.417 13.081 11.707 1.00 23.10 326 LEU A N 1
ATOM 5202 C CA . LEU A 1 331 ? -2.019 13.440 11.838 1.00 23.38 326 LEU A CA 1
ATOM 5203 C C . LEU A 1 331 ? -1.408 13.057 13.187 1.00 27.41 326 LEU A C 1
ATOM 5204 O O . LEU A 1 331 ? -0.224 13.150 13.357 1.00 28.91 326 LEU A O 1
ATOM 5220 N N . ILE A 1 332 ? -2.219 12.602 14.125 1.00 24.59 327 ILE A N 1
ATOM 5221 C CA . ILE A 1 332 ? -1.722 12.353 15.471 1.00 30.13 327 ILE A CA 1
ATOM 5222 C C . ILE A 1 332 ? -0.884 11.099 15.561 1.00 35.78 327 ILE A C 1
ATOM 5223 O O . ILE A 1 332 ? -1.293 10.042 15.203 1.00 42.02 327 ILE A O 1
ATOM 5239 N N . THR B 2 1 ? 11.380 12.451 50.091 1.00 49.65 425 THR B N 1
ATOM 5240 C CA . THR B 2 1 ? 12.491 11.856 49.298 1.00 38.98 425 THR B CA 1
ATOM 5241 C C . THR B 2 1 ? 12.364 10.329 49.322 1.00 39.99 425 THR B C 1
ATOM 5242 O O . THR B 2 1 ? 12.230 9.779 48.244 1.00 35.62 425 THR B O 1
ATOM 5248 N N . SER B 2 2 ? 12.386 9.684 50.495 1.00 37.23 426 SER B N 1
ATOM 5249 C CA . SER B 2 2 ? 12.184 8.215 50.625 1.00 40.87 426 SER B CA 1
ATOM 5250 C C . SER B 2 2 ? 10.702 7.891 50.442 1.00 34.03 426 SER B C 1
ATOM 5251 O O . SER B 2 2 ? 9.877 8.764 50.677 1.00 29.80 426 SER B O 1
ATOM 5259 N N . LEU B 2 3 ? 10.389 6.664 50.055 1.00 30.60 427 LEU B N 1
ATOM 5260 C CA . LEU B 2 3 ? 8.978 6.235 49.921 1.00 33.80 427 LEU B CA 1
ATOM 5261 C C . LEU B 2 3 ? 8.363 6.247 51.314 1.00 39.62 427 LEU B C 1
ATOM 5262 O O . LEU B 2 3 ? 7.221 6.670 51.445 1.00 27.56 427 LEU B O 1
ATOM 5278 N N . GLU B 2 4 ? 9.109 5.759 52.303 1.00 34.31 428 GLU B N 1
ATOM 5279 C CA . GLU B 2 4 ? 8.635 5.745 53.705 1.00 41.07 428 GLU B CA 1
ATOM 5280 C C . GLU B 2 4 ? 8.326 7.173 54.140 1.00 35.14 428 GLU B C 1
ATOM 5281 O O . GLU B 2 4 ? 7.337 7.353 54.788 1.00 32.80 428 GLU B O 1
ATOM 5293 N N . GLU B 2 5 ? 9.193 8.124 53.825 1.00 31.81 429 GLU B N 1
ATOM 5294 C CA . GLU B 2 5 ? 9.013 9.545 54.211 1.00 41.13 429 GLU B CA 1
ATOM 5295 C C . GLU B 2 5 ? 7.821 10.113 53.444 1.00 36.32 429 GLU B C 1
ATOM 5296 O O . GLU B 2 5 ? 7.157 10.973 53.975 1.00 28.39 429 GLU B O 1
ATOM 5308 N N . SER B 2 6 ? 7.631 9.675 52.207 1.00 30.77 430 SER B N 1
ATOM 5309 C CA . SER B 2 6 ? 6.503 10.113 51.357 1.00 33.49 430 SER B CA 1
ATOM 5310 C C . SER B 2 6 ? 5.192 9.579 51.921 1.00 35.86 430 SER B C 1
ATOM 5311 O O . SER B 2 6 ? 4.222 10.290 51.846 1.00 33.82 430 SER B O 1
ATOM 5319 N N . GLU B 2 7 ? 5.178 8.338 52.387 1.00 32.97 431 GLU B N 1
ATOM 5320 C CA . GLU B 2 7 ? 3.939 7.702 52.886 1.00 38.76 431 GLU B CA 1
ATOM 5321 C C . GLU B 2 7 ? 3.559 8.356 54.215 1.00 39.84 431 GLU B C 1
ATOM 5322 O O . GLU B 2 7 ? 2.405 8.584 54.385 1.00 31.58 431 GLU B O 1
ATOM 5334 N N . LYS B 2 8 ? 4.513 8.621 55.101 1.00 37.01 432 LYS B N 1
ATOM 5335 C CA . LYS B 2 8 ? 4.269 9.267 56.412 1.00 40.05 432 LYS B CA 1
ATOM 5336 C C . LYS B 2 8 ? 3.725 10.665 56.154 1.00 39.88 432 LYS B C 1
ATOM 5337 O O . LYS B 2 8 ? 2.794 11.079 56.842 1.00 31.85 432 LYS B O 1
ATOM 5356 N N . TRP B 2 9 ? 4.325 11.363 55.201 1.00 29.21 433 TRP B N 1
ATOM 5357 C CA . TRP B 2 9 ? 3.899 12.721 54.821 1.00 38.17 433 TRP B CA 1
ATOM 5358 C C . TRP B 2 9 ? 2.441 12.676 54.373 1.00 40.48 433 TRP B C 1
ATOM 5359 O O . TRP B 2 9 ? 1.663 13.529 54.805 1.00 30.59 433 TRP B O 1
ATOM 5380 N N . GLY B 2 10 ? 2.108 11.703 53.534 1.00 34.10 434 GLY B N 1
ATOM 5381 C CA . GLY B 2 10 ? 0.740 11.545 53.023 1.00 31.39 434 GLY B CA 1
ATOM 5382 C C . GLY B 2 10 ? -0.254 11.262 54.127 1.00 39.01 434 GLY B C 1
ATOM 5383 O O . GLY B 2 10 ? -1.334 11.843 54.104 1.00 37.74 434 GLY B O 1
ATOM 5387 N N . ILE B 2 11 ? 0.102 10.394 55.065 1.00 36.85 435 ILE B N 1
ATOM 5388 C CA . ILE B 2 11 ? -0.794 10.010 56.187 1.00 41.39 435 ILE B CA 1
ATOM 5389 C C . ILE B 2 11 ? -1.001 11.229 57.074 1.00 42.41 435 ILE B C 1
ATOM 5390 O O . ILE B 2 11 ? -2.152 11.566 57.350 1.00 42.87 435 ILE B O 1
ATOM 5406 N N . ASP B 2 12 ? 0.083 11.855 57.505 1.00 39.81 436 ASP B N 1
ATOM 5407 C CA . ASP B 2 12 ? 0.012 12.996 58.445 1.00 44.79 436 ASP B CA 1
ATOM 5408 C C . ASP B 2 12 ? -0.758 14.149 57.818 1.00 46.07 436 ASP B C 1
ATOM 5409 O O . ASP B 2 12 ? -1.509 14.820 58.551 1.00 39.23 436 ASP B O 1
ATOM 5418 N N . GLY B 2 13 ? -0.601 14.363 56.518 1.00 38.19 437 GLY B N 1
ATOM 5419 C CA . GLY B 2 13 ? -1.198 15.543 55.874 1.00 40.39 437 GLY B CA 1
ATOM 5420 C C . GLY B 2 13 ? -2.517 15.300 55.184 1.00 35.62 437 GLY B C 1
ATOM 5421 O O . GLY B 2 13 ? -3.191 16.289 54.937 1.00 36.50 437 GLY B O 1
ATOM 5425 N N . PHE B 2 14 ? -2.884 14.056 54.888 1.00 30.98 438 PHE B N 1
ATOM 5426 C CA . PHE B 2 14 ? -4.080 13.792 54.049 1.00 36.78 438 PHE B CA 1
ATOM 5427 C C . PHE B 2 14 ? -5.000 12.687 54.588 1.00 37.51 438 PHE B C 1
ATOM 5428 O O . PHE B 2 14 ? -5.956 12.377 53.887 1.00 34.06 438 PHE B O 1
ATOM 5445 N N . SER B 2 15 ? -4.767 12.166 55.786 1.00 34.26 439 SER B N 1
ATOM 5446 C CA . SER B 2 15 ? -5.657 11.146 56.404 1.00 40.10 439 SER B CA 1
ATOM 5447 C C . SER B 2 15 ? -7.039 11.768 56.637 1.00 37.19 439 SER B C 1
ATOM 5448 O O . SER B 2 15 ? -8.047 11.143 56.263 1.00 35.84 439 SER B O 1
ATOM 5456 N N . VAL B 2 16 ? -7.085 12.966 57.196 1.00 31.98 440 VAL B N 1
ATOM 5457 C CA . VAL B 2 16 ? -8.367 13.661 57.479 1.00 37.75 440 VAL B CA 1
ATOM 5458 C C . VAL B 2 16 ? -9.068 13.911 56.146 1.00 38.74 440 VAL B C 1
ATOM 5459 O O . VAL B 2 16 ? -10.244 13.563 56.014 1.00 33.14 440 VAL B O 1
ATOM 5472 N N . TRP B 2 17 ? -8.342 14.475 55.191 1.00 37.33 441 TRP B N 1
ATOM 5473 C CA . TRP B 2 17 ? -8.884 14.782 53.853 1.00 31.02 441 TRP B CA 1
ATOM 5474 C C . TRP B 2 17 ? -9.523 13.541 53.244 1.00 31.23 441 TRP B C 1
ATOM 5475 O O . TRP B 2 17 ? -10.668 13.638 52.806 1.00 34.98 441 TRP B O 1
ATOM 5496 N N . ARG B 2 18 ? -8.821 12.418 53.260 1.00 25.69 442 ARG B N 1
ATOM 5497 C CA . ARG B 2 18 ? -9.269 11.211 52.591 1.00 35.80 442 ARG B CA 1
ATOM 5498 C C . ARG B 2 18 ? -10.459 10.568 53.249 1.00 40.04 442 ARG B C 1
ATOM 5499 O O . ARG B 2 18 ? -11.321 10.110 52.562 1.00 39.38 442 ARG B O 1
ATOM 5520 N N . ASN B 2 19 ? -10.465 10.512 54.571 1.00 41.35 443 ASN B N 1
ATOM 5521 C CA . ASN B 2 19 ? -11.572 9.878 55.321 1.00 41.22 443 ASN B CA 1
ATOM 5522 C C . ASN B 2 19 ? -12.801 10.788 55.260 1.00 41.85 443 ASN B C 1
ATOM 5523 O O . ASN B 2 19 ? -13.861 10.318 55.673 1.00 41.50 443 ASN B O 1
ATOM 5534 N N . SER B 2 20 ? -12.672 12.023 54.769 1.00 35.09 444 SER B N 1
ATOM 5535 C CA . SER B 2 20 ? -13.796 12.984 54.645 1.00 40.06 444 SER B CA 1
ATOM 5536 C C . SER B 2 20 ? -14.301 13.115 53.201 1.00 36.26 444 SER B C 1
ATOM 5537 O O . SER B 2 20 ? -15.145 13.988 52.956 1.00 37.75 444 SER B O 1
ATOM 5545 N N . LEU B 2 21 ? -13.813 12.286 52.290 1.00 37.68 445 LEU B N 1
ATOM 5546 C CA . LEU B 2 21 ? -14.272 12.309 50.883 1.00 34.96 445 LEU B CA 1
ATOM 5547 C C . LEU B 2 21 ? -15.602 11.566 50.745 1.00 33.18 445 LEU B C 1
ATOM 5548 O O . LEU B 2 21 ? -15.730 10.502 51.340 1.00 34.26 445 LEU B O 1
ATOM 5564 N N . SER B 2 22 ? -16.529 12.100 49.958 1.00 34.32 446 SER B N 1
ATOM 5565 C CA . SER B 2 22 ? -17.793 11.409 49.630 1.00 32.87 446 SER B CA 1
ATOM 5566 C C . SER B 2 22 ? -17.470 10.170 48.802 1.00 36.93 446 SER B C 1
ATOM 5567 O O . SER B 2 22 ? -16.355 10.077 48.292 1.00 32.27 446 SER B O 1
ATOM 5575 N N . SER B 2 23 ? -18.411 9.240 48.676 1.00 33.20 447 SER B N 1
ATOM 5576 C CA . SER B 2 23 ? -18.214 8.040 47.837 1.00 36.23 447 SER B CA 1
ATOM 5577 C C . SER B 2 23 ? -17.996 8.461 46.380 1.00 32.72 447 SER B C 1
ATOM 5578 O O . SER B 2 23 ? -17.187 7.821 45.708 1.00 30.90 447 SER B O 1
ATOM 5586 N N . ARG B 2 24 ? -18.684 9.495 45.921 1.00 29.38 448 ARG B N 1
ATOM 5587 C CA . ARG B 2 24 ? -18.597 9.897 44.491 1.00 30.29 448 ARG B CA 1
ATOM 5588 C C . ARG B 2 24 ? -17.244 10.582 44.269 1.00 30.36 448 ARG B C 1
ATOM 5589 O O . ARG B 2 24 ? -16.687 10.413 43.186 1.00 28.57 448 ARG B O 1
ATOM 5610 N N . GLU B 2 25 ? -16.730 11.275 45.275 1.00 28.94 449 GLU B N 1
ATOM 5611 C CA . GLU B 2 25 ? -15.377 11.878 45.185 1.00 29.86 449 GLU B CA 1
ATOM 5612 C C . GLU B 2 25 ? -14.369 10.733 45.061 1.00 28.69 449 GLU B C 1
ATOM 5613 O O . GLU B 2 25 ? -13.530 10.785 44.171 1.00 27.03 449 GLU B O 1
ATOM 5625 N N . ILE B 2 26 ? -14.474 9.719 45.916 1.00 28.55 450 ILE B N 1
ATOM 5626 C CA . ILE B 2 26 ? -13.551 8.546 45.894 1.00 30.54 450 ILE B CA 1
ATOM 5627 C C . ILE B 2 26 ? -13.609 7.874 44.520 1.00 31.09 450 ILE B C 1
ATOM 5628 O O . ILE B 2 26 ? -12.549 7.584 43.972 1.00 27.66 450 ILE B O 1
ATOM 5644 N N . GLN B 2 27 ? -14.809 7.625 43.998 1.00 25.78 451 GLN B N 1
ATOM 5645 C CA . GLN B 2 27 ? -14.962 6.917 42.702 1.00 28.42 451 GLN B CA 1
ATOM 5646 C C . GLN B 2 27 ? -14.297 7.741 41.594 1.00 24.98 451 GLN B C 1
ATOM 5647 O O . GLN B 2 27 ? -13.695 7.139 40.727 1.00 26.64 451 GLN B O 1
ATOM 5661 N N . ALA B 2 28 ? -14.425 9.065 41.635 1.00 24.59 452 ALA B N 1
ATOM 5662 C CA . ALA B 2 28 ? -13.852 9.959 40.599 1.00 23.38 452 ALA B CA 1
ATOM 5663 C C . ALA B 2 28 ? -12.322 9.848 40.619 1.00 23.83 452 ALA B C 1
ATOM 5664 O O . ALA B 2 28 ? -11.719 9.805 39.554 1.00 22.94 452 ALA B O 1
ATOM 5671 N N . ILE B 2 29 ? -11.738 9.774 41.810 1.00 22.31 453 ILE B N 1
ATOM 5672 C CA . ILE B 2 29 ? -10.264 9.621 41.956 1.00 23.10 453 ILE B CA 1
ATOM 5673 C C . ILE B 2 29 ? -9.873 8.256 41.371 1.00 26.78 453 ILE B C 1
ATOM 5674 O O . ILE B 2 29 ? -8.943 8.200 40.574 1.00 25.25 453 ILE B O 1
ATOM 5690 N N . ARG B 2 30 ? -10.602 7.200 41.717 1.00 24.29 454 ARG B N 1
ATOM 5691 C CA . ARG B 2 30 ? -10.322 5.843 41.189 1.00 28.84 454 ARG B CA 1
ATOM 5692 C C . ARG B 2 30 ? -10.472 5.863 39.665 1.00 30.58 454 ARG B C 1
ATOM 5693 O O . ARG B 2 30 ? -9.633 5.299 38.977 1.00 29.08 454 ARG B O 1
ATOM 5714 N N . ASP B 2 31 ? -11.533 6.482 39.167 1.00 28.31 455 ASP B N 1
ATOM 5715 C CA . ASP B 2 31 ? -11.800 6.566 37.714 1.00 25.99 455 ASP B CA 1
ATOM 5716 C C . ASP B 2 31 ? -10.614 7.238 37.028 1.00 26.91 455 ASP B C 1
ATOM 5717 O O . ASP B 2 31 ? -10.210 6.763 35.982 1.00 27.41 455 ASP B O 1
ATOM 5726 N N . TYR B 2 32 ? -10.075 8.294 37.623 1.00 26.01 456 TYR B N 1
ATOM 5727 C CA . TYR B 2 32 ? -8.962 9.069 37.023 1.00 23.55 456 TYR B CA 1
ATOM 5728 C C . TYR B 2 32 ? -7.744 8.163 36.801 1.00 28.32 456 TYR B C 1
ATOM 5729 O O . TYR B 2 32 ? -6.997 8.429 35.859 1.00 25.17 456 TYR B O 1
ATOM 5747 N N . THR B 2 33 ? -7.573 7.121 37.617 1.00 26.21 457 THR B N 1
ATOM 5748 C CA . THR B 2 33 ? -6.420 6.187 37.505 1.00 30.81 457 THR B CA 1
ATOM 5749 C C . THR B 2 33 ? -6.629 5.286 36.286 1.00 33.15 457 THR B C 1
ATOM 5750 O O . THR B 2 33 ? -5.662 4.634 35.904 1.00 33.57 457 THR B O 1
ATOM 5761 N N . ASP B 2 34 ? -7.832 5.257 35.711 1.00 29.05 458 ASP B N 1
ATOM 5762 C CA . ASP B 2 34 ? -8.117 4.515 34.453 1.00 31.92 458 ASP B CA 1
ATOM 5763 C C . ASP B 2 34 ? -7.730 5.419 33.282 1.00 31.74 458 ASP B C 1
ATOM 5764 O O . ASP B 2 34 ? -8.329 6.481 33.162 1.00 29.22 458 ASP B O 1
ATOM 5773 N N . ILE B 2 35 ? -6.791 4.989 32.442 1.00 29.95 459 ILE B N 1
ATOM 5774 C CA . ILE B 2 35 ? -6.245 5.833 31.338 1.00 30.78 459 ILE B CA 1
ATOM 5775 C C . ILE B 2 35 ? -7.356 6.265 30.384 1.00 26.15 459 ILE B C 1
ATOM 5776 O O . ILE B 2 35 ? -7.218 7.312 29.767 1.00 27.44 459 ILE B O 1
ATOM 5792 N N . TRP B 2 36 ? -8.406 5.470 30.266 1.00 27.83 460 TRP B N 1
ATOM 5793 C CA . TRP B 2 36 ? -9.559 5.828 29.407 1.00 31.22 460 TRP B CA 1
ATOM 5794 C C . TRP B 2 36 ? -10.276 7.056 29.987 1.00 28.81 460 TRP B C 1
ATOM 5795 O O . TRP B 2 36 ? -10.528 8.002 29.227 1.00 28.46 460 TRP B O 1
ATOM 5816 N N . HIS B 2 37 ? -10.600 7.040 31.275 1.00 24.12 461 HIS B N 1
ATOM 5817 C CA . HIS B 2 37 ? -11.251 8.182 31.966 1.00 25.92 461 HIS B CA 1
ATOM 5818 C C . HIS B 2 37 ? -10.285 9.372 31.928 1.00 21.02 461 HIS B C 1
ATOM 5819 O O . HIS B 2 37 ? -10.729 10.493 31.674 1.00 22.07 461 HIS B O 1
ATOM 5833 N N . TYR B 2 38 ? -9.009 9.115 32.181 1.00 21.40 462 TYR B N 1
ATOM 5834 C CA . TYR B 2 38 ? -7.967 10.168 32.182 1.00 22.71 462 TYR B CA 1
ATOM 5835 C C . TYR B 2 38 ? -8.026 10.949 30.868 1.00 20.47 462 TYR B C 1
ATOM 5836 O O . TYR B 2 38 ? -8.060 12.179 30.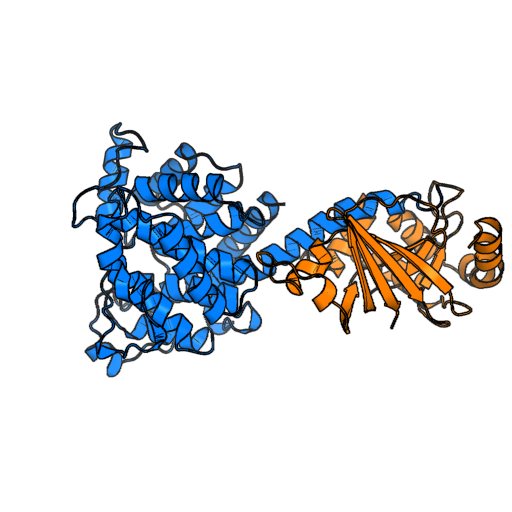898 1.00 22.38 462 TYR B O 1
ATOM 5854 N N . GLY B 2 39 ? -8.016 10.238 29.751 1.00 22.04 463 GLY B N 1
ATOM 5855 C CA . GLY B 2 39 ? -8.013 10.880 28.432 1.00 21.21 463 GLY B CA 1
ATOM 5856 C C . GLY B 2 39 ? -9.256 11.717 28.209 1.00 21.35 463 GLY B C 1
ATOM 5857 O O . GLY B 2 39 ? -9.145 12.821 27.693 1.00 20.42 463 GLY B O 1
ATOM 5861 N N . ASN B 2 40 ? -10.413 11.205 28.594 1.00 23.70 464 ASN B N 1
ATOM 5862 C CA . ASN B 2 40 ? -11.685 11.927 28.384 1.00 22.74 464 ASN B CA 1
ATOM 5863 C C . ASN B 2 40 ? -11.697 13.194 29.249 1.00 21.53 464 ASN B C 1
ATOM 5864 O O . ASN B 2 40 ? -12.114 14.235 28.757 1.00 20.85 464 ASN B O 1
ATOM 5875 N N . MET B 2 41 ? -11.287 13.088 30.505 1.00 21.77 465 MET B N 1
ATOM 5876 C CA . MET B 2 41 ? -11.349 14.229 31.443 1.00 19.84 465 MET B CA 1
ATOM 5877 C C . MET B 2 41 ? -10.357 15.315 31.005 1.00 19.00 465 MET B C 1
ATOM 5878 O O . MET B 2 41 ? -10.772 16.454 30.827 1.00 19.33 465 MET B O 1
ATOM 5892 N N . ASN B 2 42 ? -9.093 14.950 30.822 1.00 19.72 466 ASN B N 1
ATOM 5893 C CA . ASN B 2 42 ? -8.050 15.956 30.503 1.00 18.08 466 ASN B CA 1
ATOM 5894 C C . ASN B 2 42 ? -8.184 16.414 29.041 1.00 19.32 466 ASN B C 1
ATOM 5895 O O . ASN B 2 42 ? -7.843 17.548 28.759 1.00 19.90 466 ASN B O 1
ATOM 5906 N N . GLY B 2 43 ? -8.693 15.568 28.158 1.00 19.73 467 GLY B N 1
ATOM 5907 C CA . GLY B 2 43 ? -8.890 15.971 26.763 1.00 22.36 467 GLY B CA 1
ATOM 5908 C C . GLY B 2 43 ? -9.844 17.141 26.684 1.00 21.10 467 GLY B C 1
ATOM 5909 O O . GLY B 2 43 ? -9.565 18.096 25.967 1.00 21.59 467 GLY B O 1
ATOM 5913 N N . TYR B 2 44 ? -10.941 17.058 27.419 1.00 20.68 468 TYR B N 1
ATOM 5914 C CA . TYR B 2 44 ? -11.962 18.126 27.426 1.00 23.09 468 TYR B CA 1
ATOM 5915 C C . TYR B 2 44 ? -11.381 19.391 28.068 1.00 23.16 468 TYR B C 1
ATOM 5916 O O . TYR B 2 44 ? -11.523 20.477 27.502 1.00 21.70 468 TYR B O 1
ATOM 5934 N N . LEU B 2 45 ? -10.742 19.250 29.227 1.00 20.54 469 LEU B N 1
ATOM 5935 C CA . LEU B 2 45 ? -10.217 20.422 29.962 1.00 19.01 469 LEU B CA 1
ATOM 5936 C C . LEU B 2 45 ? -9.151 21.125 29.127 1.00 22.06 469 LEU B C 1
ATOM 5937 O O . LEU B 2 45 ? -9.088 22.347 29.180 1.00 21.64 469 LEU B O 1
ATOM 5953 N N . ARG B 2 46 ? -8.359 20.369 28.385 1.00 19.11 470 ARG B N 1
ATOM 5954 C CA . ARG B 2 46 ? -7.246 20.932 27.579 1.00 19.57 470 ARG B CA 1
ATOM 5955 C C . ARG B 2 46 ? -7.778 21.510 26.268 1.00 20.90 470 ARG B C 1
ATOM 5956 O O . ARG B 2 46 ? -7.128 22.386 25.721 1.00 22.24 470 ARG B O 1
ATOM 5977 N N . GLY B 2 47 ? -8.902 20.981 25.787 1.00 24.55 471 GLY B N 1
ATOM 5978 C CA . GLY B 2 47 ? -9.526 21.476 24.548 1.00 24.48 471 GLY B CA 1
ATOM 5979 C C . GLY B 2 47 ? -9.272 20.597 23.343 1.00 25.14 471 GLY B C 1
ATOM 5980 O O . GLY B 2 47 ? -9.621 21.026 22.242 1.00 26.60 471 GLY B O 1
ATOM 5984 N N . SER B 2 48 ? -8.674 19.426 23.538 1.00 23.06 472 SER B N 1
ATOM 5985 C CA . SER B 2 48 ? -8.435 18.464 22.436 1.00 23.67 472 SER B CA 1
ATOM 5986 C C . SER B 2 48 ? -9.767 17.797 22.099 1.00 28.02 472 SER B C 1
ATOM 5987 O O . SER B 2 48 ? -9.929 17.364 20.959 1.00 27.05 472 SER B O 1
ATOM 5995 N N . VAL B 2 49 ? -10.669 17.738 23.067 1.00 25.46 473 VAL B N 1
ATOM 5996 C CA . VAL B 2 49 ? -12.035 17.181 22.881 1.00 31.58 473 VAL B CA 1
ATOM 5997 C C . VAL B 2 49 ? -13.024 18.332 23.059 1.00 32.69 473 VAL B C 1
ATOM 5998 O O . VAL B 2 49 ? -13.064 18.888 24.140 1.00 33.41 473 VAL B O 1
ATOM 6011 N N . GLU B 2 50 ? -13.807 18.658 22.039 1.00 33.48 474 GLU B N 1
ATOM 6012 C CA . GLU B 2 50 ? -14.689 19.845 22.062 1.00 36.60 474 GLU B CA 1
ATOM 6013 C C . GLU B 2 50 ? -15.990 19.583 22.818 1.00 36.81 474 GLU B C 1
ATOM 6014 O O . GLU B 2 50 ? -16.422 20.489 23.542 1.00 39.41 474 GLU B O 1
ATOM 6026 N N . LYS B 2 51 ? -16.574 18.407 22.663 1.00 35.95 475 LYS B N 1
ATOM 6027 C CA . LYS B 2 51 ? -17.907 18.093 23.233 1.00 42.74 475 LYS B CA 1
ATOM 6028 C C . LYS B 2 51 ? -17.809 17.705 24.704 1.00 41.76 475 LYS B C 1
ATOM 6029 O O . LYS B 2 51 ? -17.058 16.781 25.000 1.00 43.53 475 LYS B O 1
ATOM 6037 N N . LEU B 2 52 ? -18.594 18.352 25.557 1.00 42.73 476 LEU B N 1
ATOM 6038 C CA . LEU B 2 52 ? -18.652 18.014 26.994 1.00 42.04 476 LEU B CA 1
ATOM 6039 C C . LEU B 2 52 ? -19.778 17.015 27.248 1.00 45.86 476 LEU B C 1
ATOM 6040 O O . LEU B 2 52 ? -20.936 17.446 27.247 1.00 45.75 476 LEU B O 1
ATOM 6056 N N . ALA B 2 53 ? -19.467 15.742 27.468 1.00 42.58 477 ALA B N 1
ATOM 6057 C CA . ALA B 2 53 ? -20.472 14.732 27.847 1.00 40.97 477 ALA B CA 1
ATOM 6058 C C . ALA B 2 53 ? -20.884 14.942 29.309 1.00 49.83 477 ALA B C 1
ATOM 6059 O O . ALA B 2 53 ? -20.001 15.134 30.138 1.00 45.02 477 ALA B O 1
ATOM 6066 N N . PRO B 2 54 ? -22.187 14.947 29.668 1.00 51.15 478 PRO B N 1
ATOM 6067 C CA . PRO B 2 54 ? -22.614 15.032 31.071 1.00 43.75 478 PRO B CA 1
ATOM 6068 C C . PRO B 2 54 ? -21.862 14.132 32.077 1.00 37.87 478 PRO B C 1
ATOM 6069 O O . PRO B 2 54 ? -21.575 14.585 33.147 1.00 38.94 478 PRO B O 1
ATOM 6080 N N . ASP B 2 55 ? -21.556 12.886 31.728 1.00 36.52 479 ASP B N 1
ATOM 6081 C CA . ASP B 2 55 ? -20.894 11.926 32.654 1.00 37.74 479 ASP B CA 1
ATOM 6082 C C . ASP B 2 55 ? -19.447 12.356 32.911 1.00 38.34 479 ASP B C 1
ATOM 6083 O O . ASP B 2 55 ? -18.981 12.208 34.048 1.00 32.48 479 ASP B O 1
ATOM 6092 N N . ASN B 2 56 ? -18.771 12.843 31.885 1.00 39.28 480 ASN B N 1
ATOM 6093 C CA . ASN B 2 56 ? -17.402 13.391 32.027 1.00 31.14 480 ASN B CA 1
ATOM 6094 C C . ASN B 2 56 ? -17.499 14.637 32.904 1.00 30.10 480 ASN B C 1
ATOM 6095 O O . ASN B 2 56 ? -16.650 14.814 33.770 1.00 27.34 480 ASN B O 1
ATOM 6106 N N . ALA B 2 57 ? -18.519 15.460 32.682 1.00 27.89 481 ALA B N 1
ATOM 6107 C CA . ALA B 2 57 ? -18.739 16.695 33.460 1.00 30.21 481 ALA B CA 1
ATOM 6108 C C . ALA B 2 57 ? -18.834 16.332 34.937 1.00 28.73 481 ALA B C 1
ATOM 6109 O O . ALA B 2 57 ? -18.247 17.036 35.762 1.00 29.15 481 ALA B O 1
ATOM 6116 N N . GLU B 2 58 ? -19.542 15.252 35.243 1.00 32.05 482 GLU B N 1
ATOM 6117 C CA . GLU B 2 58 ? -19.768 14.831 36.649 1.00 33.81 482 GLU B CA 1
ATOM 6118 C C . GLU B 2 58 ? -18.460 14.328 37.279 1.00 30.53 482 GLU B C 1
ATOM 6119 O O . GLU B 2 58 ? -18.194 14.682 38.419 1.00 29.62 482 GLU B O 1
ATOM 6131 N N . ARG B 2 59 ? -17.690 13.531 36.555 1.00 26.85 483 ARG B N 1
ATOM 6132 C CA . ARG B 2 59 ? -16.408 12.986 37.052 1.00 27.86 483 ARG B CA 1
ATOM 6133 C C . ARG B 2 59 ? -15.463 14.151 37.350 1.00 25.86 483 ARG B C 1
ATOM 6134 O O . ARG B 2 59 ? -14.844 14.149 38.415 1.00 25.96 483 ARG B O 1
ATOM 6155 N N . ILE B 2 60 ? -15.358 15.107 36.431 1.00 24.07 484 ILE B N 1
ATOM 6156 C CA . ILE B 2 60 ? -14.484 16.298 36.608 1.00 21.66 484 ILE B CA 1
ATOM 6157 C C . ILE B 2 60 ? -14.956 17.067 37.845 1.00 27.29 484 ILE B C 1
ATOM 6158 O O . ILE B 2 60 ? -14.123 17.444 38.662 1.00 26.90 484 ILE B O 1
ATOM 6174 N N . LYS B 2 61 ? -16.264 17.268 37.969 1.00 25.51 485 LYS B N 1
ATOM 6175 C CA . LYS B 2 61 ? -16.841 18.031 39.098 1.00 25.36 485 LYS B CA 1
ATOM 6176 C C . LYS B 2 61 ? -16.475 17.352 40.414 1.00 26.35 485 LYS B C 1
ATOM 6177 O O . LYS B 2 61 ? -16.061 18.053 41.334 1.00 29.20 485 LYS B O 1
ATOM 6196 N N . ASN B 2 62 ? -16.617 16.035 40.489 1.00 27.28 486 ASN B N 1
ATOM 6197 C CA . ASN B 2 62 ? -16.369 15.288 41.740 1.00 27.38 486 ASN B CA 1
ATOM 6198 C C . ASN B 2 62 ? -14.866 15.227 42.051 1.00 30.39 486 ASN B C 1
ATOM 6199 O O . ASN B 2 62 ? -14.523 15.294 43.227 1.00 27.47 486 ASN B O 1
ATOM 6210 N N . LEU B 2 63 ? -14.008 15.130 41.035 1.00 23.79 487 LEU B N 1
ATOM 6211 C CA . LEU B 2 63 ? -12.550 15.112 41.281 1.00 24.55 487 LEU B CA 1
ATOM 6212 C C . LEU B 2 63 ? -12.132 16.500 41.764 1.00 25.71 487 LEU B C 1
ATOM 6213 O O . LEU B 2 63 ? -11.370 16.586 42.720 1.00 28.86 487 LEU B O 1
ATOM 6229 N N . SER B 2 64 ? -12.635 17.550 41.132 1.00 24.59 488 SER B N 1
ATOM 6230 C CA . SER B 2 64 ? -12.257 18.938 41.496 1.00 25.04 488 SER B CA 1
ATOM 6231 C C . SER B 2 64 ? -12.766 19.251 42.909 1.00 29.81 488 SER B C 1
ATOM 6232 O O . SER B 2 64 ? -12.041 19.890 43.667 1.00 30.24 488 SER B O 1
ATOM 6240 N N . SER B 2 65 ? -13.976 18.812 43.243 1.00 29.36 489 SER B N 1
ATOM 6241 C CA . SER B 2 65 ? -14.549 19.036 44.594 1.00 31.09 489 SER B CA 1
ATOM 6242 C C . SER B 2 65 ? -13.636 18.368 45.614 1.00 32.13 489 SER B C 1
ATOM 6243 O O . SER B 2 65 ? -13.359 18.979 46.655 1.00 32.20 489 SER B O 1
ATOM 6251 N N . ALA B 2 66 ? -13.159 17.172 45.307 1.00 26.97 490 ALA B N 1
ATOM 6252 C CA . ALA B 2 66 ? -12.248 16.446 46.203 1.00 26.78 490 ALA B CA 1
ATOM 6253 C C . ALA B 2 66 ? -10.981 17.280 46.399 1.00 31.47 490 ALA B C 1
ATOM 6254 O O . ALA B 2 66 ? -10.715 17.670 47.517 1.00 30.06 490 ALA B O 1
ATOM 6261 N N . LEU B 2 67 ? -10.312 17.650 45.319 1.00 28.02 491 LEU B N 1
ATOM 6262 C CA . LEU B 2 67 ? -8.996 18.330 45.419 1.00 28.23 491 LEU B CA 1
ATOM 6263 C C . LEU B 2 67 ? -9.134 19.742 46.006 1.00 31.98 491 LEU B C 1
ATOM 6264 O O . LEU B 2 67 ? -8.151 20.209 46.577 1.00 34.61 491 LEU B O 1
ATOM 6280 N N . GLU B 2 68 ? -10.291 20.386 45.886 1.00 34.58 492 GLU B N 1
ATOM 6281 C CA . GLU B 2 68 ? -10.519 21.756 46.421 1.00 34.31 492 GLU B CA 1
ATOM 6282 C C . GLU B 2 68 ? -10.465 21.713 47.947 1.00 40.51 492 GLU B C 1
ATOM 6283 O O . GLU B 2 68 ? -10.216 22.752 48.545 1.00 38.12 492 GLU B O 1
ATOM 6295 N N . LYS B 2 69 ? -10.689 20.550 48.545 1.00 32.16 493 LYS B N 1
ATOM 6296 C CA . LYS B 2 69 ? -10.681 20.395 50.015 1.00 35.61 493 LYS B CA 1
ATOM 6297 C C . LYS B 2 69 ? -9.259 20.107 50.487 1.00 37.84 493 LYS B C 1
ATOM 6298 O O . LYS B 2 69 ? -9.052 20.101 51.701 1.00 37.75 493 LYS B O 1
ATOM 6317 N N . ALA B 2 70 ? -8.322 19.885 49.565 1.00 33.17 494 ALA B N 1
ATOM 6318 C CA . ALA B 2 70 ? -6.942 19.499 49.914 1.00 34.65 494 ALA B CA 1
ATOM 6319 C C . ALA B 2 70 ? -5.980 20.671 49.766 1.00 36.47 494 ALA B C 1
ATOM 6320 O O . ALA B 2 70 ? -6.231 21.542 48.940 1.00 34.84 494 ALA B O 1
ATOM 6327 N N . GLU B 2 71 ? -4.910 20.649 50.541 1.00 33.21 495 GLU B N 1
ATOM 6328 C CA . GLU B 2 71 ? -3.848 21.669 50.434 1.00 37.00 495 GLU B CA 1
ATOM 6329 C C . GLU B 2 71 ? -2.556 20.996 50.880 1.00 35.45 495 GLU B C 1
ATOM 6330 O O . GLU B 2 71 ? -2.608 20.184 51.790 1.00 38.44 495 GLU B O 1
ATOM 6342 N N . LEU B 2 72 ? -1.451 21.323 50.234 1.00 33.49 496 LEU B N 1
ATOM 6343 C CA . LEU B 2 72 ? -0.141 20.775 50.626 1.00 37.58 496 LEU B CA 1
ATOM 6344 C C . LEU B 2 72 ? 0.147 21.277 52.047 1.00 37.66 496 LEU B C 1
ATOM 6345 O O . LEU B 2 72 ? -0.123 22.424 52.324 1.00 29.44 496 LEU B O 1
ATOM 6361 N N . PRO B 2 73 ? 0.614 20.435 52.974 1.00 35.30 497 PRO B N 1
ATOM 6362 C CA . PRO B 2 73 ? 0.809 20.893 54.349 1.00 37.65 497 PRO B CA 1
ATOM 6363 C C . PRO B 2 73 ? 2.095 21.698 54.557 1.00 43.40 497 PRO B C 1
ATOM 6364 O O . PRO B 2 73 ? 2.259 22.283 55.603 1.00 38.65 497 PRO B O 1
ATOM 6375 N N . ASP B 2 74 ? 2.961 21.715 53.558 1.00 37.87 498 ASP B N 1
ATOM 6376 C CA . ASP B 2 74 ? 4.269 22.393 53.642 1.00 40.30 498 ASP B CA 1
ATOM 6377 C C . ASP B 2 74 ? 4.848 22.496 52.230 1.00 42.70 498 ASP B C 1
ATOM 6378 O O . ASP B 2 74 ? 4.155 22.054 51.311 1.00 36.71 498 ASP B O 1
ATOM 6387 N N . ASN B 2 75 ? 6.040 23.066 52.055 1.00 35.70 499 ASN B N 1
ATOM 6388 C CA . ASN B 2 75 ? 6.744 23.110 50.748 1.00 35.75 499 ASN B CA 1
ATOM 6389 C C . ASN B 2 75 ? 7.342 21.721 50.454 1.00 32.11 499 ASN B C 1
ATOM 6390 O O . ASN B 2 75 ? 7.953 21.186 51.368 1.00 35.48 499 ASN B O 1
ATOM 6401 N N . ILE B 2 76 ? 7.226 21.173 49.236 1.00 27.78 500 ILE B N 1
ATOM 6402 C CA . ILE B 2 76 ? 7.768 19.831 48.848 1.00 24.92 500 ILE B CA 1
ATOM 6403 C C . ILE B 2 76 ? 8.246 19.862 47.400 1.00 32.28 500 ILE B C 1
ATOM 6404 O O . ILE B 2 76 ? 7.712 20.655 46.670 1.00 30.59 500 ILE B O 1
ATOM 6420 N N . ILE B 2 77 ? 9.177 18.999 47.005 1.00 24.09 501 ILE B N 1
ATOM 6421 C CA . ILE B 2 77 ? 9.652 18.897 45.599 1.00 29.13 501 ILE B CA 1
ATOM 6422 C C . ILE B 2 77 ? 8.996 17.665 44.986 1.00 32.76 501 ILE B C 1
ATOM 6423 O O . ILE B 2 77 ? 9.089 16.615 45.595 1.00 29.50 501 ILE B O 1
ATOM 6439 N N . LEU B 2 78 ? 8.343 17.804 43.833 1.00 26.94 502 LEU B N 1
ATOM 6440 C CA . LEU B 2 78 ? 7.573 16.706 43.199 1.00 24.77 502 LEU B CA 1
ATOM 6441 C C . LEU B 2 78 ? 8.117 16.488 41.801 1.00 27.40 502 LEU B C 1
ATOM 6442 O O . LEU B 2 78 ? 8.901 17.298 41.375 1.00 28.46 502 LEU B O 1
ATOM 6458 N N . TYR B 2 79 ? 7.748 15.404 41.145 1.00 25.08 503 TYR B N 1
ATOM 6459 C CA . TYR B 2 79 ? 8.334 15.044 39.840 1.00 29.14 503 TYR B CA 1
ATOM 6460 C C . TYR B 2 79 ? 7.237 14.664 38.854 1.00 30.28 503 TYR B C 1
ATOM 6461 O O . TYR B 2 79 ? 6.233 14.101 39.265 1.00 26.79 503 TYR B O 1
ATOM 6479 N N . ARG B 2 80 ? 7.467 14.963 37.578 1.00 27.31 504 ARG B N 1
ATOM 6480 C CA . ARG B 2 80 ? 6.481 14.678 36.522 1.00 29.22 504 ARG B CA 1
ATOM 6481 C C . ARG B 2 80 ? 7.181 14.323 35.215 1.00 27.05 504 ARG B C 1
ATOM 6482 O O . ARG B 2 80 ? 8.041 15.019 34.839 1.00 28.17 504 ARG B O 1
ATOM 6503 N N . GLY B 2 81 ? 6.793 13.249 34.556 1.00 26.60 505 GLY B N 1
ATOM 6504 C CA . GLY B 2 81 ? 7.323 12.908 33.231 1.00 27.63 505 GLY B CA 1
ATOM 6505 C C . GLY B 2 81 ? 6.351 13.401 32.173 1.00 33.79 505 GLY B C 1
ATOM 6506 O O . GLY B 2 81 ? 5.152 13.198 32.351 1.00 32.37 505 GLY B O 1
ATOM 6510 N N . THR B 2 82 ? 6.839 14.051 31.130 1.00 28.30 506 THR B N 1
ATOM 6511 C CA . THR B 2 82 ? 5.960 14.596 30.076 1.00 34.28 506 THR B CA 1
ATOM 6512 C C . THR B 2 82 ? 6.672 14.612 28.724 1.00 34.15 506 THR B C 1
ATOM 6513 O O . THR B 2 82 ? 7.720 13.996 28.610 1.00 28.77 506 THR B O 1
ATOM 6524 N N . SER B 2 83 ? 6.066 15.259 27.733 1.00 31.13 507 SER B N 1
ATOM 6525 C CA . SER B 2 83 ? 6.596 15.326 26.357 1.00 33.62 507 SER B CA 1
ATOM 6526 C C . SER B 2 83 ? 6.897 16.774 25.997 1.00 29.17 507 SER B C 1
ATOM 6527 O O . SER B 2 83 ? 6.245 17.653 26.550 1.00 26.82 507 SER B O 1
ATOM 6535 N N . SER B 2 84 ? 7.816 16.995 25.070 1.00 28.06 508 SER B N 1
ATOM 6536 C CA . SER B 2 84 ? 8.205 18.346 24.604 1.00 28.25 508 SER B CA 1
ATOM 6537 C C . SER B 2 84 ? 7.048 19.032 23.879 1.00 22.70 508 SER B C 1
ATOM 6538 O O . SER B 2 84 ? 7.149 20.221 23.661 1.00 27.56 508 SER B O 1
ATOM 6546 N N . GLU B 2 85 ? 6.003 18.300 23.511 1.00 24.60 509 GLU B N 1
ATOM 6547 C CA . GLU B 2 85 ? 4.822 18.894 22.834 1.00 24.66 509 GLU B CA 1
ATOM 6548 C C . GLU B 2 85 ? 4.227 20.024 23.688 1.00 26.85 509 GLU B C 1
ATOM 6549 O O . GLU B 2 85 ? 3.644 20.930 23.116 1.00 23.13 509 GLU B O 1
ATOM 6561 N N . ILE B 2 86 ? 4.370 19.967 25.011 1.00 22.00 510 ILE B N 1
ATOM 6562 C CA . ILE B 2 86 ? 3.827 21.025 25.914 1.00 21.24 510 ILE B CA 1
ATOM 6563 C C . ILE B 2 86 ? 4.626 22.326 25.738 1.00 21.75 510 ILE B C 1
ATOM 6564 O O . ILE B 2 86 ? 4.143 23.348 26.202 1.00 22.59 510 ILE B O 1
ATOM 6580 N N . LEU B 2 87 ? 5.784 22.288 25.088 1.00 20.43 511 LEU B N 1
ATOM 6581 C CA . LEU B 2 87 ? 6.685 23.459 24.948 1.00 18.73 511 LEU B CA 1
ATOM 6582 C C . LEU B 2 87 ? 6.695 23.986 23.514 1.00 23.89 511 LEU B C 1
ATOM 6583 O O . LEU B 2 87 ? 7.361 24.984 23.285 1.00 23.91 511 LEU B O 1
ATOM 6599 N N . ASP B 2 88 ? 5.954 23.358 22.616 1.00 22.53 512 ASP B N 1
ATOM 6600 C CA . ASP B 2 88 ? 6.062 23.653 21.166 1.00 23.63 512 ASP B CA 1
ATOM 6601 C C . ASP B 2 88 ? 5.645 25.089 20.813 1.00 24.44 512 ASP B C 1
ATOM 6602 O O . ASP B 2 88 ? 6.213 25.627 19.872 1.00 27.64 512 ASP B O 1
ATOM 6611 N N . ASN B 2 89 ? 4.735 25.696 21.558 1.00 24.51 513 ASN B N 1
ATOM 6612 C CA . ASN B 2 89 ? 4.319 27.097 21.289 1.00 22.37 513 ASN B CA 1
ATOM 6613 C C . ASN B 2 89 ? 5.407 28.065 21.767 1.00 27.18 513 ASN B C 1
ATOM 6614 O O . ASN B 2 89 ? 5.362 29.219 21.344 1.00 30.05 513 ASN B O 1
ATOM 6625 N N . PHE B 2 90 ? 6.350 27.617 22.587 1.00 22.68 514 PHE B N 1
ATOM 6626 C CA . PHE B 2 90 ? 7.391 28.489 23.178 1.00 22.92 514 PHE B CA 1
ATOM 6627 C C . PHE B 2 90 ? 8.702 28.396 22.406 1.00 23.31 514 PHE B C 1
ATOM 6628 O O . PHE B 2 90 ? 9.642 29.071 22.812 1.00 30.63 514 PHE B O 1
ATOM 6645 N N . LEU B 2 91 ? 8.763 27.599 21.347 1.00 22.24 515 LEU B N 1
ATOM 6646 C CA . LEU B 2 91 ? 10.042 27.339 20.643 1.00 19.16 515 LEU B CA 1
ATOM 6647 C C . LEU B 2 91 ? 10.018 27.626 19.144 1.00 22.42 515 LEU B C 1
ATOM 6648 O O . LEU B 2 91 ? 8.960 27.604 18.573 1.00 23.97 515 LEU B O 1
ATOM 6664 N N . ASP B 2 92 ? 11.167 27.937 18.568 1.00 20.51 516 ASP B N 1
ATOM 6665 C CA . ASP B 2 92 ? 11.333 27.988 17.100 1.00 21.33 516 ASP B CA 1
ATOM 6666 C C . ASP B 2 92 ? 11.642 26.531 16.782 1.00 22.85 516 ASP B C 1
ATOM 6667 O O . ASP B 2 92 ? 12.753 26.111 17.066 1.00 22.61 516 ASP B O 1
ATOM 6676 N N . LEU B 2 93 ? 10.686 25.788 16.246 1.00 21.78 517 LEU B N 1
ATOM 6677 C CA . LEU B 2 93 ? 10.831 24.324 16.067 1.00 23.08 517 LEU B CA 1
ATOM 6678 C C . LEU B 2 93 ? 11.919 23.950 15.053 1.00 22.64 517 LEU B C 1
ATOM 6679 O O . LEU B 2 93 ? 12.312 22.791 15.065 1.00 22.66 517 LEU B O 1
ATOM 6695 N N . LYS B 2 94 ? 12.387 24.884 14.235 1.00 22.97 518 LYS B N 1
ATOM 6696 C CA . LYS B 2 94 ? 13.489 24.622 13.273 1.00 20.44 518 LYS B CA 1
ATOM 6697 C C . LYS B 2 94 ? 14.826 25.135 13.831 1.00 32.34 518 LYS B C 1
ATOM 6698 O O . LYS B 2 94 ? 15.850 24.813 13.236 1.00 35.85 518 LYS B O 1
ATOM 6717 N N . ASN B 2 95 ? 14.821 25.887 14.928 1.00 26.77 519 ASN B N 1
ATOM 6718 C CA . ASN B 2 95 ? 16.045 26.426 15.581 1.00 31.70 519 ASN B CA 1
ATOM 6719 C C . ASN B 2 95 ? 15.813 26.287 17.079 1.00 25.60 519 ASN B C 1
ATOM 6720 O O . ASN B 2 95 ? 15.608 27.298 17.741 1.00 28.44 519 ASN B O 1
ATOM 6731 N N . LEU B 2 96 ? 15.812 25.057 17.567 1.00 23.84 520 LEU B N 1
ATOM 6732 C CA . LEU B 2 96 ? 15.457 24.785 18.976 1.00 21.18 520 LEU B CA 1
ATOM 6733 C C . LEU B 2 96 ? 16.483 25.393 19.929 1.00 26.89 520 LEU B C 1
ATOM 6734 O O . LEU B 2 96 ? 17.672 25.126 19.755 1.00 26.56 520 LEU B O 1
ATOM 6750 N N . ASN B 2 97 ? 16.014 26.182 20.888 1.00 22.78 521 ASN B N 1
ATOM 6751 C CA . ASN B 2 97 ? 16.878 26.798 21.922 1.00 24.21 521 ASN B CA 1
ATOM 6752 C C . ASN B 2 97 ? 16.131 26.624 23.244 1.00 23.59 521 ASN B C 1
ATOM 6753 O O . ASN B 2 97 ? 15.301 27.463 23.565 1.00 23.92 521 ASN B O 1
ATOM 6764 N N . TYR B 2 98 ? 16.395 25.540 23.958 1.00 22.11 522 TYR B N 1
ATOM 6765 C CA . TYR B 2 98 ? 15.643 25.210 25.191 1.00 23.76 522 TYR B CA 1
ATOM 6766 C C . TYR B 2 98 ? 15.972 26.190 26.325 1.00 22.55 522 TYR B C 1
ATOM 6767 O O . TYR B 2 98 ? 15.159 26.348 27.207 1.00 20.61 522 TYR B O 1
ATOM 6785 N N . GLN B 2 99 ? 17.131 26.831 26.284 1.00 22.76 523 GLN B N 1
ATOM 6786 C CA . GLN B 2 99 ? 17.531 27.766 27.357 1.00 20.26 523 GLN B CA 1
ATOM 6787 C C . GLN B 2 99 ? 16.598 28.984 27.334 1.00 19.47 523 GLN B C 1
ATOM 6788 O O . GLN B 2 99 ? 16.452 29.623 28.363 1.00 20.72 523 GLN B O 1
ATOM 6802 N N . ASN B 2 100 ? 15.984 29.261 26.190 1.00 18.94 524 ASN B N 1
ATOM 6803 C CA . ASN B 2 100 ? 15.082 30.431 26.046 1.00 20.16 524 ASN B CA 1
ATOM 6804 C C . ASN B 2 100 ? 13.722 30.138 26.698 1.00 21.59 524 ASN B C 1
ATOM 6805 O O . ASN B 2 100 ? 12.880 31.020 26.693 1.00 21.87 524 ASN B O 1
ATOM 6816 N N . LEU B 2 101 ? 13.526 28.936 27.236 1.00 20.86 525 LEU B N 1
ATOM 6817 C CA . LEU B 2 101 ? 12.289 28.600 27.978 1.00 20.08 525 LEU B CA 1
ATOM 6818 C C . LEU B 2 101 ? 12.353 29.207 29.380 1.00 20.26 525 LEU B C 1
ATOM 6819 O O . LEU B 2 101 ? 11.318 29.365 29.996 1.00 21.75 525 LEU B O 1
ATOM 6835 N N . VAL B 2 102 ? 13.547 29.540 29.854 1.00 23.16 526 VAL B N 1
ATOM 6836 C CA . VAL B 2 102 ? 13.715 30.060 31.239 1.00 19.87 526 VAL B CA 1
ATOM 6837 C C . VAL B 2 102 ? 12.858 31.319 31.366 1.00 23.19 526 VAL B C 1
ATOM 6838 O O . VAL B 2 102 ? 12.998 32.203 30.529 1.00 24.33 526 VAL B O 1
ATOM 6851 N N . GLY B 2 103 ? 11.961 31.352 32.346 1.00 22.69 527 GLY B N 1
ATOM 6852 C CA . GLY B 2 103 ? 11.101 32.517 32.604 1.00 24.14 527 GLY B CA 1
ATOM 6853 C C . GLY B 2 103 ? 9.709 32.362 32.040 1.00 24.04 527 GLY B C 1
ATOM 6854 O O . GLY B 2 103 ? 8.853 33.148 32.408 1.00 21.88 527 GLY B O 1
ATOM 6858 N N . LYS B 2 104 ? 9.500 31.373 31.177 1.00 23.76 528 LYS B N 1
ATOM 6859 C CA . LYS B 2 104 ? 8.170 31.093 30.595 1.00 22.65 528 LYS B CA 1
ATOM 6860 C C . LYS B 2 104 ? 7.313 30.356 31.617 1.00 22.67 528 LYS B C 1
ATOM 6861 O O . LYS B 2 104 ? 7.864 29.642 32.410 1.00 21.69 528 LYS B O 1
ATOM 6880 N N . THR B 2 105 ? 6.002 30.526 31.547 1.00 24.49 529 THR B N 1
ATOM 6881 C CA . THR B 2 105 ? 5.060 29.849 32.463 1.00 25.53 529 THR B CA 1
ATOM 6882 C C . THR B 2 105 ? 4.267 28.801 31.683 1.00 23.81 529 THR B C 1
ATOM 6883 O O . THR B 2 105 ? 3.663 29.162 30.691 1.00 27.11 529 THR B O 1
ATOM 6894 N N . ILE B 2 106 ? 4.300 27.556 32.132 1.00 25.21 530 ILE B N 1
ATOM 6895 C CA . ILE B 2 106 ? 3.526 26.448 31.525 1.00 22.70 530 ILE B CA 1
ATOM 6896 C C . ILE B 2 106 ? 2.193 26.407 32.263 1.00 28.34 530 ILE B C 1
ATOM 6897 O O . ILE B 2 106 ? 2.215 26.509 33.458 1.00 24.38 530 ILE B O 1
ATOM 6913 N N . GLU B 2 107 ? 1.085 26.241 31.569 1.00 21.37 531 GLU B N 1
ATOM 6914 C CA . GLU B 2 107 ? -0.224 26.090 32.233 1.00 24.28 531 GLU B CA 1
ATOM 6915 C C . GLU B 2 107 ? -0.764 24.698 31.923 1.00 24.34 531 GLU B C 1
ATOM 6916 O O . GLU B 2 107 ? -0.679 24.298 30.769 1.00 24.63 531 GLU B O 1
ATOM 6928 N N . GLU B 2 108 ? -1.233 23.984 32.935 1.00 22.69 532 GLU B N 1
ATOM 6929 C CA . GLU B 2 108 ? -1.909 22.682 32.754 1.00 20.74 532 GLU B CA 1
ATOM 6930 C C . GLU B 2 108 ? -3.395 22.918 33.036 1.00 23.01 532 GLU B C 1
ATOM 6931 O O . GLU B 2 108 ? -3.734 23.091 34.185 1.00 20.76 532 GLU B O 1
ATOM 6943 N N . LYS B 2 109 ? -4.215 22.967 31.996 1.00 20.66 533 LYS B N 1
ATOM 6944 C CA . LYS B 2 109 ? -5.662 23.240 32.139 1.00 18.47 533 LYS B CA 1
ATOM 6945 C C . LYS B 2 109 ? -6.369 22.027 32.734 1.00 23.17 533 LYS B C 1
ATOM 6946 O O . LYS B 2 109 ? -7.443 22.187 33.277 1.00 25.01 533 LYS B O 1
ATOM 6965 N N . GLY B 2 110 ? -5.789 20.856 32.570 1.00 20.80 534 GLY B N 1
ATOM 6966 C CA . GLY B 2 110 ? -6.366 19.626 33.116 1.00 20.09 534 GLY B CA 1
ATOM 6967 C C . GLY B 2 110 ? -5.840 19.346 34.497 1.00 20.83 534 GLY B C 1
ATOM 6968 O O . GLY B 2 110 ? -5.199 20.217 35.067 1.00 19.41 534 GLY B O 1
ATOM 6972 N N . PHE B 2 111 ? -6.113 18.165 35.009 1.00 19.24 535 PHE B N 1
ATOM 6973 C CA . PHE B 2 111 ? -5.575 17.731 36.309 1.00 19.47 535 PHE B CA 1
ATOM 6974 C C . PHE B 2 111 ? -4.097 17.396 36.093 1.00 21.87 535 PHE B C 1
ATOM 6975 O O . PHE B 2 111 ? -3.751 16.912 35.012 1.00 21.25 535 PHE B O 1
ATOM 6992 N N . MET B 2 112 ? -3.259 17.639 37.097 1.00 18.39 536 MET B N 1
ATOM 6993 C CA . MET B 2 112 ? -1.803 17.412 36.949 1.00 21.43 536 MET B CA 1
ATOM 6994 C C . MET B 2 112 ? -1.293 16.376 37.941 1.00 21.75 536 MET B C 1
ATOM 6995 O O . MET B 2 112 ? -1.251 16.672 39.108 1.00 22.63 536 MET B O 1
ATOM 7009 N N . SER B 2 113 ? -0.874 15.233 37.441 1.00 21.75 537 SER B N 1
ATOM 7010 C CA . SER B 2 113 ? -0.293 14.153 38.256 1.00 26.73 537 SER B CA 1
ATOM 7011 C C . SER B 2 113 ? 1.206 14.376 38.480 1.00 28.91 537 SER B C 1
ATOM 7012 O O . SER B 2 113 ? 1.886 14.760 37.534 1.00 26.26 537 SER B O 1
ATOM 7020 N N . THR B 2 114 ? 1.674 14.139 39.696 1.00 19.98 538 THR B N 1
ATOM 7021 C CA . THR B 2 114 ? 3.097 14.262 40.074 1.00 26.16 538 THR B CA 1
ATOM 7022 C C . THR B 2 114 ? 3.418 13.107 41.011 1.00 29.37 538 THR B C 1
ATOM 7023 O O . THR B 2 114 ? 2.478 12.470 41.469 1.00 25.26 538 THR B O 1
ATOM 7034 N N . THR B 2 115 ? 4.687 12.804 41.204 1.00 24.97 539 THR B N 1
ATOM 7035 C CA . THR B 2 115 ? 5.120 11.754 42.151 1.00 27.73 539 THR B CA 1
ATOM 7036 C C . THR B 2 115 ? 6.112 12.393 43.120 1.00 28.98 539 THR B C 1
ATOM 7037 O O . THR B 2 115 ? 6.781 13.341 42.728 1.00 23.37 539 THR B O 1
ATOM 7048 N N . THR B 2 116 ? 6.164 11.901 44.350 1.00 24.23 540 THR B N 1
ATOM 7049 C CA . THR B 2 116 ? 7.097 12.390 45.379 1.00 22.63 540 THR B CA 1
ATOM 7050 C C . THR B 2 116 ? 8.453 11.719 45.195 1.00 30.33 540 THR B C 1
ATOM 7051 O O . THR B 2 116 ? 9.411 12.213 45.789 1.00 29.70 540 THR B O 1
ATOM 7062 N N . ILE B 2 117 ? 8.517 10.644 44.407 1.00 24.68 541 ILE B N 1
ATOM 7063 C CA . ILE B 2 117 ? 9.754 9.828 44.257 1.00 31.81 541 ILE B CA 1
ATOM 7064 C C . ILE B 2 117 ? 10.536 10.183 42.988 1.00 36.74 541 ILE B C 1
ATOM 7065 O O . ILE B 2 117 ? 10.018 9.968 41.888 1.00 25.76 541 ILE B O 1
ATOM 7081 N N . SER B 2 118 ? 11.780 10.617 43.162 1.00 31.30 542 SER B N 1
ATOM 7082 C CA . SER B 2 118 ? 12.658 11.069 42.062 1.00 40.41 542 SER B CA 1
ATOM 7083 C C . SER B 2 118 ? 13.476 9.924 41.494 1.00 33.52 542 SER B C 1
ATOM 7084 O O . SER B 2 118 ? 13.953 10.067 40.374 1.00 34.65 542 SER B O 1
ATOM 7092 N N . ASN B 2 119 ? 13.634 8.858 42.250 1.00 33.60 543 ASN B N 1
ATOM 7093 C CA . ASN B 2 119 ? 14.518 7.731 41.872 1.00 40.37 543 ASN B CA 1
ATOM 7094 C C . ASN B 2 119 ? 13.762 6.804 40.941 1.00 40.05 543 ASN B C 1
ATOM 7095 O O . ASN B 2 119 ? 13.557 5.636 41.305 1.00 34.14 543 ASN B O 1
ATOM 7106 N N . GLN B 2 120 ? 13.355 7.331 39.800 1.00 34.89 544 GLN B N 1
ATOM 7107 C CA . GLN B 2 120 ? 12.599 6.569 38.800 1.00 36.38 544 GLN B CA 1
ATOM 7108 C C . GLN B 2 120 ? 13.026 7.089 37.445 1.00 32.94 544 GLN B C 1
ATOM 7109 O O . GLN B 2 120 ? 13.602 8.177 37.389 1.00 36.96 544 GLN B O 1
ATOM 7123 N N . THR B 2 121 ? 12.783 6.310 36.415 1.00 39.17 545 THR B N 1
ATOM 7124 C CA . THR B 2 121 ? 13.070 6.700 35.030 1.00 38.71 545 THR B CA 1
ATOM 7125 C C . THR B 2 121 ? 11.702 6.996 34.442 1.00 43.93 545 THR B C 1
ATOM 7126 O O . THR B 2 121 ? 10.904 6.073 34.396 1.00 36.20 545 THR B O 1
ATOM 7137 N N . PHE B 2 122 ? 11.429 8.248 34.100 1.00 41.94 546 PHE B N 1
ATOM 7138 C CA . PHE B 2 122 ? 10.103 8.676 33.605 1.00 41.75 546 PHE B CA 1
ATOM 7139 C C . PHE B 2 122 ? 10.014 8.357 32.116 1.00 36.28 546 PHE B C 1
ATOM 7140 O O . PHE B 2 122 ? 11.042 8.222 31.467 1.00 37.06 546 PHE B O 1
ATOM 7157 N N . SER B 2 123 ? 8.803 8.175 31.620 1.00 41.85 547 SER B N 1
ATOM 7158 C CA . SER B 2 123 ? 8.561 7.912 30.185 1.00 47.95 547 SER B CA 1
ATOM 7159 C C . SER B 2 123 ? 8.380 9.251 29.477 1.00 47.67 547 SER B C 1
ATOM 7160 O O . SER B 2 123 ? 7.577 10.026 29.990 1.00 43.76 547 SER B O 1
ATOM 7168 N N . GLY B 2 124 ? 9.041 9.467 28.341 1.00 40.55 548 GLY B N 1
ATOM 7169 C CA . GLY B 2 124 ? 8.961 10.722 27.571 1.00 37.73 548 GLY B CA 1
ATOM 7170 C C . GLY B 2 124 ? 10.283 11.463 27.560 1.00 37.98 548 GLY B C 1
ATOM 7171 O O . GLY B 2 124 ? 11.223 10.985 28.197 1.00 34.01 548 GLY B O 1
ATOM 7175 N N . ASN B 2 125 ? 10.351 12.608 26.888 1.00 32.41 549 ASN B N 1
ATOM 7176 C CA . ASN B 2 125 ? 11.626 13.339 26.712 1.00 35.00 549 ASN B CA 1
ATOM 7177 C C . ASN B 2 125 ? 11.689 14.590 27.580 1.00 33.08 549 ASN B C 1
ATOM 7178 O O . ASN B 2 125 ? 12.580 15.342 27.336 1.00 35.91 549 ASN B O 1
ATOM 7189 N N . VAL B 2 126 ? 10.734 14.849 28.463 1.00 29.94 550 VAL B N 1
ATOM 7190 C CA . VAL B 2 126 ? 10.833 15.931 29.443 1.00 29.98 550 VAL B CA 1
ATOM 7191 C C . VAL B 2 126 ? 10.614 15.368 30.840 1.00 30.01 550 VAL B C 1
ATOM 7192 O O . VAL B 2 126 ? 9.610 14.699 31.099 1.00 31.25 550 VAL B O 1
ATOM 7205 N N . THR B 2 127 ? 11.540 15.654 31.742 1.00 26.13 551 THR B N 1
ATOM 7206 C CA . THR B 2 127 ? 11.324 15.474 33.173 1.00 30.11 551 THR B CA 1
ATOM 7207 C C . THR B 2 127 ? 11.190 16.831 33.831 1.00 28.32 551 THR B C 1
ATOM 7208 O O . THR B 2 127 ? 12.023 17.708 33.595 1.00 29.48 551 THR B O 1
ATOM 7219 N N . MET B 2 128 ? 10.169 17.008 34.676 1.00 26.63 552 MET B N 1
ATOM 7220 C CA . MET B 2 128 ? 9.994 18.244 35.423 1.00 24.97 552 MET B CA 1
ATOM 7221 C C . MET B 2 128 ? 10.243 18.012 36.908 1.00 27.44 552 MET B C 1
ATOM 7222 O O . MET B 2 128 ? 9.706 17.061 37.484 1.00 30.09 552 MET B O 1
ATOM 7236 N N . LYS B 2 129 ? 11.052 18.878 37.520 1.00 26.40 553 LYS B N 1
ATOM 7237 C CA . LYS B 2 129 ? 11.198 18.961 38.975 1.00 25.36 553 LYS B CA 1
ATOM 7238 C C . LYS B 2 129 ? 10.423 20.183 39.434 1.00 27.98 553 LYS B C 1
ATOM 7239 O O . LYS B 2 129 ? 10.750 21.307 39.035 1.00 26.94 553 LYS B O 1
ATOM 7258 N N . ILE B 2 130 ? 9.415 19.974 40.275 1.00 23.43 554 ILE B N 1
ATOM 7259 C CA . ILE B 2 130 ? 8.447 20.987 40.643 1.00 23.69 554 ILE B CA 1
ATOM 7260 C C . ILE B 2 130 ? 8.661 21.379 42.094 1.00 26.91 554 ILE B C 1
ATOM 7261 O O . ILE B 2 130 ? 8.460 20.559 42.994 1.00 28.27 554 ILE B O 1
ATOM 7277 N N . ASN B 2 131 ? 8.986 22.639 42.329 1.00 27.26 555 ASN B N 1
ATOM 7278 C CA . ASN B 2 131 ? 8.978 23.159 43.701 1.00 26.58 555 ASN B CA 1
ATOM 7279 C C . ASN B 2 131 ? 7.556 23.582 44.042 1.00 27.71 555 ASN B C 1
ATOM 7280 O O . ASN B 2 131 ? 7.107 24.654 43.620 1.00 26.66 555 ASN B O 1
ATOM 7291 N N . ALA B 2 132 ? 6.838 22.760 44.827 1.00 25.02 556 ALA B N 1
ATOM 7292 C CA . ALA B 2 132 ? 5.434 23.030 45.142 1.00 28.16 556 ALA B CA 1
ATOM 7293 C C . ALA B 2 132 ? 5.310 23.702 46.501 1.00 27.68 556 ALA B C 1
ATOM 7294 O O . ALA B 2 132 ? 5.728 23.110 47.492 1.00 31.92 556 ALA B O 1
ATOM 7301 N N . PRO B 2 133 ? 4.747 24.896 46.608 1.00 31.75 557 PRO B N 1
ATOM 7302 C CA . PRO B 2 1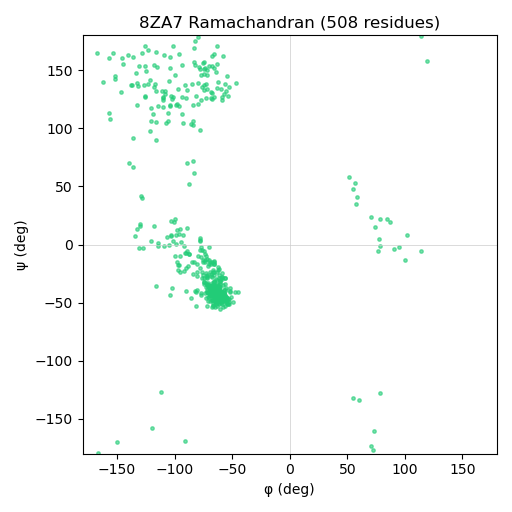33 ? 4.668 25.553 47.924 1.00 31.13 557 PRO B CA 1
ATOM 7303 C C . PRO B 2 133 ? 3.543 25.020 48.812 1.00 36.09 557 PRO B C 1
ATOM 7304 O O . PRO B 2 133 ? 2.507 24.532 48.354 1.00 30.60 557 PRO B O 1
ATOM 7315 N N . LYS B 2 134 ? 3.759 25.127 50.123 1.00 33.83 558 LYS B N 1
ATOM 7316 C CA . LYS B 2 134 ? 2.695 24.892 51.076 1.00 32.25 558 LYS B CA 1
ATOM 7317 C C . LYS B 2 134 ? 1.422 25.614 50.662 1.00 28.85 558 LYS B C 1
ATOM 7318 O O . LYS B 2 134 ? 1.446 26.757 50.207 1.00 31.20 558 LYS B O 1
ATOM 7337 N N . GLY B 2 135 ? 0.303 24.939 50.829 1.00 33.07 559 GLY B N 1
ATOM 7338 C CA . GLY B 2 135 ? -0.965 25.533 50.530 1.00 32.86 559 GLY B CA 1
ATOM 7339 C C . GLY B 2 135 ? -1.437 25.317 49.113 1.00 39.04 559 GLY B C 1
ATOM 7340 O O . GLY B 2 135 ? -2.551 25.753 48.780 1.00 37.56 559 GLY B O 1
ATOM 7344 N N . SER B 2 136 ? -0.628 24.678 48.271 1.00 36.94 560 SER B N 1
ATOM 7345 C CA . SER B 2 136 ? -1.034 24.415 46.894 1.00 33.40 560 SER B CA 1
ATOM 7346 C C . SER B 2 136 ? -2.175 23.407 46.849 1.00 32.01 560 SER B C 1
ATOM 7347 O O . SER B 2 136 ? -2.322 22.576 47.743 1.00 30.11 560 SER B O 1
ATOM 7355 N N . LYS B 2 137 ? -2.983 23.472 45.782 1.00 28.71 561 LYS B N 1
ATOM 7356 C CA . LYS B 2 137 ? -4.232 22.701 45.720 1.00 26.29 561 LYS B CA 1
ATOM 7357 C C . LYS B 2 137 ? -3.966 21.321 45.113 1.00 30.27 561 LYS B C 1
ATOM 7358 O O . LYS B 2 137 ? -4.343 20.987 43.979 1.00 28.95 561 LYS B O 1
ATOM 7377 N N . GLY B 2 138 ? -3.270 20.520 45.906 1.00 26.82 562 GLY B N 1
ATOM 7378 C CA . GLY B 2 138 ? -2.950 19.158 45.536 1.00 25.90 562 GLY B CA 1
ATOM 7379 C C . GLY B 2 138 ? -3.177 18.258 46.731 1.00 32.51 562 GLY B C 1
ATOM 7380 O O . GLY B 2 138 ? -3.237 18.716 47.874 1.00 28.86 562 GLY B O 1
ATOM 7384 N N . ALA B 2 139 ? -3.308 16.965 46.445 1.00 28.95 563 ALA B N 1
ATOM 7385 C CA . ALA B 2 139 ? -3.597 15.956 47.451 1.00 29.38 563 ALA B CA 1
ATOM 7386 C C . ALA B 2 139 ? -2.741 14.722 47.215 1.00 25.90 563 ALA B C 1
ATOM 7387 O O . ALA B 2 139 ? -2.590 14.267 46.086 1.00 25.88 563 ALA B O 1
ATOM 7394 N N . TYR B 2 140 ? -2.201 14.169 48.287 1.00 23.78 564 TYR B N 1
ATOM 7395 C CA . TYR B 2 140 ? -1.525 12.882 48.208 1.00 25.61 564 TYR B CA 1
ATOM 7396 C C . TYR B 2 140 ? -2.551 11.773 48.069 1.00 33.69 564 TYR B C 1
ATOM 7397 O O . TYR B 2 140 ? -3.556 11.757 48.788 1.00 29.52 564 TYR B O 1
ATOM 7415 N N . LEU B 2 141 ? -2.270 10.815 47.185 1.00 29.76 565 LEU B N 1
ATOM 7416 C CA . LEU B 2 141 ? -3.207 9.756 46.833 1.00 35.11 565 LEU B CA 1
ATOM 7417 C C . LEU B 2 141 ? -2.538 8.430 47.165 1.00 37.32 565 LEU B C 1
ATOM 7418 O O . LEU B 2 141 ? -1.601 8.006 46.479 1.00 46.68 565 LEU B O 1
ATOM 7434 N N . ALA B 2 142 ? -2.986 7.805 48.233 1.00 45.08 566 ALA B N 1
ATOM 7435 C CA . ALA B 2 142 ? -2.534 6.479 48.621 1.00 52.82 566 ALA B CA 1
ATOM 7436 C C . ALA B 2 142 ? -3.735 5.548 48.591 1.00 52.14 566 ALA B C 1
ATOM 7437 O O . ALA B 2 142 ? -4.820 5.906 49.056 1.00 46.44 566 ALA B O 1
ATOM 7444 N N . HIS B 2 143 ? -3.541 4.364 48.019 1.00 52.06 567 HIS B N 1
ATOM 7445 C CA . HIS B 2 143 ? -4.546 3.306 47.960 1.00 52.53 567 HIS B CA 1
ATOM 7446 C C . HIS B 2 143 ? -5.650 3.599 46.963 1.00 44.76 567 HIS B C 1
ATOM 7447 O O . HIS B 2 143 ? -6.696 2.946 47.014 1.00 43.09 567 HIS B O 1
ATOM 7461 N N . PHE B 2 144 ? -5.465 4.565 46.065 1.00 43.89 568 PHE B N 1
ATOM 7462 C CA . PHE B 2 144 ? -6.500 4.856 45.085 1.00 47.31 568 PHE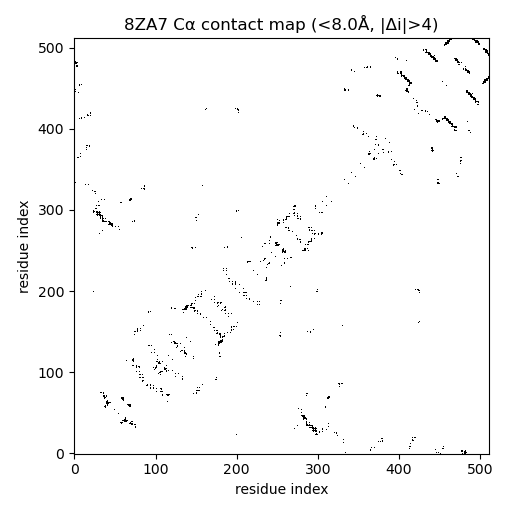 B CA 1
ATOM 7463 C C . PHE B 2 144 ? -6.291 4.154 43.753 1.00 47.37 568 PHE B C 1
ATOM 7464 O O . PHE B 2 144 ? -7.263 3.979 43.006 1.00 46.78 568 PHE B O 1
ATOM 7481 N N . SER B 2 145 ? -5.059 3.787 43.426 1.00 42.82 569 SER B N 1
ATOM 7482 C CA . SER B 2 145 ? -4.773 3.074 42.190 1.00 43.45 569 SER B CA 1
ATOM 7483 C C . SER B 2 145 ? -4.581 1.592 42.484 1.00 49.38 569 SER B C 1
ATOM 7484 O O . SER B 2 145 ? -4.484 1.165 43.634 1.00 43.80 569 SER B O 1
ATOM 7492 N N . GLU B 2 146 ? -4.501 0.803 41.419 1.00 46.22 570 GLU B N 1
ATOM 7493 C CA . GLU B 2 146 ? -4.234 -0.618 41.579 1.00 51.34 570 GLU B CA 1
ATOM 7494 C C . GLU B 2 146 ? -2.760 -0.917 41.848 1.00 49.22 570 GLU B C 1
ATOM 7495 O O . GLU B 2 146 ? -2.395 -2.090 41.942 1.00 55.13 570 GLU B O 1
ATOM 7507 N N . THR B 2 147 ? -1.909 0.105 41.986 1.00 45.45 571 THR B N 1
ATOM 7508 C CA . THR B 2 147 ? -0.492 -0.085 42.278 1.00 48.06 571 THR B CA 1
ATOM 7509 C C . THR B 2 147 ? -0.256 0.297 43.731 1.00 47.62 571 THR B C 1
ATOM 7510 O O . THR B 2 147 ? -0.260 1.498 44.058 1.00 42.75 571 THR B O 1
ATOM 7521 N N . PRO B 2 148 ? -0.035 -0.660 44.633 1.00 48.37 572 PRO B N 1
ATOM 7522 C CA . PRO B 2 148 ? 0.021 -0.296 46.061 1.00 49.34 572 PRO B CA 1
ATOM 7523 C C . PRO B 2 148 ? 1.123 0.696 46.393 1.00 50.31 572 PRO B C 1
ATOM 7524 O O . PRO B 2 148 ? 0.949 1.518 47.306 1.00 49.35 572 PRO B O 1
ATOM 7535 N N . GLU B 2 149 ? 2.265 0.624 45.706 1.00 41.49 573 GLU B N 1
ATOM 7536 C CA . GLU B 2 149 ? 3.377 1.518 46.005 1.00 47.22 573 GLU B CA 1
ATOM 7537 C C . GLU B 2 149 ? 3.199 2.928 45.445 1.00 46.58 573 GLU B C 1
ATOM 7538 O O . GLU B 2 149 ? 4.061 3.778 45.687 1.00 38.53 573 GLU B O 1
ATOM 7550 N N . GLU B 2 150 ? 2.145 3.191 44.680 1.00 45.49 574 GLU B N 1
ATOM 7551 C CA . GLU B 2 150 ? 2.051 4.460 43.973 1.00 42.82 574 GLU B CA 1
ATOM 7552 C C . GLU B 2 150 ? 2.131 5.621 44.953 1.00 46.85 574 GLU B C 1
ATOM 7553 O O . GLU B 2 150 ? 1.419 5.645 45.965 1.00 40.10 574 GLU B O 1
ATOM 7565 N N . ALA B 2 151 ? 3.019 6.572 44.661 1.00 34.03 575 ALA B N 1
ATOM 7566 C CA . ALA B 2 151 ? 3.207 7.773 45.473 1.00 42.97 575 ALA B CA 1
ATOM 7567 C C . ALA B 2 151 ? 2.827 8.980 44.623 1.00 40.38 575 ALA B C 1
ATOM 7568 O O . ALA B 2 151 ? 3.695 9.551 43.969 1.00 32.24 575 ALA B O 1
ATOM 7575 N N . GLU B 2 152 ? 1.551 9.376 44.667 1.00 38.51 576 GLU B N 1
ATOM 7576 C CA . GLU B 2 152 ? 0.998 10.384 43.774 1.00 30.79 576 GLU B CA 1
ATOM 7577 C C . GLU B 2 152 ? 0.522 11.606 44.546 1.00 37.39 576 GLU B C 1
ATOM 7578 O O . GLU B 2 152 ? -0.071 11.484 45.628 1.00 29.21 576 GLU B O 1
ATOM 7584 N N . VAL B 2 153 ? 0.809 12.781 43.991 1.00 19.24 577 VAL B N 1
ATOM 7585 C CA . VAL B 2 153 ? 0.228 14.042 44.425 1.00 20.62 577 VAL B CA 1
ATOM 7586 C C . VAL B 2 153 ? -0.490 14.573 43.190 1.00 24.90 577 VAL B C 1
ATOM 7587 O O . VAL B 2 153 ? 0.151 14.844 42.169 1.00 27.15 577 VAL B O 1
ATOM 7600 N N . LEU B 2 154 ? -1.801 14.722 43.288 1.00 26.30 578 LEU B N 1
ATOM 7601 C CA . LEU B 2 154 ? -2.644 15.111 42.168 1.00 22.64 578 LEU B CA 1
ATOM 7602 C C . LEU B 2 154 ? -3.141 16.519 42.429 1.00 26.83 578 LEU B C 1
ATOM 7603 O O . LEU B 2 154 ? -3.696 16.818 43.505 1.00 24.57 578 LEU B O 1
ATOM 7619 N N . PHE B 2 155 ? -2.904 17.384 41.472 1.00 18.64 579 PHE B N 1
ATOM 7620 C CA . PHE B 2 155 ? -3.302 18.759 41.582 1.00 20.51 579 PHE B CA 1
ATOM 7621 C C . PHE B 2 155 ? -4.585 18.995 40.825 1.00 24.70 579 PHE B C 1
ATOM 7622 O O . PHE B 2 155 ? -4.821 18.417 39.755 1.00 23.51 579 PHE B O 1
ATOM 7639 N N . ASN B 2 156 ? -5.375 19.897 41.383 1.00 22.66 580 ASN B N 1
ATOM 7640 C CA . ASN B 2 156 ? -6.575 20.369 40.725 1.00 26.48 580 ASN B CA 1
ATOM 7641 C C . ASN B 2 156 ? -6.207 21.100 39.422 1.00 24.21 580 ASN B C 1
ATOM 7642 O O . ASN B 2 156 ? -5.038 21.400 39.135 1.00 24.96 580 ASN B O 1
ATOM 7653 N N . ILE B 2 157 ? -7.241 21.409 38.643 1.00 24.67 581 ILE B N 1
ATOM 7654 C CA . ILE B 2 157 ? -7.035 21.945 37.299 1.00 22.71 581 ILE B CA 1
ATOM 7655 C C . ILE B 2 157 ? -6.383 23.324 37.337 1.00 24.96 581 ILE B C 1
ATOM 7656 O O . ILE B 2 157 ? -6.519 24.087 38.294 1.00 27.20 581 ILE B O 1
ATOM 7672 N N . GLY B 2 158 ? -5.648 23.640 36.266 1.00 23.67 582 GLY B N 1
ATOM 7673 C CA . GLY B 2 158 ? -5.189 25.000 36.060 1.00 24.60 582 GLY B CA 1
ATOM 7674 C C . GLY B 2 158 ? -3.887 25.367 36.726 1.00 24.29 582 GLY B C 1
ATOM 7675 O O . GLY B 2 158 ? -3.616 26.564 36.908 1.00 28.83 582 GLY B O 1
ATOM 7679 N N . GLN B 2 159 ? -3.067 24.395 37.099 1.00 22.20 583 GLN B N 1
ATOM 7680 C CA . GLN B 2 159 ? -1.786 24.733 37.695 1.00 27.44 583 GLN B CA 1
ATOM 7681 C C . GLN B 2 159 ? -0.901 25.481 36.696 1.00 25.42 583 GLN B C 1
ATOM 7682 O O . GLN B 2 159 ? -0.900 25.216 35.485 1.00 22.56 583 GLN B O 1
ATOM 7696 N N . LYS B 2 160 ? -0.072 26.367 37.230 1.00 22.59 584 LYS B N 1
ATOM 7697 C CA . LYS B 2 160 ? 0.865 27.161 36.459 1.00 28.10 584 LYS B CA 1
ATOM 7698 C C . LYS B 2 160 ? 2.253 26.980 37.034 1.00 24.99 584 LYS B C 1
ATOM 7699 O O . LYS B 2 160 ? 2.436 26.987 38.259 1.00 25.34 584 LYS B O 1
ATOM 7718 N N . MET B 2 161 ? 3.232 26.832 36.139 1.00 23.27 585 MET B N 1
ATOM 7719 C CA . MET B 2 161 ? 4.587 26.463 36.526 1.00 22.76 585 MET B CA 1
ATOM 7720 C C . MET B 2 161 ? 5.578 27.389 35.836 1.00 24.36 585 MET B C 1
ATOM 7721 O O . MET B 2 161 ? 5.660 27.416 34.601 1.00 24.92 585 MET B O 1
ATOM 7735 N N . LEU B 2 162 ? 6.361 28.106 36.634 1.00 22.14 586 LEU B N 1
ATOM 7736 C CA . LEU B 2 162 ? 7.364 29.016 36.105 1.00 23.89 586 LEU B CA 1
ATOM 7737 C C . LEU B 2 162 ? 8.679 28.281 35.926 1.00 22.89 586 LEU B C 1
ATOM 7738 O O . LEU B 2 162 ? 9.221 27.715 36.886 1.00 23.75 586 LEU B O 1
ATOM 7754 N N . ILE B 2 163 ? 9.220 28.353 34.710 1.00 20.99 587 ILE B N 1
ATOM 7755 C CA . ILE B 2 163 ? 10.440 27.633 34.382 1.00 19.77 587 ILE B CA 1
ATOM 7756 C C . ILE B 2 163 ? 11.652 28.396 34.919 1.00 24.16 587 ILE B C 1
ATOM 7757 O O . ILE B 2 163 ? 11.913 29.546 34.541 1.00 24.32 587 ILE B O 1
ATOM 7773 N N . LYS B 2 164 ? 12.419 27.742 35.778 1.00 22.24 588 LYS B N 1
ATOM 7774 C CA . LYS B 2 164 ? 13.589 28.346 36.396 1.00 24.46 588 LYS B CA 1
ATOM 7775 C C . LYS B 2 164 ? 14.899 27.900 35.773 1.00 22.87 588 LYS B C 1
ATOM 7776 O O . LYS B 2 164 ? 15.846 28.697 35.700 1.00 23.27 588 LYS B O 1
ATOM 7795 N N . GLU B 2 165 ? 15.025 26.635 35.375 1.00 20.28 589 GLU B N 1
ATOM 7796 C CA . GLU B 2 165 ? 16.230 26.249 34.662 1.00 23.33 589 GLU B CA 1
ATOM 7797 C C . GLU B 2 165 ? 15.974 25.006 33.829 1.00 25.44 589 GLU B C 1
ATOM 7798 O O . GLU B 2 165 ? 14.960 24.315 33.985 1.00 23.72 589 GLU B O 1
ATOM 7810 N N . VAL B 2 166 ? 16.860 24.825 32.857 1.00 23.97 590 VAL B N 1
ATOM 7811 C CA . VAL B 2 166 ? 16.727 23.819 31.816 1.00 21.31 590 VAL B CA 1
ATOM 7812 C C . VAL B 2 166 ? 18.081 23.160 31.587 1.00 29.65 590 VAL B C 1
ATOM 7813 O O . VAL B 2 166 ? 19.116 23.834 31.535 1.00 28.62 590 VAL B O 1
ATOM 7826 N N . THR B 2 167 ? 18.067 21.837 31.447 1.00 26.70 591 THR B N 1
ATOM 7827 C CA . THR B 2 167 ? 19.233 21.047 31.091 1.00 32.58 591 THR B CA 1
ATOM 7828 C C . THR B 2 167 ? 18.826 20.104 29.966 1.00 41.94 591 THR B C 1
ATOM 7829 O O . THR B 2 167 ? 17.745 19.517 30.013 1.00 35.83 591 THR B O 1
ATOM 7840 N N . GLU B 2 168 ? 19.677 19.966 28.949 1.00 41.65 592 GLU B N 1
ATOM 7841 C CA . GLU B 2 168 ? 19.371 19.145 27.785 1.00 44.50 592 GLU B CA 1
ATOM 7842 C C . GLU B 2 168 ? 20.558 18.248 27.481 1.00 48.03 592 GLU B C 1
ATOM 7843 O O . GLU B 2 168 ? 21.711 18.672 27.598 1.00 54.13 592 GLU B O 1
ATOM 7855 N N . LEU B 2 169 ? 20.266 16.991 27.133 1.00 55.43 593 LEU B N 1
ATOM 7856 C CA . LEU B 2 169 ? 21.309 16.024 26.790 1.00 58.17 593 LEU B CA 1
ATOM 7857 C C . LEU B 2 169 ? 20.695 14.934 25.920 1.00 53.31 593 LEU B C 1
ATOM 7858 O O . LEU B 2 169 ? 19.837 14.181 26.384 1.00 51.17 593 LEU B O 1
ATOM 7874 N N . ASN B 2 170 ? 21.122 14.881 24.658 1.00 59.36 594 ASN B N 1
ATOM 7875 C CA . ASN B 2 170 ? 20.669 13.865 23.703 1.00 55.81 594 ASN B CA 1
ATOM 7876 C C . ASN B 2 170 ? 19.151 13.899 23.517 1.00 53.95 594 ASN B C 1
ATOM 7877 O O . ASN B 2 170 ? 18.496 12.858 23.426 1.00 54.68 594 ASN B O 1
ATOM 7888 N N . GLY B 2 171 ? 18.584 15.101 23.445 1.00 55.04 595 GLY B N 1
ATOM 7889 C CA . GLY B 2 171 ? 17.156 15.256 23.250 1.00 53.00 595 GLY B CA 1
ATOM 7890 C C . GLY B 2 171 ? 16.306 15.032 24.483 1.00 51.49 595 GLY B C 1
ATOM 7891 O O . GLY B 2 171 ? 15.070 15.072 24.378 1.00 50.26 595 GLY B O 1
ATOM 7895 N N . LYS B 2 172 ? 16.922 14.805 25.641 1.00 50.41 596 LYS B N 1
ATOM 7896 C CA . LYS B 2 172 ? 16.219 14.578 26.894 1.00 48.49 596 LYS B CA 1
ATOM 7897 C C . LYS B 2 172 ? 16.328 15.855 27.727 1.00 44.77 596 LYS B C 1
ATOM 7898 O O . LYS B 2 172 ? 17.431 16.301 28.053 1.00 45.07 596 LYS B O 1
ATOM 7917 N N . ILE B 2 173 ? 15.189 16.444 28.056 1.00 39.43 597 ILE B N 1
ATOM 7918 C CA . ILE B 2 173 ? 15.129 17.775 28.636 1.00 35.19 597 ILE B CA 1
ATOM 7919 C C . ILE B 2 173 ? 14.694 17.657 30.088 1.00 33.58 597 ILE B C 1
ATOM 7920 O O . ILE B 2 173 ? 13.665 17.042 30.386 1.00 31.15 597 ILE B O 1
ATOM 7936 N N . GLU B 2 174 ? 15.470 18.242 30.984 1.00 30.47 598 GLU B N 1
ATOM 7937 C CA . GLU B 2 174 ? 15.109 18.348 32.387 1.00 28.59 598 GLU B CA 1
ATOM 7938 C C . GLU B 2 174 ? 14.764 19.794 32.690 1.00 32.64 598 GLU B C 1
ATOM 7939 O O . GLU B 2 174 ? 15.569 20.686 32.412 1.00 28.05 598 GLU B O 1
ATOM 7951 N N . ILE B 2 175 ? 13.606 20.021 33.317 1.00 25.82 599 ILE B N 1
ATOM 7952 C CA . ILE B 2 175 ? 13.088 21.357 33.572 1.00 26.13 599 ILE B CA 1
ATOM 7953 C C . ILE B 2 175 ? 12.806 21.487 35.065 1.00 27.83 599 ILE B C 1
ATOM 7954 O O . ILE B 2 175 ? 12.080 20.660 35.631 1.00 28.33 599 ILE B O 1
ATOM 7970 N N . ILE B 2 176 ? 13.352 22.534 35.693 1.00 23.68 600 ILE B N 1
ATOM 7971 C CA . ILE B 2 176 ? 13.066 22.876 37.085 1.00 24.36 600 ILE B CA 1
ATOM 7972 C C . ILE B 2 176 ? 12.082 24.038 37.092 1.00 25.26 600 ILE B C 1
ATOM 7973 O O . ILE B 2 176 ? 12.342 25.087 36.473 1.00 24.78 600 ILE B O 1
ATOM 7989 N N . VAL B 2 177 ? 10.946 23.859 37.783 1.00 22.79 601 VAL B N 1
ATOM 7990 C CA . VAL B 2 177 ? 9.878 24.850 37.808 1.00 22.64 601 VAL B CA 1
ATOM 7991 C C . VAL B 2 177 ? 9.404 25.149 39.229 1.00 23.12 601 VAL B C 1
ATOM 7992 O O . VAL B 2 177 ? 9.520 24.326 40.140 1.00 27.02 601 VAL B O 1
ATOM 8005 N N . ASP B 2 178 ? 8.873 26.350 39.407 1.00 25.94 602 ASP B N 1
ATOM 8006 C CA . ASP B 2 178 ? 8.169 26.737 40.625 1.00 29.18 602 ASP B CA 1
ATOM 8007 C C . ASP B 2 178 ? 6.670 26.665 40.357 1.00 29.16 602 ASP B C 1
ATOM 8008 O O . ASP B 2 178 ? 6.188 27.251 39.380 1.00 27.25 602 ASP B O 1
ATOM 8017 N N . LEU B 2 179 ? 5.940 25.943 41.215 1.00 23.98 603 LEU B N 1
ATOM 8018 C CA . LEU B 2 179 ? 4.490 25.881 41.114 1.00 26.61 603 LEU B CA 1
ATOM 8019 C C . LEU B 2 179 ? 3.934 27.181 41.673 1.00 31.35 603 LEU B C 1
ATOM 8020 O O . LEU B 2 179 ? 4.218 27.545 42.822 1.00 32.74 603 LEU B O 1
ATOM 8036 N N . LEU B 2 180 ? 3.145 27.883 40.878 1.00 28.37 604 LEU B N 1
ATOM 8037 C CA . LEU B 2 180 ? 2.656 29.188 41.277 1.00 28.72 604 LEU B CA 1
ATOM 8038 C C . LEU B 2 180 ? 1.342 29.072 42.057 1.00 36.46 604 LEU B C 1
ATOM 8039 O O . LEU B 2 180 ? 0.819 27.965 42.246 1.00 33.63 604 LEU B O 1
#

Sequence (512 aa):
GPLGSMRGQEEIDKEQYQVLFIKERLIPCVLGAVIGDCLGVPVEFKDREYLKQNPIVEMIGYGTYNQPKGTWSDDSSLTFALMESLISGYDINRIVNNMVSFMDDGFWTPYGEVFDIGSVTRESLNRYKNGVSVFECGGKDNFDNGNGAIMRIMPLVFYLGKDFSFGKKNKITEEVTRITHAHPRSILGSYVYIELLQNLFANMDKKLAYEEMQNYIRKNYSDYPFKDELQYYNNILEGNLYELKESNIKSSGYVVDTLEASIWAFLTTNSYKEAVLKAVNLGGDTDTIAFITGSLAGIYYKMEQIPVNWIDQIAKKEDILNLCNRFIESLITSLEESEKWGIDGFSVWRNSLSSREIQAIRDYTDIWHYGNMNGYLRGSVEKLAPDNAERIKNLSSALEKAELPDNIILYRGTSSEILDNFLDLKNLNYQNLVGKTIEEKGFMSTTTISNQTFSGNVTMKINAPKGSKGAYLAHFSETPEEAEVLFNIGQKMLIKEVTELNGKIEIIVDLL

Nearest PDB structures (foldseek):
  6drh-assembly4_G  TM=9.049E-01  e=6.555E-17  Serratia proteamaculans 568
  2woc-assembly3_C  TM=9.105E-01  e=4.280E-15  Rhodospirillum rubrum
  3o5t-assembly1_A  TM=8.729E-01  e=2.266E-15  Azospirillum brasilense
  1t5j-assembly1_A  TM=8.580E-01  e=7.381E-15  Methanocaldococcus jannaschii
  2yzw-assembly1_A  TM=8.929E-01  e=4.752E-14  Thermus thermophilus HB8

Organism: Listeria monocytogenes serovar 1/2a (strain ATCC BAA-679 / EGD-e) (NCBI:txid169963)